Protein AF-A0A7X7YL35-F1 (afdb_monomer_lite)

Foldseek 3Di:
DPPVCCCVPPVVVVCCVVVVVVVVVVVVVVVVVVVVVVVVVLVVLVVVLQQVCLQVVDNQVSVVVSVVVSVVVVVVVVVVVVVVVVVSDPVVVVCVVVPPPPDPVVVVCVVCVVVVVVVVVVVVSVVVVVVVVVVVVQAQDDAFDQAPVSQASFEEEEAPPDVQVVLCVVPHDHHNYDHHNAPVSRVVCQVVVVGFKYKDWPQLVVVVCVVPVQKDWHPDFSDKFFFWKWFFPPPVVLQVLQQVLLVVCVVVCVLVVLCCQQRVDDDPDHDDQDPADQQQDQEEAEEEEAQRGPQQWHDDPNDIHHSLVSVQRSSCRSVSHHYDYDHDGPVCQLVCNNVVVGGIYRYSHTDDDVVCVRTPTHDGSDMTTMTMMGGPVSD

Sequence (379 aa):
FTKLQTFRYILLPQALKSVLPVYKGEFISLVKITSIVGYIAVQDLTKASDIIRSRTFDAFFPLIMVAVLYFLLSGVLIQILSLVEVQVDPKARRKAAASVSTNPIKRAWLRYKPFVYLILFAVVVLAALITPLLENARGVSEGPIRSLADLEGRRVCVITGTTGDIAMKRLYKNVKYLDIVYIPDAVLAMKKNKADAFVFDKNSLKYVLIRNEEFVMLPGEIDSVDIGIPIKKGNTTVLNEINESLRGLQESGMLSEMYRRWFEEDWDTPPPLPDLPTDGKNGVLRMGTCSLTEPFGFVHNGQIVGHDIELGHRLAHALDKRLEIMDMTFDAIIPALESGKIDIAIANYYLIEDRAAQVDFSIPYMKAEIGAIVRRDAR

pLDDT: mean 81.5, std 17.28, range [43.34, 98.62]

Radius of gyration: 27.6 Å; chains: 1; bounding box: 52×77×71 Å

Secondary structure (DSSP, 8-state):
--HHHHIIIIIHHHHHHHHHHHHHHHHHHHHHHTHHHHHHHHHHHHHHHHHHHHHH--SHHHHHHHHHHHHHHHHHHHHHHHHHHHHH-HHHHHHHHH-----HHHHHHHHHHHHHHHHHHHHHHHHHHHHHHHHTTSPPPPS---SGGGGTTSEEEEETTSHHHHHHHHH-SS-EEEEESSHHHHHHHHHTTS-SEEEEEHHHHHHHHHT-TTEEEPSS-SEEEEE--EEETT-HHHHHHHHHHHHHHHHTTHHHHHHIIIIIS--SSPPPPP------SS-EEEEEE-TEETTTEEEETTEEESHHHHHHHHHHHHTT-EEEEEE--GGGHHHHHHTTS-SEE-SS-B--HHHHTTEEEPPP-EEEEEEEEEEGGG-

Structure (mmCIF, N/CA/C/O backbone):
data_AF-A0A7X7YL35-F1
#
_entry.id   AF-A0A7X7YL35-F1
#
loop_
_atom_site.group_PDB
_atom_site.id
_atom_site.type_symbol
_atom_site.label_atom_id
_atom_site.label_alt_id
_atom_site.label_comp_id
_atom_site.label_asym_id
_atom_site.label_entity_id
_atom_site.label_seq_id
_atom_site.pdbx_PDB_ins_code
_atom_site.Cartn_x
_atom_site.Cartn_y
_atom_site.Cartn_z
_atom_site.occupancy
_atom_site.B_iso_or_equiv
_atom_site.auth_seq_id
_atom_site.auth_comp_id
_atom_site.auth_asym_id
_atom_site.auth_atom_id
_atom_site.pdbx_PDB_model_num
ATOM 1 N N . PHE A 1 1 ? 20.668 51.461 41.663 1.00 72.56 1 PHE A N 1
ATOM 2 C CA . PHE A 1 1 ? 20.603 50.288 40.769 1.00 72.56 1 PHE A CA 1
ATOM 3 C C . PHE A 1 1 ? 21.428 50.563 39.519 1.00 72.56 1 PHE A C 1
ATOM 5 O O . PHE A 1 1 ? 21.317 51.653 38.969 1.00 72.56 1 PHE A O 1
ATOM 12 N N . THR A 1 2 ? 22.256 49.615 39.071 1.00 90.31 2 THR A N 1
ATOM 13 C CA . THR A 1 2 ? 22.842 49.663 37.716 1.00 90.31 2 THR A CA 1
ATOM 14 C C . THR A 1 2 ? 21.734 49.533 36.665 1.00 90.31 2 THR A C 1
ATOM 16 O O . THR A 1 2 ? 20.659 49.021 36.978 1.00 90.31 2 THR A O 1
ATOM 19 N N . LYS A 1 3 ? 21.968 49.947 35.408 1.00 82.19 3 LYS A N 1
ATOM 20 C CA . LYS A 1 3 ? 20.960 49.831 34.327 1.00 82.19 3 LYS A CA 1
ATOM 21 C C . LYS A 1 3 ? 20.369 48.414 34.228 1.00 82.19 3 LYS A C 1
ATOM 23 O O . LYS A 1 3 ? 19.160 48.264 34.081 1.00 82.19 3 LYS A O 1
ATOM 28 N N . LEU A 1 4 ? 21.203 47.387 34.409 1.00 83.50 4 LEU A N 1
ATOM 29 C CA . LEU A 1 4 ? 20.784 45.983 34.410 1.00 83.50 4 LEU A CA 1
ATOM 30 C C . LEU A 1 4 ? 19.931 45.615 35.637 1.00 83.50 4 LEU A C 1
ATOM 32 O O . LEU A 1 4 ? 18.954 44.880 35.514 1.00 83.50 4 LEU A O 1
ATOM 36 N N . GLN A 1 5 ? 20.260 46.148 36.816 1.00 84.44 5 GLN A N 1
ATOM 37 C CA . GLN A 1 5 ? 19.463 45.934 38.025 1.00 84.44 5 GLN A CA 1
ATOM 38 C C . GLN A 1 5 ? 18.114 46.664 37.950 1.00 84.44 5 GLN A C 1
ATOM 40 O O . GLN A 1 5 ? 17.096 46.084 38.313 1.00 84.44 5 GLN A O 1
ATOM 45 N N . THR A 1 6 ? 18.074 47.893 37.430 1.00 85.50 6 THR A N 1
ATOM 46 C CA . THR A 1 6 ? 16.818 48.626 37.197 1.00 85.50 6 THR A CA 1
ATOM 47 C C . THR A 1 6 ? 15.938 47.875 36.203 1.00 85.50 6 THR A C 1
ATOM 49 O O . THR A 1 6 ? 14.743 47.708 36.435 1.00 85.50 6 THR A O 1
ATOM 52 N N . PHE A 1 7 ? 16.526 47.350 35.124 1.00 90.00 7 PHE A N 1
ATOM 53 C CA . PHE A 1 7 ? 15.792 46.520 34.180 1.00 90.00 7 PHE A CA 1
ATOM 54 C C . PHE A 1 7 ? 15.230 45.263 34.852 1.00 90.00 7 PHE A C 1
ATOM 56 O O . PHE A 1 7 ? 14.026 45.047 34.820 1.00 90.00 7 PHE A O 1
ATOM 63 N N . ARG A 1 8 ? 16.063 44.466 35.529 1.00 86.31 8 ARG A N 1
ATOM 64 C CA . ARG A 1 8 ? 15.655 43.173 36.100 1.00 86.31 8 ARG A CA 1
ATOM 65 C C . ARG A 1 8 ? 14.667 43.288 37.263 1.00 86.31 8 ARG A C 1
ATOM 67 O O . ARG A 1 8 ? 13.784 42.444 37.376 1.00 86.31 8 ARG A O 1
ATOM 74 N N . TYR A 1 9 ? 14.814 44.296 38.120 1.00 87.12 9 TYR A N 1
ATOM 75 C CA . TYR A 1 9 ? 14.034 44.399 39.358 1.00 87.12 9 TYR A CA 1
ATOM 76 C C . TYR A 1 9 ? 12.869 45.388 39.292 1.00 87.12 9 TYR A C 1
ATOM 78 O O . TYR A 1 9 ? 11.967 45.291 40.119 1.00 87.12 9 TYR A O 1
ATOM 86 N N . ILE A 1 10 ? 12.861 46.321 38.334 1.00 82.25 10 ILE A N 1
ATOM 87 C CA . ILE A 1 10 ? 11.827 47.366 38.254 1.00 82.25 10 ILE A CA 1
ATOM 88 C C . ILE A 1 10 ? 11.059 47.267 36.936 1.00 82.25 10 ILE A C 1
ATOM 90 O O . ILE A 1 10 ? 9.844 47.068 36.952 1.00 82.25 10 ILE A O 1
ATOM 94 N N . LEU A 1 11 ? 11.754 47.342 35.797 1.00 80.94 11 LEU A N 1
ATOM 95 C CA . LEU A 1 11 ? 11.095 47.405 34.487 1.00 80.94 11 LEU A CA 1
ATOM 96 C C . LEU A 1 11 ? 10.552 46.047 34.033 1.00 80.94 11 LEU A C 1
ATOM 98 O O . LEU A 1 11 ? 9.397 45.955 33.632 1.00 80.94 11 LEU A O 1
ATOM 102 N N . LEU A 1 12 ? 11.349 44.983 34.133 1.00 80.06 12 LEU A N 1
ATOM 103 C CA . LEU A 1 12 ? 10.984 43.635 33.703 1.00 80.06 12 LEU A CA 1
ATOM 104 C C . LEU A 1 12 ? 9.751 43.102 34.457 1.00 80.06 12 LEU A C 1
ATOM 106 O O . LEU A 1 12 ? 8.840 42.617 33.791 1.00 80.06 12 LEU A O 1
ATOM 110 N N . PRO A 1 13 ? 9.623 43.239 35.794 1.00 78.88 13 PRO A N 1
ATOM 111 C CA . PRO A 1 13 ? 8.417 42.807 36.502 1.00 78.88 13 PRO A CA 1
ATOM 112 C C . PRO A 1 13 ? 7.165 43.615 36.131 1.00 78.88 13 PRO A C 1
ATOM 114 O O . PRO A 1 13 ? 6.063 43.067 36.137 1.00 78.88 13 PRO A O 1
ATOM 117 N N . GLN A 1 14 ? 7.306 44.909 35.814 1.00 76.81 14 GLN A N 1
ATOM 118 C CA . GLN A 1 14 ? 6.190 45.746 35.356 1.00 76.81 14 GLN A CA 1
ATOM 119 C C . GLN A 1 14 ? 5.772 45.411 33.923 1.00 76.81 14 GLN A C 1
ATOM 121 O O . GLN A 1 14 ? 4.581 45.241 33.668 1.00 76.81 14 GLN A O 1
ATOM 126 N N . ALA A 1 15 ? 6.738 45.253 33.018 1.00 77.81 15 ALA A N 1
ATOM 127 C CA . ALA A 1 15 ? 6.502 44.854 31.636 1.00 77.81 15 ALA A CA 1
ATOM 128 C C . ALA A 1 15 ? 5.893 43.448 31.556 1.00 77.81 15 ALA A C 1
ATOM 130 O O . ALA A 1 15 ? 4.920 43.230 30.845 1.00 77.81 15 ALA A O 1
ATOM 131 N N . LEU A 1 16 ? 6.385 42.497 32.354 1.00 70.38 16 LEU A N 1
ATOM 132 C CA . LEU A 1 16 ? 5.797 41.160 32.439 1.00 70.38 16 LEU A CA 1
ATOM 133 C C . LEU A 1 16 ? 4.330 41.221 32.879 1.00 70.38 16 LEU A C 1
ATOM 135 O O . LEU A 1 16 ? 3.497 40.568 32.261 1.00 70.38 16 LEU A O 1
ATOM 139 N N . LYS A 1 17 ? 3.974 42.042 33.877 1.00 68.88 17 LYS A N 1
ATOM 140 C CA . LYS A 1 17 ? 2.577 42.182 34.336 1.00 68.88 17 LYS A CA 1
ATOM 141 C C . LYS A 1 17 ? 1.618 42.708 33.266 1.00 68.88 17 LYS A C 1
ATOM 143 O O . LYS A 1 17 ? 0.442 42.351 33.314 1.00 68.88 17 LYS A O 1
ATOM 148 N N . SER A 1 18 ? 2.077 43.557 32.347 1.00 68.81 18 SER A N 1
ATOM 149 C CA . SER A 1 18 ? 1.233 44.092 31.270 1.00 68.81 18 SER A CA 1
ATOM 150 C C . SER A 1 18 ? 1.180 43.175 30.050 1.00 68.81 18 SER A C 1
ATOM 152 O O . SER A 1 18 ? 0.140 43.079 29.405 1.00 68.81 18 SER A O 1
ATOM 154 N N . VAL A 1 19 ? 2.276 42.475 29.759 1.00 73.44 19 VAL A N 1
ATOM 155 C CA . VAL A 1 19 ? 2.437 41.666 28.547 1.00 73.44 19 VAL A CA 1
ATOM 156 C C . VAL A 1 19 ? 1.899 40.237 28.725 1.00 73.44 19 VAL A C 1
ATOM 158 O O . VAL A 1 19 ? 1.223 39.722 27.835 1.00 73.44 19 VAL A O 1
ATOM 161 N N . LEU A 1 20 ? 2.107 39.607 29.890 1.00 64.38 20 LEU A N 1
ATOM 162 C CA . LEU A 1 20 ? 1.652 38.234 30.176 1.00 64.38 20 LEU A CA 1
ATOM 163 C C . LEU A 1 20 ? 0.155 37.982 29.910 1.00 64.38 20 LEU A C 1
ATOM 165 O O . LEU A 1 20 ? -0.156 36.937 29.345 1.00 64.38 20 LEU A O 1
ATOM 169 N N . PRO A 1 21 ? -0.787 38.882 30.259 1.00 64.19 21 PRO A N 1
ATOM 170 C CA . PRO A 1 21 ? -2.211 38.663 29.996 1.00 64.19 21 PRO A CA 1
ATOM 171 C C . PRO A 1 21 ? -2.565 38.585 28.505 1.00 64.19 21 PRO A C 1
ATOM 173 O O . PRO A 1 21 ? -3.452 37.819 28.136 1.00 64.19 21 PRO A O 1
ATOM 176 N N . VAL A 1 22 ? -1.870 39.352 27.659 1.00 67.12 22 VAL A N 1
ATOM 177 C CA . VAL A 1 22 ? -2.099 39.384 26.204 1.00 67.12 22 VAL A CA 1
ATOM 178 C C . VAL A 1 22 ? -1.530 38.122 25.560 1.00 67.12 22 VAL A C 1
ATOM 180 O O . VAL A 1 22 ? -2.238 37.415 24.849 1.00 67.12 22 VAL A O 1
ATOM 183 N N . TYR A 1 23 ? -0.293 37.758 25.907 1.00 63.59 23 TYR A N 1
ATOM 184 C CA . TYR A 1 23 ? 0.324 36.523 25.416 1.00 63.59 23 TYR A CA 1
ATOM 185 C C . TYR A 1 23 ? -0.339 35.258 25.977 1.00 63.59 23 TYR A C 1
ATOM 187 O O . TYR A 1 23 ? -0.278 34.218 25.336 1.00 63.59 23 TYR A O 1
ATOM 195 N N . LYS A 1 24 ? -1.017 35.319 27.133 1.00 51.03 24 LYS A N 1
ATOM 196 C CA . LYS A 1 24 ? -1.800 34.198 27.685 1.00 51.03 24 LYS A CA 1
ATOM 197 C C . LYS A 1 24 ? -2.960 33.808 26.767 1.00 51.03 24 LYS A C 1
ATOM 199 O O . LYS A 1 24 ? -3.180 32.618 26.557 1.00 51.03 24 LYS A O 1
ATOM 204 N N . GLY A 1 25 ? -3.697 34.789 26.240 1.00 51.59 25 GLY A N 1
ATOM 205 C CA . GLY A 1 25 ? -4.789 34.540 25.294 1.00 51.59 25 GLY A CA 1
ATOM 206 C C . GLY A 1 25 ? -4.274 33.860 24.031 1.00 51.59 25 GLY A C 1
ATOM 207 O O . GLY A 1 25 ? -4.787 32.812 23.640 1.00 51.59 25 GLY A O 1
ATOM 208 N N . GLU A 1 26 ? -3.174 34.386 23.499 1.00 58.50 26 GLU A N 1
ATOM 209 C CA . GLU A 1 26 ? -2.578 33.892 22.264 1.00 58.50 26 GLU A CA 1
ATOM 210 C C . GLU A 1 26 ? -1.861 32.560 22.437 1.00 58.50 26 GLU A C 1
ATOM 212 O O . GLU A 1 26 ? -1.963 31.714 21.568 1.00 58.50 26 GLU A O 1
ATOM 217 N N . PHE A 1 27 ? -1.230 32.294 23.579 1.00 55.38 27 PHE A N 1
ATOM 218 C CA . PHE A 1 27 ? -0.620 30.999 23.872 1.00 55.38 27 PHE A CA 1
ATOM 219 C C . PHE A 1 27 ? -1.673 29.912 24.111 1.00 55.38 27 PHE A C 1
ATOM 221 O O . PHE A 1 27 ? -1.506 28.794 23.647 1.00 55.38 27 PHE A O 1
ATOM 228 N N . ILE A 1 28 ? -2.790 30.219 24.782 1.00 52.44 28 ILE A N 1
ATOM 229 C CA . ILE A 1 28 ? -3.907 29.269 24.927 1.00 52.44 28 ILE A CA 1
ATOM 230 C C . ILE A 1 28 ? -4.579 29.026 23.574 1.00 52.44 28 ILE A C 1
ATOM 232 O O . ILE A 1 28 ? -4.943 27.891 23.275 1.00 52.44 28 ILE A O 1
ATOM 236 N N . SER A 1 29 ? -4.747 30.075 22.766 1.00 52.53 29 SER A N 1
ATOM 237 C CA . SER A 1 29 ? -5.248 29.965 21.397 1.00 52.53 29 SER A CA 1
ATOM 238 C C . SER A 1 29 ? -4.297 29.123 20.552 1.00 52.53 29 SER A C 1
ATOM 240 O O . SER A 1 29 ? -4.734 28.156 19.952 1.00 52.53 29 SER A O 1
ATOM 242 N N . LEU A 1 30 ? -2.989 29.378 20.613 1.00 55.59 30 LEU A N 1
ATOM 243 C CA . LEU A 1 30 ? -1.960 28.599 19.935 1.00 55.59 30 LEU A CA 1
ATOM 244 C C . LEU A 1 30 ? -1.930 27.159 20.425 1.00 55.59 30 LEU A C 1
ATOM 246 O O . LEU A 1 30 ? -1.894 26.298 19.576 1.00 55.59 30 LEU A O 1
ATOM 250 N N . VAL A 1 31 ? -2.050 26.866 21.725 1.00 50.78 31 VAL A N 1
ATOM 251 C CA . VAL A 1 31 ? -2.139 25.487 22.245 1.00 50.78 31 VAL A CA 1
ATOM 252 C C . VAL A 1 31 ? -3.402 24.779 21.738 1.00 50.78 31 VAL A C 1
ATOM 254 O O . VAL A 1 31 ? -3.363 23.602 21.377 1.00 50.78 31 VAL A O 1
ATOM 257 N N . LYS A 1 32 ? -4.524 25.505 21.667 1.00 47.88 32 LYS A N 1
ATOM 258 C CA . LYS A 1 32 ? -5.790 25.017 21.104 1.00 47.88 32 LYS A CA 1
ATOM 259 C C . LYS A 1 32 ? -5.774 24.917 19.580 1.00 47.88 32 LYS A C 1
ATOM 261 O O . LYS A 1 32 ? -6.504 24.100 19.044 1.00 47.88 32 LYS A O 1
ATOM 266 N N . ILE A 1 33 ? -4.982 25.702 18.864 1.00 43.34 33 ILE A N 1
ATOM 267 C CA . ILE A 1 33 ? -4.836 25.620 17.404 1.00 43.34 33 ILE A CA 1
ATOM 268 C C . ILE A 1 33 ? -3.760 24.574 17.057 1.00 43.34 33 ILE A C 1
ATOM 270 O O . ILE A 1 33 ? -3.941 23.787 16.135 1.00 43.34 33 ILE A O 1
ATOM 274 N N . THR A 1 34 ? -2.744 24.395 17.910 1.00 49.16 34 THR A N 1
ATOM 275 C CA . THR A 1 34 ? -1.872 23.212 17.985 1.00 49.16 34 THR A CA 1
ATOM 276 C C . THR A 1 34 ? -2.594 22.014 18.599 1.00 49.16 34 THR A C 1
ATOM 278 O O . THR A 1 34 ? -1.942 21.066 19.031 1.00 49.16 34 THR A O 1
ATOM 281 N N . SER A 1 35 ? -3.935 21.984 18.542 1.00 49.53 35 SER A N 1
ATOM 282 C CA . SER A 1 35 ? -4.725 20.746 18.553 1.00 49.53 35 SER A CA 1
ATOM 283 C C . SER A 1 35 ? -4.147 19.683 17.624 1.00 49.53 35 SER A C 1
ATOM 285 O O . SER A 1 35 ? -4.469 18.526 17.805 1.00 49.53 35 SER A O 1
ATOM 287 N N . ILE A 1 36 ? -3.249 20.039 16.704 1.00 48.28 36 ILE A N 1
ATOM 288 C CA . ILE A 1 36 ? -2.312 19.149 16.021 1.00 48.28 36 ILE A CA 1
ATOM 289 C C . ILE A 1 36 ? -1.623 18.159 16.981 1.00 48.28 36 ILE A C 1
ATOM 291 O O . ILE A 1 36 ? -1.619 16.986 16.669 1.00 48.28 36 ILE A O 1
ATOM 295 N N . VAL A 1 37 ? -1.114 18.537 18.162 1.00 46.28 37 VAL A N 1
ATOM 296 C CA . VAL A 1 37 ? -0.491 17.572 19.104 1.00 46.28 37 VAL A CA 1
ATOM 297 C C . VAL A 1 37 ? -1.531 16.636 19.720 1.00 46.28 37 VAL A C 1
ATOM 299 O O . VAL A 1 37 ? -1.273 15.449 19.873 1.00 46.28 37 VAL A O 1
ATOM 302 N N . GLY A 1 38 ? -2.721 17.149 20.048 1.00 49.91 38 GLY A N 1
ATOM 303 C CA . GLY A 1 38 ? -3.829 16.325 20.538 1.00 49.91 38 GLY A CA 1
ATOM 304 C C . GLY A 1 38 ? -4.389 15.401 19.456 1.00 49.91 38 GLY A C 1
ATOM 305 O O . GLY A 1 38 ? -4.705 14.258 19.741 1.00 49.91 38 GLY A O 1
ATOM 306 N N . TYR A 1 39 ? -4.459 15.874 18.217 1.00 53.19 39 TYR A N 1
ATOM 307 C CA . TYR A 1 39 ? -4.883 15.134 17.038 1.00 53.19 39 TYR A CA 1
ATOM 308 C C . TYR A 1 39 ? -3.850 14.073 16.665 1.00 53.19 39 TYR A C 1
ATOM 310 O O . TYR A 1 39 ? -4.230 12.923 16.521 1.00 53.19 39 TYR A O 1
ATOM 318 N N . ILE A 1 40 ? -2.558 14.414 16.631 1.00 53.00 40 ILE A N 1
ATOM 319 C CA . ILE A 1 40 ? -1.446 13.471 16.434 1.00 53.00 40 ILE A CA 1
ATOM 320 C C . ILE A 1 40 ? -1.460 12.420 17.547 1.00 53.00 40 ILE A C 1
ATOM 322 O O . ILE A 1 40 ? -1.480 11.235 17.250 1.00 53.00 40 ILE A O 1
ATOM 326 N N . ALA A 1 41 ? -1.562 12.818 18.821 1.00 54.72 41 ALA A N 1
ATOM 327 C CA . ALA A 1 41 ? -1.611 11.865 19.930 1.00 54.72 41 ALA A CA 1
ATOM 328 C C . ALA A 1 41 ? -2.860 10.968 19.881 1.00 54.72 41 ALA A C 1
ATOM 330 O O . ALA A 1 41 ? -2.766 9.777 20.158 1.00 54.72 41 ALA A O 1
ATOM 331 N N . VAL A 1 42 ? -4.029 11.510 19.517 1.00 56.38 42 VAL A N 1
ATOM 332 C CA . VAL A 1 42 ? -5.261 10.726 19.321 1.00 56.38 42 VAL A CA 1
ATOM 333 C C . VAL A 1 42 ? -5.114 9.773 18.143 1.00 56.38 42 VAL A C 1
ATOM 335 O O . VAL A 1 42 ? -5.507 8.616 18.269 1.00 56.38 42 VAL A O 1
ATOM 338 N N . GLN A 1 43 ? -4.539 10.219 17.029 1.00 54.47 43 GLN A N 1
ATOM 339 C CA . GLN A 1 43 ? -4.251 9.370 15.879 1.00 54.47 43 GLN A CA 1
ATOM 340 C C . GLN A 1 43 ? -3.284 8.246 16.264 1.00 54.47 43 GLN A C 1
ATOM 342 O O . GLN A 1 43 ? -3.565 7.096 15.949 1.00 54.47 43 GLN A O 1
ATOM 347 N N . ASP A 1 44 ? -2.222 8.533 17.015 1.00 64.75 44 ASP A N 1
ATOM 348 C CA . ASP A 1 44 ? -1.234 7.541 17.452 1.00 64.75 44 ASP A CA 1
ATOM 349 C C . ASP A 1 44 ? -1.827 6.523 18.441 1.00 64.75 44 ASP A C 1
ATOM 351 O O . ASP A 1 44 ? -1.619 5.318 18.299 1.00 64.75 44 ASP A O 1
ATOM 355 N N . LEU A 1 45 ? -2.623 6.978 19.417 1.00 67.38 45 LEU A N 1
ATOM 356 C CA . LEU A 1 45 ? -3.327 6.105 20.365 1.00 67.38 45 LEU A CA 1
ATOM 357 C C . LEU A 1 45 ? -4.389 5.247 19.672 1.00 67.38 45 LEU A C 1
ATOM 359 O O . LEU A 1 45 ? -4.515 4.063 19.979 1.00 67.38 45 LEU A O 1
ATOM 363 N N . THR A 1 46 ? -5.140 5.824 18.734 1.00 66.88 46 THR A N 1
ATOM 364 C CA . THR A 1 46 ? -6.151 5.093 17.958 1.00 66.88 46 THR A CA 1
ATOM 365 C C . THR A 1 46 ? -5.481 4.059 17.061 1.00 66.88 46 THR A C 1
ATOM 367 O O . THR A 1 46 ? -5.902 2.907 17.069 1.00 66.88 46 THR A O 1
ATOM 370 N N . LYS A 1 47 ? -4.364 4.407 16.407 1.00 66.38 47 LYS A N 1
ATOM 371 C CA . LYS A 1 47 ? -3.538 3.457 15.650 1.00 66.38 47 LYS A CA 1
ATOM 372 C C . LYS A 1 47 ? -3.040 2.329 16.538 1.00 66.38 47 LYS A C 1
ATOM 374 O O . LYS A 1 47 ? -3.224 1.169 16.197 1.00 66.38 47 LYS A O 1
ATOM 379 N N . ALA A 1 48 ? -2.488 2.633 17.712 1.00 67.88 48 ALA A N 1
ATOM 380 C CA . ALA A 1 48 ? -2.099 1.600 18.668 1.00 67.88 48 ALA A CA 1
ATOM 381 C C . ALA A 1 48 ? -3.293 0.707 19.065 1.00 67.88 48 ALA A C 1
ATOM 383 O O . ALA A 1 48 ? -3.132 -0.506 19.178 1.00 67.88 48 ALA A O 1
ATOM 384 N N . SER A 1 49 ? -4.496 1.277 19.215 1.00 71.94 49 SER A N 1
ATOM 385 C CA . SER A 1 49 ? -5.738 0.520 19.434 1.00 71.94 49 SER A CA 1
ATOM 386 C C . SER A 1 49 ? -6.052 -0.426 18.285 1.00 71.94 49 SER A C 1
ATOM 388 O O . SER A 1 49 ? -6.322 -1.598 18.527 1.00 71.94 49 SER A O 1
ATOM 390 N N . ASP A 1 50 ? -6.005 0.067 17.048 1.00 65.44 50 ASP A N 1
ATOM 391 C CA . ASP A 1 50 ? -6.311 -0.708 15.849 1.00 65.44 50 ASP A CA 1
ATOM 392 C C . ASP A 1 50 ? -5.320 -1.868 15.682 1.00 65.44 50 ASP A C 1
ATOM 394 O O . ASP A 1 50 ? -5.732 -2.980 15.361 1.00 65.44 50 ASP A O 1
ATOM 398 N N . ILE A 1 51 ? -4.042 -1.642 16.007 1.00 67.12 51 ILE A N 1
ATOM 399 C CA . ILE A 1 51 ? -2.987 -2.668 16.021 1.00 67.12 51 ILE A CA 1
ATOM 400 C C . ILE A 1 51 ? -3.231 -3.717 17.113 1.00 67.12 51 ILE A C 1
ATOM 402 O O . ILE A 1 51 ? -3.002 -4.909 16.912 1.00 67.12 51 ILE A O 1
ATOM 406 N N . ILE A 1 52 ? -3.670 -3.305 18.304 1.00 69.06 52 ILE A N 1
ATOM 407 C CA . ILE A 1 52 ? -3.998 -4.268 19.361 1.00 69.06 52 ILE A CA 1
ATOM 408 C C . ILE A 1 52 ? -5.246 -5.053 18.956 1.00 69.06 52 ILE A C 1
ATOM 410 O O . ILE A 1 52 ? -5.229 -6.275 19.046 1.00 69.06 52 ILE A O 1
ATOM 414 N N . ARG A 1 53 ? -6.284 -4.380 18.446 1.00 68.44 53 ARG A N 1
ATOM 415 C CA . ARG A 1 53 ? -7.531 -4.996 17.978 1.00 68.44 53 ARG A CA 1
ATOM 416 C C . ARG A 1 53 ? -7.273 -6.021 16.876 1.00 68.44 53 ARG A C 1
ATOM 418 O O . ARG A 1 53 ? -7.870 -7.094 16.920 1.00 68.44 53 ARG A O 1
ATOM 425 N N . SER A 1 54 ? -6.383 -5.733 15.925 1.00 65.44 54 SER A N 1
ATOM 426 C CA . SER A 1 54 ? -6.040 -6.677 14.854 1.00 65.44 54 SER A CA 1
ATOM 427 C C . SER A 1 54 ? -5.327 -7.927 15.376 1.00 65.44 54 SER A C 1
ATOM 429 O O . SER A 1 54 ? -5.530 -9.011 14.836 1.00 65.44 54 SER A O 1
ATOM 431 N N . ARG A 1 55 ? -4.542 -7.810 16.455 1.00 67.38 55 ARG A N 1
ATOM 432 C CA . ARG A 1 55 ? -3.799 -8.931 17.059 1.00 67.38 55 ARG A CA 1
ATOM 433 C C . ARG A 1 55 ? -4.608 -9.741 18.063 1.00 67.38 55 ARG A C 1
ATOM 435 O O . ARG A 1 55 ? -4.467 -10.961 18.128 1.00 67.38 55 ARG A O 1
ATOM 442 N N . THR A 1 56 ? -5.414 -9.076 18.887 1.00 71.19 56 THR A N 1
ATOM 443 C CA . THR A 1 56 ? -6.207 -9.720 19.944 1.00 71.19 56 THR A CA 1
ATOM 444 C C . THR A 1 56 ? -7.579 -10.165 19.454 1.00 71.19 56 THR A C 1
ATOM 446 O O . THR A 1 56 ? -8.215 -10.981 20.119 1.00 71.19 56 THR A O 1
ATOM 449 N N . PHE A 1 57 ? -8.034 -9.654 18.304 1.00 62.28 57 PHE A N 1
ATOM 450 C CA . PHE A 1 57 ? -9.405 -9.795 17.800 1.00 62.28 57 PHE A CA 1
ATOM 451 C C . PHE A 1 57 ? -10.467 -9.302 18.792 1.00 62.28 57 PHE A C 1
ATOM 453 O O . PHE A 1 57 ? -11.619 -9.733 18.744 1.00 62.28 57 PHE A O 1
ATOM 460 N N . ASP A 1 58 ? -10.077 -8.404 19.698 1.00 68.62 58 ASP A N 1
ATOM 461 C CA . ASP A 1 58 ? -10.932 -7.836 20.730 1.00 68.62 58 ASP A CA 1
ATOM 462 C C . ASP A 1 58 ? -10.986 -6.320 20.550 1.00 68.62 58 ASP A C 1
ATOM 464 O O . ASP A 1 58 ? -9.970 -5.634 20.654 1.00 68.62 58 ASP A O 1
ATOM 468 N N . ALA A 1 59 ? -12.172 -5.793 20.248 1.00 66.75 59 ALA A N 1
ATOM 469 C CA . ALA A 1 59 ? -12.384 -4.359 20.085 1.00 66.75 59 ALA A CA 1
ATOM 470 C C . ALA A 1 59 ? -12.655 -3.643 21.419 1.00 66.75 59 ALA A C 1
ATOM 472 O O . ALA A 1 59 ? -12.450 -2.435 21.519 1.00 66.75 59 ALA A O 1
ATOM 473 N N . PHE A 1 60 ? -13.108 -4.360 22.449 1.00 72.75 60 PHE A N 1
ATOM 474 C CA . PHE A 1 60 ? -13.644 -3.768 23.669 1.00 72.75 60 PHE A CA 1
ATOM 475 C C . PHE A 1 60 ? -12.539 -3.212 24.570 1.00 72.75 60 PHE A C 1
ATOM 477 O O . PHE A 1 60 ? -12.531 -2.020 24.893 1.00 72.75 60 PHE A O 1
ATOM 484 N N . PHE A 1 61 ? -11.576 -4.054 24.951 1.00 72.88 61 PHE A N 1
ATOM 485 C CA . PHE A 1 61 ? -10.507 -3.631 25.860 1.00 72.88 61 PHE A CA 1
ATOM 486 C C . PHE A 1 61 ? -9.588 -2.552 25.264 1.00 72.88 61 PHE A C 1
ATOM 488 O O . PHE A 1 61 ? -9.303 -1.585 25.978 1.00 72.88 61 PHE A O 1
ATOM 495 N N . PRO A 1 62 ? -9.155 -2.627 23.987 1.00 73.50 62 PRO A N 1
ATOM 496 C CA . PRO A 1 62 ? -8.280 -1.606 23.409 1.00 73.50 62 PRO A CA 1
ATOM 497 C C . PRO A 1 62 ? -8.943 -0.231 23.293 1.00 73.50 62 PRO A C 1
ATOM 499 O O . PRO A 1 62 ? -8.296 0.777 23.582 1.00 73.50 62 PRO A O 1
ATOM 502 N N . LEU A 1 63 ? -10.232 -0.169 22.937 1.00 71.31 63 LEU A N 1
ATOM 503 C CA . LEU A 1 63 ? -10.965 1.098 22.844 1.00 71.31 63 LEU A CA 1
ATOM 504 C C . LEU A 1 63 ? -11.166 1.741 24.220 1.00 71.31 63 LEU A C 1
ATOM 506 O O . LEU A 1 63 ? -10.955 2.945 24.372 1.00 71.31 63 LEU A O 1
ATOM 510 N N . ILE A 1 64 ? -11.513 0.951 25.244 1.00 77.69 64 ILE A N 1
ATOM 511 C CA . ILE A 1 64 ? -11.631 1.459 26.619 1.00 77.69 64 ILE A CA 1
ATOM 512 C C . ILE A 1 64 ? -10.280 1.947 27.131 1.00 77.69 64 ILE A C 1
ATOM 514 O O . ILE A 1 64 ? -10.203 3.025 27.720 1.00 77.69 64 ILE A O 1
ATOM 518 N N . MET A 1 65 ? -9.210 1.191 26.890 1.00 73.81 65 MET A N 1
ATOM 519 C CA . MET A 1 65 ? -7.866 1.584 27.299 1.00 73.81 65 MET A CA 1
ATOM 520 C C . MET A 1 65 ? -7.460 2.916 26.658 1.00 73.81 65 MET A C 1
ATOM 522 O O . MET A 1 65 ? -6.974 3.799 27.362 1.00 73.81 65 MET A O 1
ATOM 526 N N . VAL A 1 66 ? -7.721 3.107 25.361 1.00 73.75 66 VAL A N 1
ATOM 527 C CA . VAL A 1 66 ? -7.460 4.381 24.673 1.00 73.75 66 VAL A CA 1
ATOM 528 C C . VAL A 1 66 ? -8.314 5.514 25.228 1.00 73.75 66 VAL A C 1
ATOM 530 O O . VAL A 1 66 ? -7.781 6.590 25.490 1.00 73.75 66 VAL A O 1
ATOM 533 N N . ALA A 1 67 ? -9.604 5.283 25.482 1.00 72.06 67 ALA A N 1
ATOM 534 C CA . ALA A 1 67 ? -10.475 6.289 26.086 1.00 72.06 67 ALA A CA 1
ATOM 535 C C . ALA A 1 67 ? -9.982 6.716 27.482 1.00 72.06 67 ALA A C 1
ATOM 537 O O . ALA A 1 67 ? -9.945 7.909 27.791 1.00 72.06 67 ALA A O 1
ATOM 538 N N . VAL A 1 68 ? -9.549 5.759 28.310 1.00 76.81 68 VAL A N 1
ATOM 539 C CA . VAL A 1 68 ? -8.982 6.017 29.642 1.00 76.81 68 VAL A CA 1
ATOM 540 C C . VAL A 1 68 ? -7.654 6.765 29.538 1.00 76.81 68 VAL A C 1
ATOM 542 O O . VAL A 1 68 ? -7.474 7.772 30.221 1.00 76.81 68 VAL A O 1
ATOM 545 N N . LEU A 1 69 ? -6.740 6.326 28.669 1.00 70.25 69 LEU A N 1
ATOM 546 C CA . LEU A 1 69 ? -5.455 6.994 28.451 1.00 70.25 69 LEU A CA 1
ATOM 547 C C . LEU A 1 69 ? -5.647 8.425 27.947 1.00 70.25 69 LEU A C 1
ATOM 549 O O . LEU A 1 69 ? -5.004 9.338 28.462 1.00 70.25 69 LEU A O 1
ATOM 553 N N . TYR A 1 70 ? -6.573 8.644 27.013 1.00 69.19 70 TYR A N 1
ATOM 554 C CA . TYR A 1 70 ? -6.923 9.973 26.522 1.00 69.19 70 TYR A CA 1
ATOM 555 C C . TYR A 1 70 ? -7.484 10.864 27.634 1.00 69.19 70 TYR A C 1
ATOM 557 O O . TYR A 1 70 ? -7.078 12.022 27.765 1.00 69.19 70 TYR A O 1
ATOM 565 N N . PHE A 1 71 ? -8.382 10.329 28.468 1.00 71.00 71 PHE A N 1
ATOM 566 C CA . PHE A 1 71 ? -8.942 11.053 29.607 1.00 71.00 71 PHE A CA 1
ATOM 567 C C . PHE A 1 71 ? -7.861 11.433 30.628 1.00 71.00 71 PHE A C 1
ATOM 569 O O . PHE A 1 71 ? -7.826 12.576 31.088 1.00 71.00 71 PHE A O 1
ATOM 576 N N . LEU A 1 72 ? -6.949 10.510 30.946 1.00 71.56 72 LEU A N 1
ATOM 577 C CA . LEU A 1 72 ? -5.836 10.749 31.865 1.00 71.56 72 LEU A CA 1
ATOM 578 C C . LEU A 1 72 ? -4.850 11.780 31.306 1.00 71.56 72 LEU A C 1
ATOM 580 O O . LEU A 1 72 ? -4.541 12.746 32.000 1.00 71.56 72 LEU A O 1
ATOM 584 N N . LEU A 1 73 ? -4.406 11.626 30.054 1.00 65.06 73 LEU A N 1
ATOM 585 C CA . LEU A 1 73 ? -3.507 12.573 29.383 1.00 65.06 73 LEU A CA 1
ATOM 586 C C . LEU A 1 73 ? -4.114 13.973 29.331 1.00 65.06 73 LEU A C 1
ATOM 588 O O . LEU A 1 73 ? -3.475 14.937 29.751 1.00 65.06 73 LEU A O 1
ATOM 592 N N . SER A 1 74 ? -5.367 14.077 28.886 1.00 65.62 74 SER A N 1
ATOM 593 C CA . SER A 1 74 ? -6.094 15.348 28.838 1.00 65.62 74 SER A CA 1
ATOM 594 C C . SER A 1 74 ? -6.233 15.958 30.233 1.00 65.62 74 SER A C 1
ATOM 596 O O . SER A 1 74 ? -6.006 17.153 30.414 1.00 65.62 74 SER A O 1
ATOM 598 N N . GLY A 1 75 ? -6.550 15.140 31.241 1.00 65.06 75 GLY A N 1
ATOM 599 C CA . GLY A 1 75 ? -6.653 15.563 32.635 1.00 65.06 75 GLY A CA 1
ATOM 600 C C . GLY A 1 75 ? -5.336 16.102 33.195 1.00 65.06 75 GLY A C 1
ATOM 601 O O . GLY A 1 75 ? -5.325 17.177 33.792 1.00 65.06 75 GLY A O 1
ATOM 602 N N . VAL A 1 76 ? -4.222 15.402 32.964 1.00 67.12 76 VAL A N 1
ATOM 603 C CA . VAL A 1 76 ? -2.877 15.814 33.397 1.00 67.12 76 VAL A CA 1
ATOM 604 C C . VAL A 1 76 ? -2.452 17.106 32.704 1.00 67.12 76 VAL A C 1
ATOM 606 O O . VAL A 1 76 ? -2.008 18.034 33.377 1.00 67.12 76 VAL A O 1
ATOM 609 N N . LEU A 1 77 ? -2.650 17.217 31.387 1.00 59.19 77 LEU A N 1
ATOM 610 C CA . LEU A 1 77 ? -2.378 18.442 30.628 1.00 59.19 77 LEU A CA 1
ATOM 611 C C . LEU A 1 77 ? -3.169 19.633 31.176 1.00 59.19 77 LEU A C 1
ATOM 613 O O . LEU A 1 77 ? -2.590 20.691 31.420 1.00 59.19 77 LEU A O 1
ATOM 617 N N . ILE A 1 78 ? -4.468 19.454 31.436 1.00 61.03 78 ILE A N 1
ATOM 618 C CA . ILE A 1 78 ? -5.321 20.489 32.035 1.00 61.03 78 ILE A CA 1
ATOM 619 C C . ILE A 1 78 ? -4.821 20.867 33.434 1.00 61.03 78 ILE A C 1
ATOM 621 O O . ILE A 1 78 ? -4.779 22.054 33.763 1.00 61.03 78 ILE A O 1
ATOM 625 N N . GLN A 1 79 ? -4.416 19.894 34.255 1.00 61.72 79 GLN A N 1
ATOM 626 C CA . GLN A 1 79 ? -3.890 20.178 35.589 1.00 61.72 79 GLN A CA 1
ATOM 627 C C . GLN A 1 79 ? -2.569 20.943 35.539 1.00 61.72 79 GLN A C 1
ATOM 629 O O . GLN A 1 79 ? -2.448 21.953 36.228 1.00 61.72 79 GLN A O 1
ATOM 634 N N . ILE A 1 80 ? -1.619 20.539 34.696 1.00 61.78 80 ILE A N 1
ATOM 635 C CA . ILE A 1 80 ? -0.354 21.260 34.504 1.00 61.78 80 ILE A CA 1
ATOM 636 C C . ILE A 1 80 ? -0.634 22.696 34.053 1.00 61.78 80 ILE A C 1
ATOM 638 O O . ILE A 1 80 ? -0.095 23.639 34.634 1.00 61.78 80 ILE A O 1
ATOM 642 N N . LEU A 1 81 ? -1.543 22.882 33.092 1.00 55.09 81 LEU A N 1
ATOM 643 C CA . LEU A 1 81 ? -1.942 24.209 32.625 1.00 55.09 81 LEU A CA 1
ATOM 644 C C . LEU A 1 81 ? -2.544 25.052 33.761 1.00 55.09 81 LEU A C 1
ATOM 646 O O . LEU A 1 81 ? -2.228 26.233 33.890 1.00 55.09 81 LEU A O 1
ATOM 650 N N . SER A 1 82 ? -3.369 24.438 34.613 1.00 60.56 82 SER A N 1
ATOM 651 C CA . SER A 1 82 ? -3.990 25.108 35.761 1.00 60.56 82 SER A CA 1
ATOM 652 C C . SER A 1 82 ? -2.988 25.459 36.869 1.00 60.56 82 SER A C 1
ATOM 654 O O . SER A 1 82 ? -3.104 26.511 37.495 1.00 60.56 82 SER A O 1
ATOM 656 N N . LEU A 1 83 ? -1.965 24.626 37.089 1.00 55.19 83 LEU A N 1
ATOM 657 C CA . LEU A 1 83 ? -0.895 24.892 38.052 1.00 55.19 83 LEU A CA 1
ATOM 658 C C . LEU A 1 83 ? -0.026 26.062 37.586 1.00 55.19 83 LEU A C 1
ATOM 660 O O . LEU A 1 83 ? 0.228 26.986 38.360 1.00 55.19 83 LEU A O 1
ATOM 664 N N . VAL A 1 84 ? 0.351 26.065 36.305 1.00 56.44 84 VAL A N 1
ATOM 665 C CA . VAL A 1 84 ? 1.065 27.180 35.670 1.00 56.44 84 VAL A CA 1
ATOM 666 C C . VAL A 1 84 ? 0.218 28.459 35.719 1.00 56.44 84 VAL A C 1
ATOM 668 O O . VAL A 1 84 ? 0.730 29.527 36.047 1.00 56.44 84 VAL A O 1
ATOM 671 N N . GLU A 1 85 ? -1.095 28.367 35.492 1.00 48.94 85 GLU A N 1
ATOM 672 C CA . GLU A 1 85 ? -2.015 29.504 35.599 1.00 48.94 85 GLU A CA 1
ATOM 673 C C . GLU A 1 85 ? -2.052 30.113 37.014 1.00 48.94 85 GLU A C 1
ATOM 675 O O . GLU A 1 85 ? -2.004 31.338 37.159 1.00 48.94 85 GLU A O 1
ATOM 680 N N . VAL A 1 86 ? -2.088 29.283 38.062 1.00 55.78 86 VAL A N 1
ATOM 681 C CA . VAL A 1 86 ? -2.125 29.734 39.467 1.00 55.78 86 VAL A CA 1
ATOM 682 C C . VAL A 1 86 ? -0.799 30.361 39.911 1.00 55.78 86 VAL A C 1
ATOM 684 O O . VAL A 1 86 ? -0.800 31.272 40.744 1.00 55.78 86 VAL A O 1
ATOM 687 N N . GLN A 1 87 ? 0.328 29.903 39.364 1.00 52.97 87 GLN A N 1
ATOM 688 C CA . GLN A 1 87 ? 1.652 30.447 39.676 1.00 52.97 87 GLN A CA 1
ATOM 689 C C . GLN A 1 87 ? 1.923 31.793 38.988 1.00 52.97 87 GLN A C 1
ATOM 691 O O . GLN A 1 87 ? 2.683 32.607 39.514 1.00 52.97 87 GLN A O 1
ATOM 696 N N . VAL A 1 88 ? 1.285 32.044 37.843 1.00 48.50 88 VAL A N 1
ATOM 697 C CA . VAL A 1 88 ? 1.546 33.211 36.987 1.00 48.50 88 VAL A CA 1
ATOM 698 C C . VAL A 1 88 ? 0.511 34.334 37.174 1.00 48.50 88 VAL A C 1
ATOM 700 O O . VAL A 1 88 ? 0.844 35.502 36.970 1.00 48.50 88 VAL A O 1
ATOM 703 N N . ASP A 1 89 ? -0.717 34.034 37.619 1.00 50.69 89 ASP A N 1
ATOM 704 C CA . ASP A 1 89 ? -1.793 35.022 37.808 1.00 50.69 89 ASP A CA 1
ATOM 705 C C . ASP A 1 89 ? -2.177 35.233 39.299 1.00 50.69 89 ASP A C 1
ATOM 707 O O . ASP A 1 89 ? -2.911 34.433 39.893 1.00 50.69 89 ASP A O 1
ATOM 711 N N . PRO A 1 90 ? -1.781 36.357 39.933 1.00 51.91 90 PRO A N 1
ATOM 712 C CA . PRO A 1 90 ? -2.158 36.679 41.313 1.00 51.91 90 PRO A CA 1
ATOM 713 C C . PRO A 1 90 ? -3.675 36.852 41.532 1.00 51.91 90 PRO A C 1
ATOM 715 O O . PRO A 1 90 ? -4.146 36.733 42.667 1.00 51.91 90 PRO A O 1
ATOM 718 N N . LYS A 1 91 ? -4.467 37.127 40.479 1.00 51.00 91 LYS A N 1
ATOM 719 C CA . LYS A 1 91 ? -5.938 37.218 40.570 1.00 51.00 91 LYS A CA 1
ATOM 720 C C . LYS A 1 91 ? -6.603 35.838 40.553 1.00 51.00 91 LYS A C 1
ATOM 722 O O . LYS A 1 91 ? -7.679 35.702 41.138 1.00 51.00 91 LYS A O 1
ATOM 727 N N . ALA A 1 92 ? -5.966 34.814 39.977 1.00 49.59 92 ALA A N 1
ATOM 728 C CA . ALA A 1 92 ? -6.447 33.430 40.023 1.00 49.59 92 ALA A CA 1
ATOM 729 C C . ALA A 1 92 ? -6.400 32.864 41.452 1.00 49.59 92 ALA A C 1
ATOM 731 O O . ALA A 1 92 ? -7.371 32.255 41.896 1.00 49.59 92 ALA A O 1
ATOM 732 N N . ARG A 1 93 ? -5.358 33.195 42.231 1.00 45.34 93 ARG A N 1
ATOM 733 C CA . ARG A 1 93 ? -5.288 32.904 43.679 1.00 45.34 93 ARG A CA 1
ATOM 734 C C . ARG A 1 93 ? -6.462 33.505 44.466 1.00 45.34 93 ARG A C 1
ATOM 736 O O . ARG A 1 93 ? -7.023 32.841 45.333 1.00 45.34 93 ARG A O 1
ATOM 743 N N . ARG A 1 94 ? -6.882 34.735 44.135 1.00 45.41 94 ARG A N 1
ATOM 744 C CA . ARG A 1 94 ? -8.054 35.389 44.754 1.00 45.41 94 ARG A CA 1
ATOM 745 C C . ARG A 1 94 ? -9.389 34.813 44.272 1.00 45.41 94 ARG A C 1
ATOM 747 O O . ARG A 1 94 ? -10.302 34.710 45.078 1.00 45.41 94 ARG A O 1
ATOM 754 N N . LYS A 1 95 ? -9.519 34.400 43.004 1.00 49.53 95 LYS A N 1
ATOM 755 C CA . LYS A 1 95 ? -10.731 33.738 42.475 1.00 49.53 95 LYS A CA 1
ATOM 756 C C . LYS A 1 95 ? -10.899 32.304 42.982 1.00 49.53 95 LYS A C 1
ATOM 758 O O . LYS A 1 95 ? -12.023 31.927 43.281 1.00 49.53 95 LYS A O 1
ATOM 763 N N . ALA A 1 96 ? -9.821 31.536 43.136 1.00 47.09 96 ALA A N 1
ATOM 764 C CA . ALA A 1 96 ? -9.866 30.206 43.745 1.00 47.09 96 ALA A CA 1
ATOM 765 C C . ALA A 1 96 ? -10.320 30.286 45.214 1.00 47.09 96 ALA A C 1
ATOM 767 O O . ALA A 1 96 ? -11.210 29.543 45.614 1.00 47.09 96 ALA A O 1
ATOM 768 N N . ALA A 1 97 ? -9.816 31.272 45.969 1.00 44.12 97 ALA A N 1
ATOM 769 C CA . ALA A 1 97 ? -10.256 31.555 47.339 1.00 44.12 97 ALA A CA 1
ATOM 770 C C . ALA A 1 97 ? -11.669 32.181 47.436 1.00 44.12 97 ALA A C 1
ATOM 772 O O . ALA A 1 97 ? -12.337 32.015 48.450 1.00 44.12 97 ALA A O 1
ATOM 773 N N . ALA A 1 98 ? -12.147 32.881 46.397 1.00 46.47 98 ALA A N 1
ATOM 774 C CA . ALA A 1 98 ? -13.453 33.559 46.380 1.00 46.47 98 ALA A CA 1
ATOM 775 C C . ALA A 1 98 ? -14.566 32.802 45.624 1.00 46.47 98 ALA A C 1
ATOM 777 O O . ALA A 1 98 ? -15.691 33.290 45.535 1.00 46.47 98 ALA A O 1
ATOM 778 N N . SER A 1 99 ? -14.298 31.618 45.064 1.00 46.88 99 SER A N 1
ATOM 779 C CA . SER A 1 99 ? -15.270 30.879 44.240 1.00 46.88 99 SER A CA 1
ATOM 780 C C . SER A 1 99 ? -16.173 29.932 45.034 1.00 46.88 99 SER A C 1
ATOM 782 O O . SER A 1 99 ? -16.474 28.823 44.605 1.00 46.88 99 SER A O 1
ATOM 784 N N . VAL A 1 100 ? -16.743 30.402 46.143 1.00 50.06 100 VAL A N 1
ATOM 785 C CA . VAL A 1 100 ? -18.006 29.836 46.640 1.00 50.06 100 VAL A CA 1
ATOM 786 C C . VAL A 1 100 ? -19.129 30.456 45.796 1.00 50.06 100 VAL A C 1
ATOM 788 O O . VAL A 1 100 ? -19.826 31.367 46.223 1.00 50.06 100 VAL A O 1
ATOM 791 N N . SER A 1 101 ? -19.262 30.001 44.541 1.00 49.34 101 SER A N 1
ATOM 792 C CA . SER A 1 101 ? -20.268 30.464 43.563 1.00 49.34 101 SER A CA 1
ATOM 793 C C . SER A 1 101 ? -21.638 30.638 44.223 1.00 49.34 101 SER A C 1
ATOM 795 O O . SER A 1 101 ? -22.237 29.644 44.607 1.00 49.34 101 SER A O 1
ATOM 797 N N . THR A 1 102 ? -22.173 31.850 44.365 1.00 49.66 102 THR A N 1
ATOM 798 C CA . THR A 1 102 ? -23.516 32.096 44.937 1.00 49.66 102 THR A CA 1
ATOM 799 C C . THR A 1 102 ? -24.656 31.683 43.999 1.00 49.66 102 THR A C 1
ATOM 801 O O . THR A 1 102 ? -25.809 31.657 44.411 1.00 49.66 102 THR A O 1
ATOM 804 N N . ASN A 1 103 ? -24.347 31.316 42.749 1.00 52.94 103 ASN A N 1
ATOM 805 C CA . ASN A 1 103 ? -25.336 30.880 41.771 1.00 52.94 103 ASN A CA 1
ATOM 806 C C . ASN A 1 103 ? -25.653 29.371 41.945 1.00 52.94 103 ASN A C 1
ATOM 808 O O . ASN A 1 103 ? -24.758 28.538 41.730 1.00 52.94 103 ASN A O 1
ATOM 812 N N . PRO A 1 104 ? -26.897 29.005 42.319 1.00 57.38 104 PRO A N 1
ATOM 813 C CA . PRO A 1 104 ? -27.282 27.625 42.626 1.00 57.38 104 PRO A CA 1
ATOM 814 C C . PRO A 1 104 ? -27.175 26.698 41.409 1.00 57.38 104 PRO A C 1
ATOM 816 O O . PRO A 1 104 ? -26.783 25.541 41.556 1.00 57.38 104 PRO A O 1
ATOM 819 N N . ILE A 1 105 ? -27.407 27.219 40.200 1.00 54.41 105 ILE A N 1
ATOM 820 C CA . ILE A 1 105 ? -27.348 26.446 38.950 1.00 54.41 105 ILE A CA 1
ATOM 821 C C . ILE A 1 105 ? -25.901 26.074 38.613 1.00 54.41 105 ILE A C 1
ATOM 823 O O . ILE A 1 105 ? -25.620 24.930 38.267 1.00 54.41 105 ILE A O 1
ATOM 827 N N . LYS A 1 106 ? -24.946 27.000 38.783 1.00 48.91 106 LYS A N 1
ATOM 828 C CA . LYS A 1 106 ? -23.519 26.700 38.565 1.00 48.91 106 LYS A CA 1
ATOM 829 C C . LYS A 1 106 ? -22.963 25.718 39.598 1.00 48.91 106 LYS A C 1
ATOM 831 O O . LYS A 1 106 ? -22.154 24.875 39.221 1.00 48.91 106 LYS A O 1
ATOM 836 N N . ARG A 1 107 ? -23.400 25.778 40.867 1.00 53.56 107 ARG A N 1
ATOM 837 C CA . ARG A 1 107 ? -23.029 24.772 41.887 1.00 53.56 107 ARG A CA 1
ATOM 838 C C . ARG A 1 107 ? -23.596 23.397 41.562 1.00 53.56 107 ARG A C 1
ATOM 840 O O . ARG A 1 107 ? -22.862 22.419 41.646 1.00 53.56 107 ARG A O 1
ATOM 847 N N . ALA A 1 108 ? -24.873 23.330 41.188 1.00 53.66 108 ALA A N 1
ATOM 848 C CA . ALA A 1 108 ? -25.505 22.085 40.775 1.00 53.66 108 ALA A CA 1
ATOM 849 C C . ALA A 1 108 ? -24.785 21.501 39.551 1.00 53.66 108 ALA A C 1
ATOM 851 O O . ALA A 1 108 ? -24.374 20.346 39.579 1.00 53.66 108 ALA A O 1
ATOM 852 N N . TRP A 1 109 ? -24.520 22.318 38.529 1.00 47.38 109 TRP A N 1
ATOM 853 C CA . TRP A 1 109 ? -23.794 21.881 37.340 1.00 47.38 109 TRP A CA 1
ATOM 854 C C . TRP A 1 109 ? -22.382 21.392 37.673 1.00 47.38 109 TRP A C 1
ATOM 856 O O . TRP A 1 109 ? -22.035 20.295 37.273 1.00 47.38 109 TRP A O 1
ATOM 866 N N . LEU A 1 110 ? -21.592 22.118 38.474 1.00 53.47 110 LEU A N 1
ATOM 867 C CA . LEU A 1 110 ? -20.259 21.671 38.913 1.00 53.47 110 LEU A CA 1
ATOM 868 C C . LEU A 1 110 ? -20.297 20.366 39.728 1.00 53.47 110 LEU A C 1
ATOM 870 O O . LEU A 1 110 ? -19.389 19.549 39.596 1.00 53.47 110 LEU A O 1
ATOM 874 N N . ARG A 1 111 ? -21.347 20.151 40.533 1.00 55.03 111 ARG A N 1
ATOM 875 C CA . ARG A 1 111 ? -21.538 18.934 41.337 1.00 55.03 111 ARG A CA 1
ATOM 876 C C . ARG A 1 111 ? -21.933 17.723 40.491 1.00 55.03 111 ARG A C 1
ATOM 878 O O . ARG A 1 111 ? -21.477 16.620 40.771 1.00 55.03 111 ARG A O 1
ATOM 885 N N . TYR A 1 112 ? -22.746 17.925 39.454 1.00 57.03 112 TYR A N 1
ATOM 886 C CA . TYR A 1 112 ? -23.221 16.849 38.578 1.00 57.03 112 TYR A CA 1
ATOM 887 C C . TYR A 1 112 ? -22.385 16.671 37.307 1.00 57.03 112 TYR A C 1
ATOM 889 O O . TYR A 1 112 ? -22.494 15.636 36.668 1.00 57.03 112 TYR A O 1
ATOM 897 N N . LYS A 1 113 ? -21.499 17.611 36.958 1.00 60.25 113 LYS A N 1
ATOM 898 C CA . LYS A 1 113 ? -20.578 17.523 35.813 1.00 60.25 113 LYS A CA 1
ATOM 899 C C . LYS A 1 113 ? -19.796 16.196 35.750 1.00 60.25 113 LYS A C 1
ATOM 901 O O . LYS A 1 113 ? -19.806 15.587 34.683 1.00 60.25 113 LYS A O 1
ATOM 906 N N . PRO A 1 114 ? -19.178 15.690 36.839 1.00 53.06 114 PRO A N 1
ATOM 907 C CA . PRO A 1 114 ? -18.538 14.372 36.812 1.00 53.06 114 PRO A CA 1
ATOM 908 C C . PRO A 1 114 ? -19.538 13.223 36.602 1.00 53.06 114 PRO A C 1
ATOM 910 O O . PRO A 1 114 ? -19.229 12.295 35.867 1.00 53.06 114 PRO A O 1
ATOM 913 N N . PHE A 1 115 ? -20.751 13.305 37.160 1.00 52.94 115 PHE A N 1
ATOM 914 C CA . PHE A 1 115 ? -21.813 12.313 36.935 1.00 52.94 115 PHE A CA 1
ATOM 915 C C . PHE A 1 115 ? -22.334 12.322 35.493 1.00 52.94 115 PHE A C 1
ATOM 917 O O . PHE A 1 115 ? -22.589 11.265 34.934 1.00 52.94 115 PHE A O 1
ATOM 924 N N . VAL A 1 116 ? -22.452 13.493 34.864 1.00 59.81 116 VAL A N 1
ATOM 925 C CA . VAL A 1 116 ? -22.849 13.624 33.455 1.00 59.81 116 VAL A CA 1
ATOM 926 C C . VAL A 1 116 ? -21.788 13.014 32.541 1.00 59.81 116 VAL A C 1
ATOM 928 O O . VAL A 1 116 ? -22.142 12.281 31.623 1.00 59.81 116 VAL A O 1
ATOM 931 N N . TYR A 1 117 ? -20.497 13.243 32.814 1.00 59.19 117 TYR A N 1
ATOM 932 C CA . TYR A 1 117 ? -19.420 12.566 32.083 1.00 59.19 117 TYR A CA 1
ATOM 933 C C . TYR A 1 117 ? -19.410 11.054 32.322 1.00 59.19 117 TYR A C 1
ATOM 935 O O . TYR A 1 117 ? -19.187 10.308 31.377 1.00 59.19 117 TYR A O 1
ATOM 943 N N . LEU A 1 118 ? -19.709 10.597 33.542 1.00 55.25 118 LEU A N 1
ATOM 944 C CA . LEU A 1 118 ? -19.830 9.173 33.862 1.00 55.25 118 LEU A CA 1
ATOM 945 C C . LEU A 1 118 ? -21.003 8.516 33.115 1.00 55.25 118 LEU A C 1
ATOM 947 O O . LEU A 1 118 ? -20.855 7.415 32.600 1.00 55.25 118 LEU A O 1
ATOM 951 N N . ILE A 1 119 ? -22.149 9.198 33.018 1.00 62.94 119 ILE A N 1
ATOM 952 C CA . ILE A 1 119 ? -23.328 8.725 32.278 1.00 62.94 119 ILE A CA 1
ATOM 953 C C . ILE A 1 119 ? -23.050 8.715 30.773 1.00 62.94 119 ILE A C 1
ATOM 955 O O . ILE A 1 119 ? -23.341 7.722 30.120 1.00 62.94 119 ILE A O 1
ATOM 959 N N . LEU A 1 120 ? -22.447 9.771 30.218 1.00 56.97 120 LEU A N 1
ATOM 960 C CA . LEU A 1 120 ? -22.036 9.804 28.808 1.00 56.97 120 LEU A CA 1
ATOM 961 C C . LEU A 1 120 ? -21.036 8.686 28.490 1.00 56.97 120 LEU A C 1
ATOM 963 O O . LEU A 1 120 ? -21.192 7.999 27.486 1.00 56.97 120 LEU A O 1
ATOM 967 N N . PHE A 1 121 ? -20.058 8.460 29.369 1.00 60.16 121 PHE A N 1
ATOM 968 C CA . PHE A 1 121 ? -19.114 7.353 29.249 1.00 60.16 121 PHE A CA 1
ATOM 969 C C . PHE A 1 121 ? -19.829 5.998 29.313 1.00 60.16 121 PHE A C 1
ATOM 971 O O . PHE A 1 121 ? -19.609 5.155 28.452 1.00 60.16 121 PHE A O 1
ATOM 978 N N . ALA A 1 122 ? -20.747 5.805 30.264 1.00 61.81 122 ALA A N 1
ATOM 979 C CA . ALA A 1 122 ? -21.534 4.580 30.385 1.00 61.81 122 ALA A CA 1
ATOM 980 C C . ALA A 1 122 ? -22.437 4.335 29.165 1.00 61.81 122 ALA A C 1
ATOM 982 O O . ALA A 1 122 ? -22.571 3.194 28.744 1.00 61.81 122 ALA A O 1
ATOM 983 N N . VAL A 1 123 ? -23.015 5.380 28.564 1.00 66.94 123 VAL A N 1
ATOM 984 C CA . VAL A 1 123 ? -23.812 5.275 27.330 1.00 66.94 123 VAL A CA 1
ATOM 985 C C . VAL A 1 123 ? -22.936 4.885 26.141 1.00 66.94 123 VAL A C 1
ATOM 987 O O . VAL A 1 123 ? -23.338 4.023 25.367 1.00 66.94 123 VAL A O 1
ATOM 990 N N . VAL A 1 124 ? -21.733 5.453 26.011 1.00 64.81 124 VAL A N 1
ATOM 991 C CA . VAL A 1 124 ? -20.771 5.063 24.964 1.00 64.81 124 VAL A CA 1
ATOM 992 C C . VAL A 1 124 ? -20.306 3.617 25.158 1.00 64.81 124 VAL A C 1
ATOM 994 O O . VAL A 1 124 ? -20.275 2.856 24.196 1.00 64.81 124 VAL A O 1
ATOM 997 N N . VAL A 1 125 ? -20.017 3.208 26.397 1.00 61.59 125 VAL A N 1
ATOM 998 C CA . VAL A 1 125 ? -19.653 1.821 26.732 1.00 61.5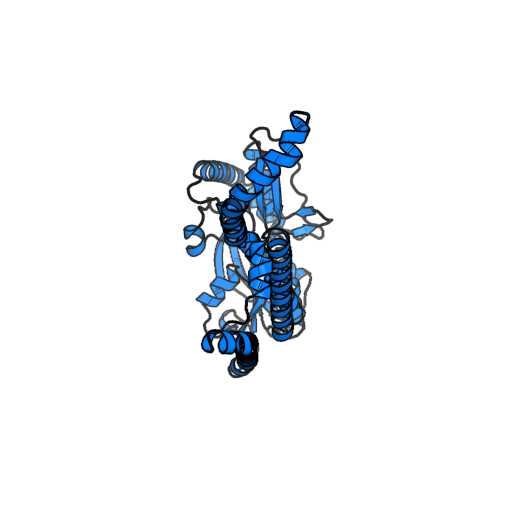9 125 VAL A CA 1
ATOM 999 C C . VAL A 1 125 ? -20.815 0.866 26.453 1.00 61.59 125 VAL A C 1
ATOM 1001 O O . VAL A 1 125 ? -20.605 -0.183 25.858 1.00 61.59 125 VAL A O 1
ATOM 1004 N N . LEU A 1 126 ? -22.048 1.227 26.816 1.00 61.16 126 LEU A N 1
ATOM 1005 C CA . LEU A 1 126 ? -23.236 0.411 26.558 1.00 61.16 126 LEU A CA 1
ATOM 1006 C C . LEU A 1 126 ? -23.529 0.301 25.055 1.00 61.16 126 LEU A C 1
ATOM 1008 O O . LEU A 1 126 ? -23.823 -0.787 24.571 1.00 61.16 126 LEU A O 1
ATOM 1012 N N . ALA A 1 127 ? -23.393 1.395 24.302 1.00 59.62 127 ALA A N 1
ATOM 1013 C CA . ALA A 1 127 ? -23.512 1.381 22.847 1.00 59.62 127 ALA A CA 1
ATOM 1014 C C . ALA A 1 127 ? -22.445 0.475 22.206 1.00 59.62 127 ALA A C 1
ATOM 1016 O O . ALA A 1 127 ? -22.784 -0.325 21.339 1.00 59.62 127 ALA A O 1
ATOM 1017 N N . ALA A 1 128 ? -21.198 0.533 22.691 1.00 56.12 128 ALA A N 1
ATOM 1018 C CA . ALA A 1 128 ? -20.100 -0.329 22.249 1.00 56.12 128 ALA A CA 1
ATOM 1019 C C . ALA A 1 128 ? -20.265 -1.810 22.657 1.00 56.12 128 ALA A C 1
ATOM 1021 O O . ALA A 1 128 ? -19.702 -2.687 22.0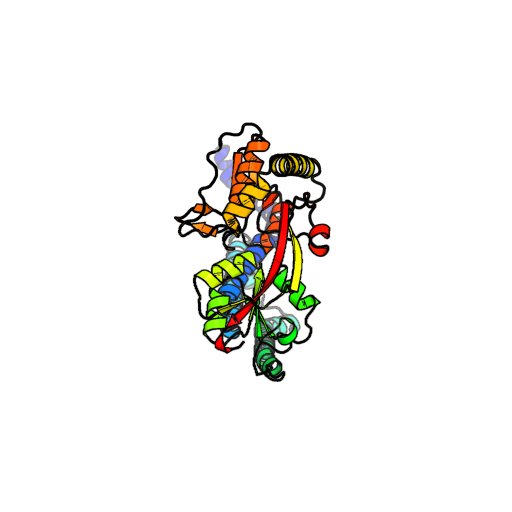08 1.00 56.12 128 ALA A O 1
ATOM 1022 N N . LEU A 1 129 ? -21.032 -2.103 23.714 1.00 54.56 129 LEU A N 1
ATOM 1023 C CA . LEU A 1 129 ? -21.379 -3.467 24.139 1.00 54.56 129 LEU A CA 1
ATOM 1024 C C . LEU A 1 129 ? -22.530 -4.068 23.321 1.00 54.56 129 LEU A C 1
ATOM 1026 O O . LEU A 1 129 ? -22.598 -5.285 23.159 1.00 54.56 129 LEU A O 1
ATOM 1030 N N . ILE A 1 130 ? -23.442 -3.235 22.811 1.00 57.69 130 ILE A N 1
ATOM 1031 C CA . ILE A 1 130 ? -24.610 -3.682 22.038 1.00 57.69 130 ILE A CA 1
ATOM 1032 C C . ILE A 1 130 ? -24.245 -3.949 20.569 1.00 57.69 130 ILE A C 1
ATOM 1034 O O . ILE A 1 130 ? -24.819 -4.849 19.953 1.00 57.69 130 ILE A O 1
ATOM 1038 N N . THR A 1 131 ? -23.278 -3.224 20.000 1.00 55.12 131 THR A N 1
ATOM 1039 C CA . THR A 1 131 ? -22.872 -3.377 18.593 1.00 55.12 131 THR A CA 1
ATOM 1040 C C . THR A 1 131 ? -22.420 -4.800 18.218 1.00 55.12 131 THR A C 1
ATOM 1042 O O . THR A 1 131 ? -22.979 -5.332 17.259 1.00 55.12 131 THR A O 1
ATOM 1045 N N . PRO A 1 132 ? -21.543 -5.494 18.976 1.00 51.50 132 PRO A N 1
ATOM 1046 C CA . PRO A 1 132 ? -21.153 -6.876 18.667 1.00 51.50 132 PRO A CA 1
ATOM 1047 C C . PRO A 1 132 ? -22.321 -7.870 18.775 1.00 51.50 132 PRO A C 1
ATOM 1049 O O . PRO A 1 132 ? -22.378 -8.869 18.057 1.00 51.50 132 PRO A O 1
ATOM 1052 N N . LEU A 1 133 ? -23.275 -7.592 19.671 1.00 51.19 133 LEU A N 1
ATOM 1053 C CA . LEU A 1 133 ? -24.478 -8.399 19.889 1.00 51.19 133 LEU A CA 1
ATOM 1054 C C . LEU A 1 133 ? -25.450 -8.308 18.703 1.00 51.19 133 LEU A C 1
ATOM 1056 O O . LEU A 1 133 ? -26.023 -9.319 18.301 1.00 51.19 133 LEU A O 1
ATOM 1060 N N . LEU A 1 134 ? -25.592 -7.121 18.107 1.00 50.41 134 LEU A N 1
ATOM 1061 C CA . LEU A 1 134 ? -26.387 -6.913 16.892 1.00 50.41 134 LEU A CA 1
ATOM 1062 C C . LEU A 1 134 ? -25.693 -7.465 15.638 1.00 50.41 134 LEU A C 1
ATOM 1064 O O . LEU A 1 134 ? -26.355 -7.973 14.733 1.00 50.41 134 LEU A O 1
ATOM 1068 N N . GLU A 1 135 ? -24.365 -7.415 15.584 1.00 49.91 135 GLU A N 1
ATOM 1069 C CA . GLU A 1 135 ? -23.577 -7.879 14.438 1.00 49.91 135 GLU A CA 1
ATOM 1070 C C . GLU A 1 135 ? -23.491 -9.414 14.348 1.00 49.91 135 GLU A C 1
ATOM 1072 O O . GLU A 1 135 ? -23.449 -9.990 13.253 1.00 49.91 135 GLU A O 1
ATOM 1077 N N . ASN A 1 136 ? -23.574 -10.110 15.486 1.00 48.84 136 ASN A N 1
ATOM 1078 C CA . ASN A 1 136 ? -23.729 -11.567 15.533 1.00 48.84 136 ASN A CA 1
ATOM 1079 C C . ASN A 1 136 ? -25.112 -12.062 15.068 1.00 48.84 136 ASN A C 1
ATOM 1081 O O . ASN A 1 136 ? -25.231 -13.233 14.717 1.00 48.84 136 ASN A O 1
ATOM 1085 N N . ALA A 1 137 ? -26.136 -11.201 15.003 1.00 46.84 137 ALA A N 1
ATOM 1086 C CA . ALA A 1 137 ? -27.482 -11.592 14.570 1.00 46.84 137 ALA A CA 1
ATOM 1087 C C . ALA A 1 137 ? -27.614 -11.780 13.044 1.00 46.84 137 ALA A C 1
ATOM 1089 O O . ALA A 1 137 ? -28.517 -12.477 12.583 1.00 46.84 137 ALA A O 1
ATOM 1090 N N . ARG A 1 138 ? -26.710 -11.201 12.240 1.00 53.19 138 ARG A N 1
ATOM 1091 C CA . ARG A 1 138 ? -26.593 -11.525 10.808 1.00 53.19 138 ARG A CA 1
ATOM 1092 C C . ARG A 1 138 ? -25.760 -12.800 10.696 1.00 53.19 138 ARG A C 1
ATOM 1094 O O . ARG A 1 138 ? -24.566 -12.752 10.960 1.00 53.19 138 ARG A O 1
ATOM 1101 N N . GLY A 1 139 ? -26.360 -13.950 10.402 1.00 57.12 139 GLY A N 1
ATOM 1102 C CA . GLY A 1 139 ? -25.624 -15.220 10.301 1.00 57.12 139 GLY A CA 1
ATOM 1103 C C . GLY A 1 139 ? -24.443 -15.133 9.322 1.00 57.12 139 GLY A C 1
ATOM 1104 O O . GLY A 1 139 ? -24.529 -14.436 8.313 1.00 57.12 139 GLY A O 1
ATOM 1105 N N . VAL A 1 140 ? -23.330 -15.800 9.639 1.00 67.81 140 VAL A N 1
ATOM 1106 C CA . VAL A 1 140 ? -22.223 -15.999 8.687 1.00 67.81 140 VAL A CA 1
ATOM 1107 C C . VAL A 1 140 ? -22.617 -17.155 7.774 1.00 67.81 140 VAL A C 1
ATOM 1109 O O . VAL A 1 140 ? -23.070 -18.184 8.266 1.00 67.81 140 VAL A O 1
ATOM 1112 N N . SER A 1 141 ? -22.476 -16.978 6.461 1.00 72.06 141 SER A N 1
ATOM 1113 C CA . SER A 1 141 ? -22.742 -18.049 5.497 1.00 72.06 141 SER A CA 1
ATOM 1114 C C . SER A 1 141 ? -21.730 -19.187 5.681 1.00 72.06 141 SER A C 1
ATOM 1116 O O . SER A 1 141 ? -20.526 -18.934 5.792 1.00 72.06 141 SER A O 1
ATOM 1118 N N . GLU A 1 142 ? -22.207 -20.432 5.726 1.00 73.56 142 GLU A N 1
ATOM 1119 C CA . GLU A 1 142 ? -21.392 -21.648 5.846 1.00 73.56 142 GLU A CA 1
ATOM 1120 C C . GLU A 1 142 ? -21.276 -22.376 4.495 1.00 73.56 142 GLU A C 1
ATOM 1122 O O . GLU A 1 142 ? -22.099 -22.196 3.600 1.00 73.56 142 GLU A O 1
ATOM 1127 N N . GLY A 1 143 ? -20.242 -23.209 4.338 1.00 83.12 143 GLY A N 1
ATOM 1128 C CA . GLY A 1 143 ? -19.981 -23.982 3.115 1.00 83.12 143 GLY A CA 1
ATOM 1129 C C . GLY A 1 143 ? -18.711 -23.552 2.372 1.00 83.12 143 GLY A C 1
ATOM 1130 O O . GLY A 1 143 ? -18.033 -22.625 2.826 1.00 83.12 143 GLY A O 1
ATOM 1131 N N . PRO A 1 144 ? -18.377 -24.206 1.245 1.00 89.69 144 PRO A N 1
ATOM 1132 C CA . PRO A 1 144 ? -17.156 -23.930 0.491 1.00 89.69 144 PRO A CA 1
ATOM 1133 C C . PRO A 1 144 ? -17.176 -22.552 -0.197 1.00 89.69 144 PRO A C 1
ATOM 1135 O O . PRO A 1 144 ? -18.243 -22.026 -0.514 1.00 89.69 144 PRO A O 1
ATOM 1138 N N . ILE A 1 145 ? -15.998 -21.975 -0.436 1.00 94.00 145 ILE A N 1
ATOM 1139 C CA . ILE A 1 145 ? -15.765 -20.690 -1.107 1.00 94.00 145 ILE A CA 1
ATOM 1140 C C . ILE A 1 145 ? -14.893 -20.964 -2.334 1.00 94.00 145 ILE A C 1
ATOM 1142 O O . ILE A 1 145 ? -13.687 -21.186 -2.221 1.00 94.00 145 ILE A O 1
ATOM 1146 N N . ARG A 1 146 ? -15.502 -20.972 -3.523 1.00 93.12 146 ARG A N 1
ATOM 1147 C CA . ARG A 1 146 ? -14.839 -21.376 -4.778 1.00 93.12 146 ARG A CA 1
ATOM 1148 C C . ARG A 1 146 ? -14.593 -20.221 -5.724 1.00 93.12 146 ARG A C 1
ATOM 1150 O O . ARG A 1 146 ? -13.726 -20.318 -6.593 1.00 93.12 146 ARG A O 1
ATOM 1157 N N . SER A 1 147 ? -15.358 -19.155 -5.557 1.00 95.06 147 SER A N 1
ATOM 1158 C CA . SER A 1 147 ? -15.361 -17.975 -6.399 1.00 95.06 147 SER A CA 1
ATOM 1159 C C . SER A 1 147 ? -15.443 -16.710 -5.553 1.00 95.06 147 SER A C 1
ATOM 1161 O O . SER A 1 147 ? -15.822 -16.745 -4.384 1.00 95.06 147 SER A O 1
ATOM 1163 N N . LEU A 1 148 ? -15.114 -15.571 -6.158 1.00 94.19 148 LEU A N 1
ATOM 1164 C CA . LEU A 1 148 ? -15.228 -14.267 -5.502 1.00 94.19 148 LEU A CA 1
ATOM 1165 C C . LEU A 1 148 ? -16.681 -13.933 -5.117 1.00 94.19 148 LEU A C 1
ATOM 1167 O O . LEU A 1 148 ? -16.908 -13.275 -4.109 1.00 94.19 148 LEU A O 1
ATOM 1171 N N . ALA A 1 149 ? -17.672 -14.453 -5.851 1.00 92.88 149 ALA A N 1
ATOM 1172 C CA . ALA A 1 149 ? -19.086 -14.282 -5.515 1.00 92.88 149 ALA A CA 1
ATOM 1173 C C . ALA A 1 149 ? -19.465 -14.939 -4.172 1.00 92.88 149 ALA A C 1
ATOM 1175 O O . ALA A 1 149 ? -20.344 -14.443 -3.471 1.00 92.88 149 ALA A O 1
ATOM 1176 N N . ASP A 1 150 ? -18.761 -16.006 -3.776 1.00 94.38 150 ASP A N 1
ATOM 1177 C CA . ASP A 1 150 ? -19.013 -16.736 -2.525 1.00 94.38 150 ASP A CA 1
ATOM 1178 C C . ASP A 1 150 ? -18.530 -15.977 -1.275 1.00 94.38 150 ASP A C 1
ATOM 1180 O O . ASP A 1 150 ? -18.697 -16.466 -0.153 1.00 94.38 150 ASP A O 1
ATOM 1184 N N . LEU A 1 151 ? -17.921 -14.795 -1.453 1.00 94.69 151 LEU A N 1
ATOM 1185 C CA . LEU A 1 151 ? -17.531 -13.898 -0.364 1.00 94.69 151 LEU A CA 1
ATOM 1186 C C . LEU A 1 151 ? -18.737 -13.198 0.281 1.00 94.69 151 LEU A C 1
ATOM 1188 O O . LEU A 1 151 ? -18.637 -12.756 1.427 1.00 94.69 151 LEU A O 1
ATOM 1192 N N . GLU A 1 152 ? -19.883 -13.121 -0.402 1.00 93.31 152 GLU A N 1
ATOM 1193 C CA . GLU A 1 152 ? -21.106 -12.567 0.179 1.00 93.31 152 GLU A CA 1
ATOM 1194 C C . GLU A 1 152 ? -21.547 -13.409 1.396 1.00 93.31 152 GLU A C 1
ATOM 1196 O O . GLU A 1 152 ? -21.635 -14.636 1.368 1.00 93.31 152 GLU A O 1
ATOM 1201 N N . GLY A 1 153 ? -21.809 -12.739 2.511 1.00 90.38 153 GLY A N 1
ATOM 1202 C CA . GLY A 1 153 ? -22.173 -13.333 3.796 1.00 90.38 153 GLY A CA 1
ATOM 1203 C C . GLY A 1 153 ? -20.993 -13.882 4.601 1.00 90.38 153 GLY A C 1
ATOM 1204 O O . GLY A 1 153 ? -21.216 -14.459 5.669 1.00 90.38 153 GLY A O 1
ATOM 1205 N N . ARG A 1 154 ? -19.749 -13.733 4.124 1.00 93.69 154 ARG A N 1
ATOM 1206 C CA . AR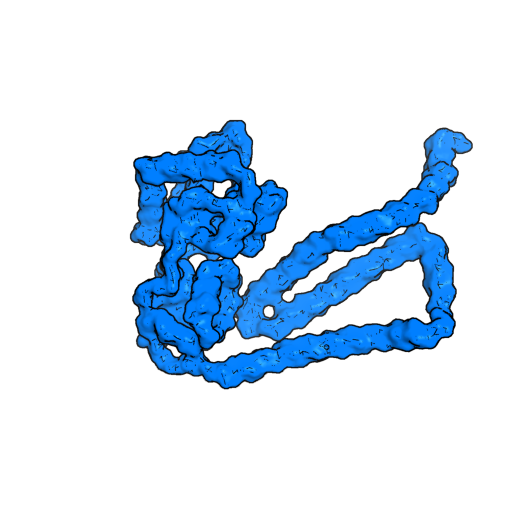G A 1 154 ? -18.540 -14.248 4.788 1.00 93.69 154 ARG A CA 1
ATOM 1207 C C . ARG A 1 154 ? -17.850 -13.204 5.652 1.00 93.69 154 ARG A C 1
ATOM 1209 O O . ARG A 1 154 ? -18.136 -12.007 5.579 1.00 93.69 154 ARG A O 1
ATOM 1216 N N . ARG A 1 155 ? -16.915 -13.676 6.480 1.00 93.88 155 ARG A N 1
ATOM 1217 C CA . ARG A 1 155 ? -15.989 -12.819 7.224 1.00 93.88 155 ARG A CA 1
ATOM 1218 C C . ARG A 1 155 ? -14.761 -12.572 6.370 1.00 93.88 155 ARG A C 1
ATOM 1220 O O . ARG A 1 155 ? -14.041 -13.517 6.050 1.00 93.88 155 ARG A O 1
ATOM 1227 N N . VAL A 1 156 ? -14.518 -11.326 5.997 1.00 95.81 156 VAL A N 1
ATOM 1228 C CA . VAL A 1 156 ? -13.448 -10.987 5.059 1.00 95.81 156 VAL A CA 1
ATOM 1229 C C . VAL A 1 156 ? -12.488 -10.009 5.714 1.00 95.81 156 VAL A C 1
ATOM 1231 O O . VAL A 1 156 ? -12.889 -8.926 6.137 1.00 95.81 156 VAL A O 1
ATOM 1234 N N . CYS A 1 157 ? -11.215 -10.395 5.785 1.00 95.62 157 CYS A N 1
ATOM 1235 C CA . CYS A 1 157 ? -10.137 -9.474 6.111 1.00 95.62 157 CYS A CA 1
ATOM 1236 C C . CYS A 1 157 ? -9.915 -8.516 4.943 1.00 95.62 157 CYS A C 1
ATOM 1238 O O . CYS A 1 157 ? -9.769 -8.956 3.799 1.00 95.62 157 CYS A O 1
ATOM 1240 N N . VAL A 1 158 ? -9.802 -7.229 5.251 1.00 92.62 158 VAL A N 1
ATOM 1241 C CA . VAL A 1 158 ? -9.344 -6.188 4.326 1.00 92.62 158 VAL A CA 1
ATOM 1242 C C . VAL A 1 158 ? -8.304 -5.328 5.035 1.00 92.62 158 VAL A C 1
ATOM 1244 O O . VAL A 1 158 ? -8.386 -5.132 6.248 1.00 92.62 158 VAL A O 1
ATOM 1247 N N . ILE A 1 159 ? -7.309 -4.825 4.299 1.00 87.94 159 ILE A N 1
ATOM 1248 C CA . ILE A 1 159 ? -6.386 -3.833 4.859 1.00 87.94 159 ILE A CA 1
ATOM 1249 C C . ILE A 1 159 ? -7.051 -2.457 4.789 1.00 87.94 159 ILE A C 1
ATOM 1251 O O . ILE A 1 159 ? -7.404 -2.000 3.698 1.00 87.94 159 ILE A O 1
ATOM 1255 N N . THR A 1 160 ? -7.224 -1.801 5.934 1.00 83.44 160 THR A N 1
ATOM 1256 C CA . THR A 1 160 ? -7.972 -0.542 6.053 1.00 83.44 160 THR A CA 1
ATOM 1257 C C . THR A 1 160 ? -7.442 0.535 5.108 1.00 83.44 160 THR A C 1
ATOM 1259 O O . THR A 1 160 ? -6.245 0.821 5.083 1.00 83.44 160 THR A O 1
ATOM 1262 N N . GLY A 1 161 ? -8.340 1.170 4.346 1.00 77.88 161 GLY A N 1
ATOM 1263 C CA . GLY A 1 161 ? -8.004 2.307 3.474 1.00 77.88 161 GLY A CA 1
ATOM 1264 C C . GLY A 1 161 ? -7.343 1.932 2.142 1.00 77.88 161 GLY A C 1
ATOM 1265 O O . GLY A 1 161 ? -6.981 2.813 1.354 1.00 77.88 161 GLY A O 1
ATOM 1266 N N . THR A 1 162 ? -7.204 0.637 1.861 1.00 83.00 162 THR A N 1
ATOM 1267 C CA . THR A 1 162 ? -6.659 0.136 0.594 1.00 83.00 162 THR A CA 1
ATOM 1268 C C . THR A 1 162 ? -7.746 0.013 -0.468 1.00 83.00 162 THR A C 1
ATOM 1270 O O . THR A 1 162 ? -8.940 0.043 -0.176 1.00 83.00 162 THR A O 1
ATOM 1273 N N . THR A 1 163 ? -7.359 -0.136 -1.732 1.00 82.06 163 THR A N 1
ATOM 1274 C CA . THR A 1 163 ? -8.346 -0.284 -2.811 1.00 82.06 163 THR A CA 1
ATOM 1275 C C . THR A 1 163 ? -9.112 -1.595 -2.713 1.00 82.06 163 THR A C 1
ATOM 1277 O O . THR A 1 163 ? -10.275 -1.622 -3.088 1.00 82.06 163 THR A O 1
ATOM 1280 N N . GLY A 1 164 ? -8.527 -2.648 -2.129 1.00 87.19 164 GLY A N 1
ATOM 1281 C CA . GLY A 1 164 ? -9.266 -3.873 -1.816 1.00 87.19 164 GLY A CA 1
ATOM 1282 C C . GLY A 1 164 ? -10.402 -3.637 -0.819 1.00 87.19 164 GLY A C 1
ATOM 1283 O O . GLY A 1 164 ? -11.514 -4.105 -1.044 1.00 87.19 164 GLY A O 1
ATOM 1284 N N . ASP A 1 165 ? -10.156 -2.842 0.224 1.00 90.12 165 ASP A N 1
ATOM 1285 C CA . ASP A 1 165 ? -11.184 -2.409 1.179 1.00 90.12 165 ASP A CA 1
ATOM 1286 C C . ASP A 1 165 ? -12.304 -1.611 0.481 1.00 90.12 165 ASP A C 1
ATOM 1288 O O . ASP A 1 165 ? -13.486 -1.957 0.560 1.00 90.12 165 ASP A O 1
ATOM 1292 N N . ILE A 1 166 ? -11.926 -0.592 -0.296 1.00 88.56 166 ILE A N 1
ATOM 1293 C CA . ILE A 1 166 ? -12.871 0.267 -1.026 1.00 88.56 166 ILE A CA 1
ATOM 1294 C C . ILE A 1 166 ? -13.685 -0.541 -2.048 1.00 88.56 166 ILE A C 1
ATOM 1296 O O . ILE A 1 166 ? -14.911 -0.418 -2.101 1.00 88.56 166 ILE A O 1
ATOM 1300 N N . ALA A 1 167 ? -13.028 -1.387 -2.844 1.00 89.94 167 ALA A N 1
ATOM 1301 C CA . ALA A 1 167 ? -13.671 -2.221 -3.852 1.00 89.94 167 ALA A CA 1
ATOM 1302 C C . ALA A 1 167 ? -14.650 -3.204 -3.207 1.00 89.94 167 ALA A C 1
ATOM 1304 O O . ALA A 1 167 ? -15.783 -3.322 -3.676 1.00 89.94 167 ALA A O 1
ATOM 1305 N N . MET A 1 168 ? -14.267 -3.840 -2.094 1.00 93.31 168 MET A N 1
ATOM 1306 C CA . MET A 1 168 ? -15.167 -4.725 -1.361 1.00 93.31 168 MET A CA 1
ATOM 1307 C C . MET A 1 168 ? -16.403 -3.980 -0.855 1.00 93.31 168 MET A C 1
ATOM 1309 O O . MET A 1 168 ? -17.522 -4.389 -1.158 1.00 93.31 168 MET A O 1
ATOM 1313 N N . LYS A 1 169 ? -16.225 -2.845 -0.165 1.00 91.44 169 LYS A N 1
ATOM 1314 C CA . LYS A 1 169 ? -17.339 -2.034 0.365 1.00 91.44 169 LYS A CA 1
ATOM 1315 C C . LYS A 1 169 ? -18.250 -1.485 -0.740 1.00 91.44 169 LYS A C 1
ATOM 1317 O O . LYS A 1 169 ? -19.455 -1.321 -0.534 1.00 91.44 169 LYS A O 1
ATOM 1322 N N . ARG A 1 170 ? -17.702 -1.221 -1.929 1.00 89.81 170 ARG A N 1
ATOM 1323 C CA . ARG A 1 170 ? -18.470 -0.795 -3.106 1.00 89.81 170 ARG A CA 1
ATOM 1324 C C . ARG A 1 170 ? -19.310 -1.942 -3.676 1.00 89.81 170 ARG A C 1
ATOM 1326 O O . ARG A 1 170 ? -20.508 -1.749 -3.915 1.00 89.81 170 ARG A O 1
ATOM 1333 N N . LEU A 1 171 ? -18.693 -3.105 -3.888 1.00 90.50 171 LEU A N 1
ATOM 1334 C CA . LEU A 1 171 ? -19.246 -4.211 -4.678 1.00 90.50 171 LEU A CA 1
ATOM 1335 C C . LEU A 1 171 ? -20.080 -5.209 -3.858 1.00 90.50 171 LEU A C 1
ATOM 1337 O O . LEU A 1 171 ? -21.090 -5.691 -4.361 1.00 90.50 171 LEU A O 1
ATOM 1341 N N . TYR A 1 172 ? -19.718 -5.468 -2.602 1.00 92.50 172 TYR A N 1
ATOM 1342 C CA . TYR A 1 172 ? -20.360 -6.466 -1.741 1.00 92.50 172 TYR A CA 1
ATOM 1343 C C . TYR A 1 172 ? -21.169 -5.782 -0.641 1.00 92.50 172 TYR A C 1
ATOM 1345 O O . TYR A 1 172 ? -20.691 -4.857 0.022 1.00 92.50 172 TYR A O 1
ATOM 1353 N N . LYS A 1 173 ? -22.423 -6.204 -0.448 1.00 88.81 173 LYS A N 1
ATOM 1354 C CA . LYS A 1 173 ? -23.371 -5.494 0.434 1.00 88.81 173 LYS A CA 1
ATOM 1355 C C . LYS A 1 173 ? -23.499 -6.138 1.806 1.00 88.81 173 LYS A C 1
ATOM 1357 O O . LYS A 1 173 ? -23.747 -5.439 2.787 1.00 88.81 173 LYS A O 1
ATOM 1362 N N . ASN A 1 174 ? -23.319 -7.447 1.882 1.00 89.69 174 ASN A N 1
ATOM 1363 C CA . ASN A 1 174 ? -23.469 -8.243 3.085 1.00 89.69 174 ASN A CA 1
ATOM 1364 C C . ASN A 1 174 ? -22.174 -9.001 3.373 1.00 89.69 174 ASN A C 1
ATOM 1366 O O . ASN A 1 174 ? -22.127 -10.215 3.268 1.00 89.69 174 ASN A O 1
ATOM 1370 N N . VAL A 1 175 ? -21.112 -8.295 3.750 1.00 91.81 175 VAL A N 1
ATOM 1371 C CA . VAL A 1 175 ? -19.844 -8.895 4.193 1.00 91.81 175 VAL A CA 1
ATOM 1372 C C . VAL A 1 175 ? -19.569 -8.454 5.621 1.00 91.81 175 VAL A C 1
ATOM 1374 O O . VAL A 1 175 ? -19.799 -7.296 5.973 1.00 91.81 175 VAL A O 1
ATOM 1377 N N . LYS A 1 176 ? -19.074 -9.374 6.452 1.00 90.50 176 LYS A N 1
ATOM 1378 C CA . LYS A 1 176 ? -18.564 -9.032 7.781 1.00 90.50 176 LYS A CA 1
ATOM 1379 C C . LYS A 1 176 ? -17.090 -8.679 7.664 1.00 90.50 176 LYS A C 1
ATOM 1381 O O . LYS A 1 176 ? -16.245 -9.565 7.545 1.00 90.50 176 LYS A O 1
ATOM 1386 N N . TYR A 1 177 ? -16.795 -7.389 7.665 1.00 89.81 177 TYR A N 1
ATOM 1387 C CA . TYR A 1 177 ? -15.432 -6.900 7.518 1.00 89.81 177 TYR A CA 1
ATOM 1388 C C . TYR A 1 177 ? -14.630 -7.099 8.800 1.00 89.81 177 TYR A C 1
ATOM 1390 O O . TYR A 1 177 ? -15.091 -6.781 9.895 1.00 89.81 177 TYR A O 1
ATOM 1398 N N . LEU A 1 178 ? -13.412 -7.607 8.643 1.00 89.50 178 LEU A N 1
ATOM 1399 C CA . LEU A 1 178 ? -12.375 -7.519 9.656 1.00 89.50 178 LEU A CA 1
ATOM 1400 C C . LEU A 1 178 ? -11.313 -6.547 9.142 1.00 89.50 178 LEU A C 1
ATOM 1402 O O . LEU A 1 178 ? -10.489 -6.903 8.300 1.00 89.50 178 LEU A O 1
ATOM 1406 N N . ASP A 1 179 ? -11.380 -5.310 9.628 1.00 86.88 179 ASP A N 1
ATOM 1407 C CA . ASP A 1 179 ? -10.446 -4.244 9.268 1.00 86.88 179 ASP A CA 1
ATOM 1408 C C . ASP A 1 179 ? -9.082 -4.504 9.930 1.00 86.88 179 ASP A C 1
ATOM 1410 O O . ASP A 1 179 ? -8.963 -4.541 11.161 1.00 86.88 179 ASP A O 1
ATOM 1414 N N . ILE A 1 180 ? -8.053 -4.697 9.107 1.00 86.38 180 ILE A N 1
ATOM 1415 C CA . ILE A 1 180 ? -6.693 -5.045 9.524 1.00 86.38 180 ILE A CA 1
ATOM 1416 C C . ILE A 1 180 ? -5.709 -3.959 9.070 1.00 86.38 180 ILE A C 1
ATOM 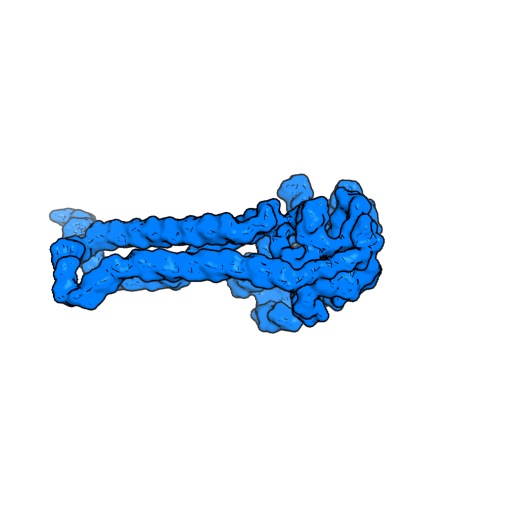1418 O O . ILE A 1 180 ? -5.872 -3.349 8.020 1.00 86.38 180 ILE A O 1
ATOM 1422 N N . VAL A 1 181 ? -4.650 -3.731 9.850 1.00 82.38 181 VAL A N 1
ATOM 1423 C CA . VAL A 1 181 ? -3.561 -2.806 9.481 1.00 82.38 181 VAL A CA 1
ATOM 1424 C C . VAL A 1 181 ? -2.358 -3.549 8.887 1.00 82.38 181 VAL A C 1
ATOM 1426 O O . VAL A 1 181 ? -1.729 -3.054 7.957 1.00 82.38 181 VAL A O 1
ATOM 1429 N N . TYR A 1 182 ? -2.047 -4.750 9.388 1.00 85.25 182 TYR A N 1
ATOM 1430 C CA . TYR A 1 182 ? -0.861 -5.518 8.999 1.00 85.25 182 TYR A CA 1
ATOM 1431 C C . TYR A 1 182 ? -1.213 -6.879 8.388 1.00 85.25 182 TYR A C 1
ATOM 1433 O O . TYR A 1 182 ? -1.992 -7.643 8.954 1.00 85.25 182 TYR A O 1
ATOM 1441 N N . ILE A 1 183 ? -0.558 -7.241 7.281 1.00 90.88 183 ILE A N 1
ATOM 1442 C CA . ILE A 1 183 ? -0.762 -8.524 6.580 1.00 90.88 183 ILE A CA 1
ATOM 1443 C C . ILE A 1 183 ? -0.631 -9.757 7.510 1.00 90.88 183 ILE A C 1
ATOM 1445 O O . ILE A 1 183 ? -1.497 -10.634 7.436 1.00 90.88 183 ILE A O 1
ATOM 1449 N N . PRO A 1 184 ? 0.361 -9.854 8.426 1.00 91.00 184 PRO A N 1
ATOM 1450 C CA . PRO A 1 184 ? 0.462 -10.988 9.350 1.00 91.00 184 PRO A CA 1
ATOM 1451 C C . PRO A 1 184 ? -0.767 -11.190 10.245 1.00 91.00 184 PRO A C 1
ATOM 1453 O O . PRO A 1 184 ? -1.103 -12.330 10.570 1.00 91.00 184 PRO A O 1
ATOM 1456 N N . ASP A 1 185 ? -1.467 -10.114 10.610 1.00 90.88 185 ASP A N 1
ATOM 1457 C CA . ASP A 1 185 ? -2.674 -10.202 11.434 1.00 90.88 185 ASP A CA 1
ATOM 1458 C C . ASP A 1 185 ? -3.841 -10.789 10.622 1.00 90.88 185 ASP A C 1
ATOM 1460 O O . ASP A 1 185 ? -4.600 -11.609 11.140 1.00 90.88 185 ASP A O 1
ATOM 1464 N N . ALA A 1 186 ? -3.941 -10.466 9.325 1.00 93.94 186 ALA A N 1
ATOM 1465 C CA . ALA A 1 186 ? -4.921 -11.078 8.424 1.00 93.94 186 ALA A CA 1
ATOM 1466 C C . ALA A 1 186 ? -4.651 -12.581 8.236 1.00 93.94 186 ALA A C 1
ATOM 1468 O O . ALA A 1 186 ? -5.570 -13.396 8.332 1.00 93.94 186 ALA A O 1
ATOM 1469 N N . VAL A 1 187 ? -3.383 -12.961 8.047 1.00 94.88 187 VAL A N 1
ATOM 1470 C CA . VAL A 1 187 ? -2.934 -14.365 7.991 1.00 94.88 187 VAL A CA 1
ATOM 1471 C C . VAL A 1 187 ? -3.295 -15.107 9.281 1.00 94.88 187 VAL A C 1
ATOM 1473 O O . VAL A 1 187 ? -3.850 -16.207 9.238 1.00 94.88 187 VAL A O 1
ATOM 1476 N N . LEU A 1 188 ? -3.031 -14.504 10.442 1.00 92.31 188 LEU A N 1
ATOM 1477 C CA . LEU A 1 188 ? -3.380 -15.081 11.738 1.00 92.31 188 LEU A CA 1
ATOM 1478 C C . LEU A 1 188 ? -4.900 -15.231 11.905 1.00 92.31 188 LEU A C 1
ATOM 1480 O O . LEU A 1 188 ? -5.360 -16.277 12.365 1.00 92.31 188 LEU A O 1
ATOM 1484 N N . ALA A 1 189 ? -5.684 -14.230 11.499 1.00 92.12 189 ALA A N 1
ATOM 1485 C CA . ALA A 1 189 ? -7.145 -14.269 11.548 1.00 92.12 189 ALA A CA 1
ATOM 1486 C C . ALA A 1 189 ? -7.707 -15.442 10.734 1.00 92.12 189 ALA A C 1
ATOM 1488 O O . ALA A 1 189 ? -8.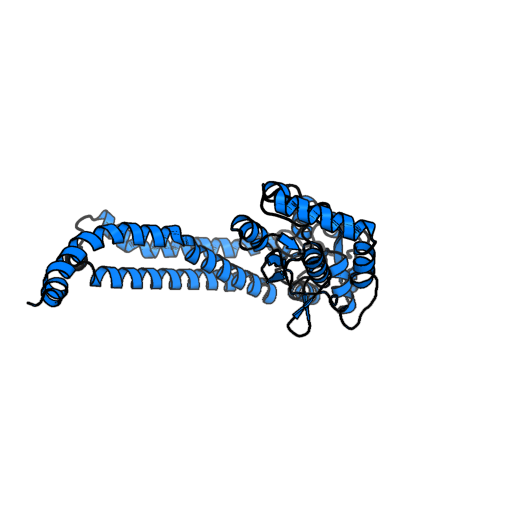575 -16.183 11.204 1.00 92.12 189 ALA A O 1
ATOM 1489 N N . MET A 1 190 ? -7.163 -15.640 9.533 1.00 94.75 190 MET A N 1
ATOM 1490 C CA . MET A 1 190 ? -7.502 -16.746 8.642 1.00 94.75 190 MET A CA 1
ATOM 1491 C C . MET A 1 190 ? -7.153 -18.100 9.271 1.00 94.75 190 MET A C 1
ATOM 1493 O O . MET A 1 190 ? -8.008 -18.985 9.329 1.00 94.75 190 MET A O 1
ATOM 1497 N N . LYS A 1 191 ? -5.941 -18.242 9.830 1.00 92.62 191 LYS A N 1
ATOM 1498 C CA . LYS A 1 191 ? -5.478 -19.449 10.549 1.00 92.62 191 LYS A CA 1
ATOM 1499 C C . LYS A 1 191 ? -6.343 -19.797 11.759 1.00 92.62 191 LYS A C 1
ATOM 1501 O O . LYS A 1 191 ? -6.533 -20.965 12.080 1.00 92.62 191 LYS A O 1
ATOM 1506 N N . LYS A 1 192 ? -6.858 -18.788 12.464 1.00 90.62 192 LYS A N 1
ATOM 1507 C CA . LYS A 1 192 ? -7.690 -18.956 13.667 1.00 90.62 192 LYS A CA 1
ATOM 1508 C C . LYS A 1 192 ? -9.185 -19.075 13.366 1.00 90.62 192 LYS A C 1
ATOM 1510 O O . LYS A 1 192 ? -9.986 -18.976 14.296 1.00 90.62 192 LYS A O 1
ATOM 1515 N N . ASN A 1 193 ? -9.572 -19.270 12.100 1.00 89.50 193 ASN A N 1
ATOM 1516 C CA . ASN A 1 193 ? -10.971 -19.313 11.662 1.00 89.50 193 ASN A CA 1
ATOM 1517 C C . ASN A 1 193 ? -11.771 -18.074 12.107 1.00 89.50 193 ASN A C 1
ATOM 1519 O O . ASN A 1 193 ? -12.969 -18.172 12.380 1.00 89.50 193 ASN A O 1
ATOM 1523 N N . LYS A 1 194 ? -11.118 -16.912 12.229 1.00 89.69 194 LYS A N 1
ATOM 1524 C CA . LYS A 1 194 ? -11.754 -15.620 12.540 1.00 89.69 194 LYS A CA 1
ATOM 1525 C C . LYS A 1 194 ? -12.180 -14.875 11.279 1.00 89.69 194 LYS A C 1
ATOM 1527 O O . LYS A 1 194 ? -13.181 -14.168 11.328 1.00 89.69 194 LYS A O 1
ATOM 1532 N N . ALA A 1 195 ? -11.487 -15.109 10.171 1.00 93.88 195 ALA A N 1
ATOM 1533 C CA . ALA A 1 195 ? -11.890 -14.706 8.830 1.00 93.88 195 ALA A CA 1
ATOM 1534 C C . ALA A 1 195 ? -11.945 -15.924 7.901 1.00 93.88 195 ALA A C 1
ATOM 1536 O O . ALA A 1 195 ? -11.288 -16.934 8.158 1.00 93.88 195 ALA A O 1
ATOM 1537 N N . ASP A 1 196 ? -12.749 -15.833 6.850 1.00 95.50 196 ASP A N 1
ATOM 1538 C CA . ASP A 1 196 ? -12.948 -16.873 5.838 1.00 95.50 196 ASP A CA 1
ATOM 1539 C C . ASP A 1 196 ? -12.197 -16.562 4.538 1.00 95.50 196 ASP A C 1
ATOM 1541 O O . ASP A 1 196 ? -11.799 -17.485 3.829 1.00 95.50 196 ASP A O 1
ATOM 1545 N N . ALA A 1 197 ? -11.957 -15.278 4.259 1.00 97.12 197 ALA A N 1
ATOM 1546 C CA . ALA A 1 197 ? -11.123 -14.816 3.156 1.00 97.12 197 ALA A CA 1
ATOM 1547 C C . ALA A 1 197 ? -10.271 -13.604 3.555 1.00 97.12 197 ALA A C 1
ATOM 1549 O O . ALA A 1 197 ? -10.638 -12.837 4.447 1.00 97.12 197 ALA A O 1
ATOM 1550 N N . PHE A 1 198 ? -9.159 -13.403 2.851 1.00 97.69 198 PHE A N 1
ATOM 1551 C CA . PHE A 1 198 ? -8.368 -12.177 2.902 1.00 97.69 198 PHE A CA 1
ATOM 1552 C C . PHE A 1 198 ? -8.288 -11.561 1.506 1.00 97.69 198 PHE A C 1
ATOM 1554 O O . PHE A 1 198 ? -7.791 -12.202 0.579 1.00 97.69 198 PHE A O 1
ATOM 1561 N N . VAL A 1 199 ? -8.804 -10.337 1.370 1.00 97.25 199 VAL A N 1
ATOM 1562 C CA . VAL A 1 199 ? -8.843 -9.581 0.114 1.00 97.25 199 VAL A CA 1
ATOM 1563 C C . VAL A 1 199 ? -7.745 -8.530 0.099 1.00 97.25 199 VAL A C 1
ATOM 1565 O O . VAL A 1 199 ? -7.675 -7.682 0.991 1.00 97.25 199 VAL A O 1
ATOM 1568 N N . PHE A 1 200 ? -6.895 -8.587 -0.925 1.00 95.12 200 PHE A N 1
ATOM 1569 C CA . PHE A 1 200 ? -5.764 -7.680 -1.080 1.00 95.12 200 PHE A CA 1
ATOM 1570 C C . PHE A 1 200 ? -5.179 -7.717 -2.503 1.00 95.12 200 PHE A C 1
ATOM 1572 O O . PHE A 1 200 ? -5.710 -8.396 -3.382 1.00 95.12 200 PHE A O 1
ATOM 1579 N N . ASP A 1 201 ? -4.090 -6.983 -2.736 1.00 93.88 201 ASP A N 1
ATOM 1580 C CA . ASP A 1 201 ? -3.332 -7.004 -3.990 1.00 93.88 201 ASP A CA 1
ATOM 1581 C C . ASP A 1 201 ? -2.847 -8.424 -4.332 1.00 93.88 201 ASP A C 1
ATOM 1583 O O . ASP A 1 201 ? -2.216 -9.085 -3.502 1.00 93.88 201 ASP A O 1
ATOM 1587 N N . LYS A 1 202 ? -3.127 -8.912 -5.547 1.00 94.69 202 LYS A N 1
ATOM 1588 C CA . LYS A 1 202 ? -2.779 -10.281 -5.961 1.00 94.69 202 LYS A CA 1
ATOM 1589 C C . LYS A 1 202 ? -1.285 -10.547 -5.909 1.00 94.69 202 LYS A C 1
ATOM 1591 O O . LYS A 1 202 ? -0.909 -11.658 -5.537 1.00 94.69 202 LYS A O 1
ATOM 1596 N N . ASN A 1 203 ? -0.441 -9.574 -6.242 1.00 92.94 203 ASN A N 1
ATOM 1597 C CA . ASN A 1 203 ? 0.998 -9.772 -6.166 1.00 92.94 203 ASN A CA 1
ATOM 1598 C C . ASN A 1 203 ? 1.430 -9.939 -4.713 1.00 92.94 203 ASN A C 1
ATOM 1600 O O . ASN A 1 203 ? 2.090 -10.925 -4.412 1.00 92.94 203 ASN A O 1
ATOM 1604 N N . SER A 1 204 ? 0.955 -9.106 -3.788 1.00 93.19 204 SER A N 1
ATOM 1605 C CA . SER A 1 204 ? 1.224 -9.318 -2.358 1.00 93.19 204 SER A CA 1
ATOM 1606 C C . SER A 1 204 ? 0.640 -10.622 -1.811 1.00 93.19 204 SER A C 1
ATOM 1608 O O . SER A 1 204 ? 1.275 -11.300 -1.003 1.00 93.19 204 SER A O 1
ATOM 1610 N N . LEU A 1 205 ? -0.547 -11.028 -2.268 1.00 95.50 205 LEU A N 1
ATOM 1611 C CA . LEU A 1 205 ? -1.147 -12.301 -1.872 1.00 95.50 205 LEU A CA 1
ATOM 1612 C C . LEU A 1 205 ? -0.311 -13.502 -2.335 1.00 95.50 205 LEU A C 1
ATOM 1614 O O . LEU A 1 205 ? -0.208 -14.464 -1.579 1.00 95.50 205 LEU A O 1
ATOM 1618 N N . LYS A 1 206 ? 0.335 -13.462 -3.511 1.00 93.12 206 LYS A N 1
ATOM 1619 C CA . LYS A 1 206 ? 1.266 -14.528 -3.939 1.00 93.12 206 LYS A CA 1
ATOM 1620 C C . LYS A 1 206 ? 2.383 -14.739 -2.911 1.00 93.12 206 LYS A C 1
ATOM 1622 O O . LYS A 1 206 ? 2.626 -15.876 -2.520 1.00 93.12 206 LYS A O 1
ATOM 1627 N N . TYR A 1 207 ? 2.975 -13.666 -2.383 1.00 89.88 207 TYR A N 1
ATOM 1628 C CA . TYR A 1 207 ? 4.008 -13.763 -1.339 1.00 89.88 207 TYR A CA 1
ATOM 1629 C C . TYR A 1 207 ? 3.481 -14.313 -0.017 1.00 89.88 207 TYR A C 1
ATOM 1631 O O . TYR A 1 207 ? 4.170 -15.075 0.663 1.00 89.88 207 TYR A O 1
ATOM 1639 N N . VAL A 1 208 ? 2.235 -13.988 0.338 1.00 93.62 208 VAL A N 1
ATOM 1640 C CA . VAL A 1 208 ? 1.572 -14.631 1.478 1.00 93.62 208 VAL A CA 1
ATOM 1641 C C . VAL A 1 208 ? 1.464 -16.141 1.249 1.00 93.62 208 VAL A C 1
ATOM 1643 O O . VAL A 1 208 ? 1.764 -16.907 2.162 1.00 93.62 208 VAL A O 1
ATOM 1646 N N . LEU A 1 209 ? 1.080 -16.579 0.048 1.00 93.94 209 LEU A N 1
ATOM 1647 C CA . LEU A 1 209 ? 0.897 -17.997 -0.277 1.00 93.94 209 LEU A CA 1
ATOM 1648 C C . LEU A 1 209 ? 2.205 -18.797 -0.271 1.00 93.94 209 LEU A C 1
ATOM 1650 O O . LEU A 1 209 ? 2.185 -19.941 0.174 1.00 93.94 209 LEU A O 1
ATOM 1654 N N . ILE A 1 210 ? 3.333 -18.204 -0.681 1.00 89.56 210 ILE A N 1
ATOM 1655 C CA . ILE A 1 210 ? 4.657 -18.862 -0.636 1.00 89.56 210 ILE A CA 1
ATOM 1656 C C . ILE A 1 210 ? 4.989 -19.344 0.787 1.00 89.56 210 ILE A C 1
ATOM 1658 O O . ILE A 1 210 ? 5.567 -20.411 0.967 1.00 89.56 210 ILE A O 1
ATOM 1662 N N . ARG A 1 211 ? 4.592 -18.578 1.813 1.00 89.62 211 ARG A N 1
ATOM 1663 C CA . ARG A 1 211 ? 4.880 -18.874 3.230 1.00 89.62 211 ARG A CA 1
ATOM 1664 C C . ARG A 1 211 ? 3.718 -19.545 3.975 1.00 89.62 211 ARG A C 1
ATOM 1666 O O . ARG A 1 211 ? 3.851 -19.832 5.163 1.00 89.62 211 ARG A O 1
ATOM 1673 N N . ASN A 1 212 ? 2.566 -19.726 3.328 1.00 94.81 212 ASN A N 1
ATOM 1674 C CA . ASN A 1 212 ? 1.341 -20.242 3.945 1.00 94.81 212 ASN A CA 1
ATOM 1675 C C . ASN A 1 212 ? 0.628 -21.182 2.960 1.00 94.81 212 ASN A C 1
ATOM 1677 O O . ASN A 1 212 ? -0.357 -20.813 2.311 1.00 94.81 212 ASN A O 1
ATOM 1681 N N . GLU A 1 213 ? 1.160 -22.400 2.834 1.00 94.44 213 GLU A N 1
ATOM 1682 C CA . GLU A 1 213 ? 0.685 -23.417 1.894 1.00 94.44 213 GLU A CA 1
ATOM 1683 C C . GLU A 1 213 ? -0.761 -23.862 2.144 1.00 94.44 213 GLU A C 1
ATOM 1685 O O . GLU A 1 213 ? -1.403 -24.372 1.233 1.00 94.44 213 GLU A O 1
ATOM 1690 N N . GLU A 1 214 ? -1.314 -23.644 3.338 1.00 94.88 214 GLU A N 1
ATOM 1691 C CA . GLU A 1 214 ? -2.698 -23.964 3.696 1.00 94.88 214 GLU A CA 1
ATOM 1692 C C . GLU A 1 214 ? -3.732 -23.031 3.048 1.00 94.88 214 GLU A C 1
ATOM 1694 O O . GLU A 1 214 ? -4.938 -23.278 3.135 1.00 94.88 214 GLU A O 1
ATOM 1699 N N . PHE A 1 215 ? -3.283 -21.955 2.404 1.00 97.31 215 PHE A N 1
ATOM 1700 C CA . PHE A 1 215 ? -4.136 -21.010 1.700 1.00 97.31 215 PHE A CA 1
ATOM 1701 C C . PHE A 1 215 ? -4.088 -21.217 0.186 1.00 97.31 215 PHE A C 1
ATOM 1703 O O . PHE A 1 215 ? -3.184 -21.839 -0.377 1.00 97.31 215 PHE A O 1
ATOM 1710 N N . VAL A 1 216 ? -5.096 -20.685 -0.499 1.00 97.19 216 VAL A N 1
ATOM 1711 C CA . VAL A 1 216 ? -5.193 -20.714 -1.956 1.00 97.19 216 VAL A CA 1
ATOM 1712 C C . VAL A 1 216 ? -5.874 -19.455 -2.475 1.00 97.19 216 VAL A C 1
ATOM 1714 O O . VAL A 1 216 ? -6.821 -18.956 -1.869 1.00 97.19 216 VAL A O 1
ATOM 1717 N N . MET A 1 217 ? -5.391 -18.943 -3.607 1.00 97.38 217 MET A N 1
ATOM 1718 C CA . MET A 1 217 ? -6.016 -17.821 -4.305 1.00 97.38 217 MET A CA 1
ATOM 1719 C C . MET A 1 217 ? -7.310 -18.266 -4.992 1.00 97.38 217 MET A C 1
ATOM 1721 O O . MET A 1 217 ? -7.343 -19.303 -5.663 1.00 97.38 217 MET A O 1
ATOM 1725 N N . LEU A 1 218 ? -8.370 -17.475 -4.835 1.00 97.31 218 LEU A N 1
ATOM 1726 C CA . LEU A 1 218 ? -9.595 -17.629 -5.612 1.00 97.31 218 LEU A CA 1
ATOM 1727 C C . LEU A 1 218 ? -9.355 -17.193 -7.068 1.00 97.31 218 LEU A C 1
ATOM 1729 O O . LEU A 1 218 ? -8.595 -16.255 -7.308 1.00 97.31 218 LEU A O 1
ATOM 1733 N N . PRO A 1 219 ? -9.981 -17.861 -8.052 1.00 95.50 219 PRO A N 1
ATOM 1734 C CA . PRO A 1 219 ? -9.856 -17.469 -9.450 1.00 95.50 219 PRO A CA 1
ATOM 1735 C C . PRO A 1 219 ? -10.515 -16.106 -9.713 1.00 95.50 219 PRO A C 1
ATOM 1737 O O . PRO A 1 219 ? -11.547 -15.782 -9.122 1.00 95.50 219 PRO A O 1
ATOM 1740 N N . GLY A 1 220 ? -9.949 -15.352 -10.659 1.00 94.75 220 GLY A N 1
ATOM 1741 C CA . GLY A 1 220 ? -10.439 -14.034 -11.071 1.00 94.75 220 GLY A CA 1
ATOM 1742 C C . GLY A 1 220 ? -9.820 -12.871 -10.294 1.00 94.75 220 GLY A C 1
ATOM 1743 O O . GLY A 1 220 ? -8.772 -13.001 -9.658 1.00 94.75 220 GLY A O 1
ATOM 1744 N N . GLU A 1 221 ? -10.472 -11.718 -10.389 1.00 95.38 221 GLU A N 1
ATOM 1745 C CA . GLU A 1 221 ? -10.131 -10.486 -9.681 1.00 95.38 221 GLU A CA 1
ATOM 1746 C C . GLU A 1 221 ? -11.414 -9.752 -9.277 1.00 95.38 221 GLU A C 1
ATOM 1748 O O . GLU A 1 221 ? -12.442 -9.856 -9.946 1.00 95.38 221 GLU A O 1
ATOM 1753 N N . ILE A 1 222 ? -11.369 -9.067 -8.138 1.00 94.62 222 ILE A N 1
ATOM 1754 C CA . ILE A 1 222 ? -12.473 -8.257 -7.609 1.00 94.62 222 ILE A CA 1
ATOM 1755 C C . ILE A 1 222 ? -12.520 -6.910 -8.326 1.00 94.62 222 ILE A C 1
ATOM 1757 O O . ILE A 1 222 ? -13.596 -6.394 -8.619 1.00 94.62 222 ILE A O 1
ATOM 1761 N N . ASP A 1 223 ? -11.345 -6.337 -8.566 1.00 92.81 223 ASP A N 1
ATOM 1762 C CA . ASP A 1 223 ? -11.163 -5.080 -9.275 1.00 92.81 223 ASP A CA 1
ATOM 1763 C C . ASP A 1 223 ? -9.753 -5.043 -9.871 1.00 92.81 223 ASP A C 1
ATOM 1765 O O . ASP A 1 223 ? -8.854 -5.743 -9.395 1.00 92.81 223 ASP A O 1
ATOM 1769 N N . SER A 1 224 ? -9.554 -4.207 -10.882 1.00 92.44 224 SER A N 1
ATOM 1770 C CA . SER A 1 224 ? -8.255 -3.987 -11.512 1.00 92.44 224 SER A CA 1
ATOM 1771 C C . SER A 1 224 ? -8.068 -2.499 -11.732 1.00 92.44 224 SER A C 1
ATOM 1773 O O . SER A 1 224 ? -8.881 -1.853 -12.394 1.00 92.44 224 SER A O 1
ATOM 1775 N N . VAL A 1 225 ? -7.015 -1.945 -11.141 1.00 91.44 225 VAL A N 1
ATOM 1776 C CA . VAL A 1 225 ? -6.842 -0.499 -11.016 1.00 91.44 225 VAL A CA 1
ATOM 1777 C C . VAL A 1 225 ? -5.409 -0.123 -11.350 1.00 91.44 225 VAL A C 1
ATOM 1779 O O . VAL A 1 225 ? -4.454 -0.792 -10.946 1.00 91.44 225 VAL A O 1
ATOM 1782 N N . ASP A 1 226 ? -5.270 0.964 -12.095 1.00 95.12 226 ASP A N 1
ATOM 1783 C CA . ASP A 1 226 ? -3.973 1.520 -12.438 1.00 95.12 226 ASP A CA 1
ATOM 1784 C C . ASP A 1 226 ? -3.289 2.112 -11.202 1.00 95.12 226 ASP A C 1
ATOM 1786 O O . ASP A 1 226 ? -3.925 2.692 -10.317 1.00 95.12 226 ASP A O 1
ATOM 1790 N N . ILE A 1 227 ? -1.969 1.974 -11.145 1.00 95.00 227 ILE A N 1
ATOM 1791 C CA . ILE A 1 227 ? -1.145 2.507 -10.067 1.00 95.00 227 ILE A CA 1
ATOM 1792 C C . ILE A 1 227 ? -0.347 3.686 -10.607 1.00 95.00 227 ILE A C 1
ATOM 1794 O O . ILE A 1 227 ? 0.370 3.567 -11.603 1.00 95.00 227 ILE A O 1
ATOM 1798 N N . GLY A 1 228 ? -0.461 4.821 -9.920 1.00 96.62 228 GLY A N 1
ATOM 1799 C CA . GLY A 1 228 ? 0.261 6.045 -10.243 1.00 96.62 228 GLY A CA 1
ATOM 1800 C C . GLY A 1 228 ? 1.001 6.602 -9.033 1.00 96.62 228 GLY A C 1
ATOM 1801 O O . GLY A 1 228 ? 0.823 6.154 -7.901 1.00 96.62 228 GLY A O 1
ATOM 1802 N N . ILE A 1 229 ? 1.842 7.600 -9.278 1.00 98.38 229 ILE A N 1
ATOM 1803 C CA . ILE A 1 229 ? 2.563 8.332 -8.239 1.00 98.38 229 ILE A CA 1
ATOM 1804 C C . ILE A 1 229 ? 1.716 9.557 -7.879 1.00 98.38 229 ILE A C 1
ATOM 1806 O O . ILE A 1 229 ? 1.581 10.447 -8.722 1.00 98.38 229 ILE A O 1
ATOM 1810 N N . PRO A 1 230 ? 1.104 9.624 -6.682 1.00 97.88 230 PRO A N 1
ATOM 1811 C CA . PRO A 1 230 ? 0.426 10.827 -6.228 1.00 97.88 230 PRO A CA 1
ATOM 1812 C C . PRO A 1 230 ? 1.436 11.933 -5.905 1.00 97.88 230 PRO A C 1
ATOM 1814 O O . PRO A 1 230 ? 2.464 11.713 -5.257 1.00 97.88 230 PRO A O 1
ATOM 1817 N N . ILE A 1 231 ? 1.092 13.144 -6.323 1.00 98.19 231 ILE A N 1
ATOM 1818 C CA . ILE A 1 231 ? 1.829 14.384 -6.102 1.00 98.19 231 ILE A CA 1
ATOM 1819 C C . ILE A 1 231 ? 0.861 15.419 -5.524 1.00 98.19 231 ILE A C 1
ATOM 1821 O O . ILE A 1 231 ? -0.348 15.385 -5.764 1.00 98.19 231 ILE A O 1
ATOM 1825 N N . LYS A 1 232 ? 1.384 16.370 -4.746 1.00 97.94 232 LYS A N 1
ATOM 1826 C CA . LYS A 1 232 ? 0.589 17.490 -4.233 1.00 97.94 232 LYS A CA 1
ATOM 1827 C C . LYS A 1 232 ? -0.192 18.173 -5.365 1.00 97.94 232 LYS A C 1
ATOM 1829 O O . LYS A 1 232 ? 0.397 18.600 -6.357 1.00 97.94 232 LYS A O 1
ATO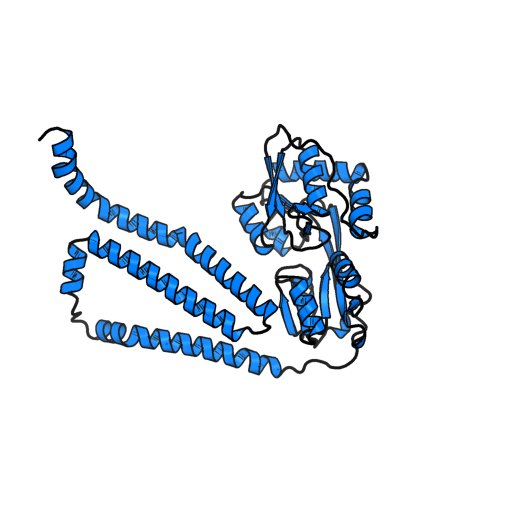M 1834 N N . LYS A 1 233 ? -1.502 18.337 -5.166 1.00 96.50 233 LYS A N 1
ATOM 1835 C CA . LYS A 1 233 ? -2.402 18.956 -6.143 1.00 96.50 233 LYS A CA 1
ATOM 1836 C C . LYS A 1 233 ? -1.924 20.345 -6.575 1.00 96.50 233 LYS A C 1
ATOM 1838 O O . LYS A 1 233 ? -1.574 21.179 -5.737 1.00 96.50 233 LYS A O 1
ATOM 1843 N N . GLY A 1 234 ? -1.922 20.587 -7.882 1.00 96.56 234 GLY A N 1
ATOM 1844 C CA . GLY A 1 234 ? -1.460 21.819 -8.516 1.00 96.56 234 GLY A CA 1
ATOM 1845 C C . GLY A 1 234 ? 0.059 21.924 -8.692 1.00 96.56 234 GLY A C 1
ATOM 1846 O O . GLY A 1 234 ? 0.522 22.904 -9.277 1.00 96.56 234 GLY A O 1
ATOM 1847 N N . ASN A 1 235 ? 0.853 20.951 -8.228 1.00 97.31 235 ASN A N 1
ATOM 1848 C CA . ASN A 1 235 ? 2.308 20.956 -8.402 1.00 97.31 235 ASN A CA 1
ATOM 1849 C C . ASN A 1 235 ? 2.710 20.396 -9.778 1.00 97.31 235 ASN A C 1
ATOM 1851 O O . ASN A 1 235 ? 3.236 19.290 -9.909 1.00 97.31 235 ASN A O 1
ATOM 1855 N N . THR A 1 236 ? 2.450 21.191 -10.815 1.00 96.69 236 THR A N 1
ATOM 1856 C CA . THR A 1 236 ? 2.678 20.813 -12.217 1.00 96.69 236 THR A CA 1
ATOM 1857 C C . THR A 1 236 ? 4.150 20.580 -12.553 1.00 96.69 236 THR A C 1
ATOM 1859 O O . THR A 1 236 ? 4.442 19.734 -13.393 1.00 96.69 236 THR A O 1
ATOM 1862 N N . THR A 1 237 ? 5.082 21.268 -11.884 1.00 96.75 237 THR A N 1
ATOM 1863 C CA . THR A 1 237 ? 6.525 21.074 -12.091 1.00 96.75 237 THR A CA 1
ATOM 1864 C C . THR A 1 237 ? 6.948 19.651 -11.740 1.00 96.75 237 THR A C 1
ATOM 1866 O O . THR A 1 237 ? 7.446 18.938 -12.607 1.00 96.75 237 THR A O 1
ATOM 1869 N N . VAL A 1 238 ? 6.681 19.208 -10.504 1.00 97.12 238 VAL A N 1
ATOM 1870 C CA . VAL A 1 238 ? 7.037 17.847 -10.063 1.00 97.12 238 VAL A CA 1
ATOM 1871 C C . VAL A 1 238 ? 6.278 16.804 -10.880 1.00 97.12 238 VAL A C 1
ATOM 1873 O O . VAL A 1 238 ? 6.853 15.800 -11.285 1.00 97.12 238 VAL A O 1
ATOM 1876 N N . LEU A 1 239 ? 5.000 17.051 -11.181 1.00 98.38 239 LEU A N 1
ATOM 1877 C CA . LEU A 1 239 ? 4.204 16.140 -11.999 1.00 98.38 239 LEU A CA 1
ATOM 1878 C C . LEU A 1 239 ? 4.813 15.917 -13.393 1.00 98.38 239 LEU A C 1
ATOM 1880 O O . LEU A 1 239 ? 4.897 14.777 -13.849 1.00 98.38 239 LEU A O 1
ATOM 1884 N N . ASN A 1 240 ? 5.251 16.981 -14.067 1.00 98.31 240 ASN A N 1
ATOM 1885 C CA . ASN A 1 240 ? 5.856 16.879 -15.394 1.00 98.31 240 ASN A CA 1
ATOM 1886 C C . ASN A 1 240 ? 7.218 16.176 -15.348 1.00 98.31 240 ASN A C 1
ATOM 1888 O O . ASN A 1 240 ? 7.435 15.260 -16.138 1.00 98.31 240 ASN A O 1
ATOM 1892 N N . GLU A 1 241 ? 8.078 16.534 -14.389 1.00 97.88 241 GLU A N 1
ATOM 1893 C CA . GLU A 1 241 ? 9.378 15.881 -14.160 1.00 97.88 241 GLU A CA 1
ATOM 1894 C C . GLU A 1 241 ? 9.225 14.361 -13.959 1.00 97.88 241 GLU A C 1
ATOM 1896 O O . GLU A 1 241 ? 9.933 13.556 -14.575 1.00 97.88 241 GLU A O 1
ATOM 1901 N N . ILE A 1 242 ? 8.255 13.952 -13.134 1.00 98.44 242 ILE A N 1
ATOM 1902 C CA . ILE A 1 242 ? 7.960 12.539 -12.870 1.00 98.44 242 ILE A CA 1
ATOM 1903 C C . ILE A 1 242 ? 7.389 11.848 -14.109 1.00 98.44 242 ILE A C 1
ATOM 1905 O O . ILE A 1 242 ? 7.816 10.745 -14.438 1.00 98.44 242 ILE A O 1
ATOM 1909 N N . ASN A 1 243 ? 6.463 12.484 -14.828 1.00 98.62 243 ASN A N 1
ATOM 1910 C CA . ASN A 1 243 ? 5.878 11.910 -16.041 1.00 98.62 243 ASN A CA 1
ATOM 1911 C C . ASN A 1 243 ? 6.910 11.707 -17.155 1.00 98.62 243 ASN A C 1
ATOM 1913 O O . ASN A 1 243 ? 6.878 10.686 -17.838 1.00 98.62 243 ASN A O 1
ATOM 1917 N N . GLU A 1 244 ? 7.819 12.660 -17.354 1.00 98.44 244 GLU A N 1
ATOM 1918 C CA . GLU A 1 244 ? 8.915 12.528 -18.319 1.00 98.44 244 GLU A CA 1
ATOM 1919 C C . GLU A 1 244 ? 9.869 11.398 -17.931 1.00 98.44 244 GLU A C 1
ATOM 1921 O O . GLU A 1 244 ? 10.190 10.554 -18.769 1.00 98.44 244 GLU A O 1
ATOM 1926 N N . SER A 1 245 ? 10.235 11.313 -16.650 1.00 98.06 245 SER A N 1
ATOM 1927 C CA . SER A 1 245 ? 11.091 10.238 -16.138 1.00 98.06 245 SER A CA 1
ATOM 1928 C C . SER A 1 245 ? 10.434 8.860 -16.284 1.00 98.06 245 SER A C 1
ATOM 1930 O O . SER A 1 245 ? 11.074 7.916 -16.746 1.00 98.06 245 SER A O 1
ATOM 1932 N N . LEU A 1 246 ? 9.141 8.737 -15.957 1.00 98.38 246 LEU A N 1
ATOM 1933 C CA . LEU A 1 246 ? 8.380 7.496 -16.125 1.00 98.38 246 LEU A CA 1
ATOM 1934 C C . LEU A 1 246 ? 8.279 7.074 -17.592 1.00 98.38 246 LEU A C 1
ATOM 1936 O O . LEU A 1 246 ? 8.464 5.895 -17.884 1.00 98.38 246 LEU A O 1
ATOM 1940 N N . ARG A 1 247 ? 8.051 8.015 -18.521 1.00 98.50 247 ARG A N 1
ATOM 1941 C CA . ARG A 1 247 ? 8.066 7.710 -19.961 1.00 98.50 247 ARG A CA 1
ATOM 1942 C C . ARG A 1 247 ? 9.419 7.165 -20.401 1.00 98.50 247 ARG A C 1
ATOM 1944 O O . ARG A 1 247 ? 9.450 6.135 -21.060 1.00 98.50 247 ARG A O 1
ATOM 1951 N N . GLY A 1 248 ? 10.525 7.773 -19.969 1.00 98.12 248 GLY A N 1
ATOM 1952 C CA . GLY A 1 248 ? 11.866 7.263 -20.273 1.00 98.12 248 GLY A CA 1
ATOM 1953 C C . GLY A 1 248 ? 12.113 5.844 -19.735 1.00 98.12 248 GLY A C 1
ATOM 1954 O O . GLY A 1 248 ? 12.660 4.990 -20.436 1.00 98.12 248 GLY A O 1
ATOM 1955 N N . LEU A 1 249 ? 11.664 5.548 -18.509 1.00 97.88 249 LEU A N 1
ATOM 1956 C CA . LEU A 1 249 ? 11.745 4.198 -17.931 1.00 97.88 249 LEU A CA 1
ATOM 1957 C C . LEU A 1 249 ? 10.844 3.186 -18.657 1.00 97.88 249 LEU A C 1
ATOM 1959 O O . LEU A 1 249 ? 11.204 2.016 -18.778 1.00 97.88 249 LEU A O 1
ATOM 1963 N N . GLN A 1 250 ? 9.686 3.621 -19.150 1.00 96.62 250 GLN A N 1
ATOM 1964 C CA . GLN A 1 250 ? 8.788 2.787 -19.942 1.00 96.62 250 GLN A CA 1
ATOM 1965 C C . GLN A 1 250 ? 9.368 2.498 -21.335 1.00 96.62 250 GLN A C 1
ATOM 1967 O O . GLN A 1 250 ? 9.415 1.343 -21.750 1.00 96.62 250 GLN A O 1
ATOM 1972 N N . GLU A 1 251 ? 9.844 3.526 -22.043 1.00 97.56 251 GLU A N 1
ATOM 1973 C CA . GLU A 1 251 ? 10.405 3.428 -23.399 1.00 97.56 251 GLU A CA 1
ATOM 1974 C C . GLU A 1 251 ? 11.687 2.591 -23.441 1.00 97.56 251 GLU A C 1
ATOM 1976 O O . GLU A 1 251 ? 11.908 1.842 -24.390 1.00 97.56 251 GLU A O 1
ATOM 1981 N N . SER A 1 252 ? 12.509 2.666 -22.391 1.00 97.69 252 SER A N 1
ATOM 1982 C CA . SER A 1 252 ? 13.703 1.823 -22.246 1.00 97.69 252 SER A CA 1
ATOM 1983 C C . SER A 1 252 ? 13.399 0.364 -21.875 1.00 97.69 252 SER A C 1
ATOM 1985 O O . SER A 1 252 ? 14.310 -0.459 -21.873 1.00 97.69 252 SER A O 1
ATOM 1987 N N . GLY A 1 253 ? 12.144 0.026 -21.553 1.00 97.75 253 GLY A N 1
ATOM 1988 C CA . GLY A 1 253 ? 11.739 -1.303 -21.080 1.00 97.75 253 GLY A CA 1
ATOM 1989 C C . GLY A 1 253 ? 12.077 -1.583 -19.611 1.00 97.75 253 GLY A C 1
ATOM 1990 O O . GLY A 1 253 ? 11.800 -2.677 -19.115 1.00 97.75 253 GLY A O 1
ATOM 1991 N N . MET A 1 254 ? 12.625 -0.602 -18.890 1.00 97.50 254 MET A N 1
ATOM 1992 C CA . MET A 1 254 ? 13.063 -0.763 -17.504 1.00 97.50 254 MET A CA 1
ATOM 1993 C C . MET A 1 254 ? 11.904 -1.086 -16.553 1.00 97.50 254 MET A C 1
ATOM 1995 O O . MET A 1 254 ? 12.053 -1.937 -15.679 1.00 97.50 254 MET A O 1
ATOM 1999 N N . LEU A 1 255 ? 10.727 -0.471 -16.740 1.00 96.75 255 LEU A N 1
ATOM 2000 C CA . LEU A 1 255 ? 9.547 -0.797 -15.921 1.00 96.75 255 LEU A CA 1
ATOM 2001 C C . LEU A 1 255 ? 9.139 -2.272 -16.066 1.00 96.75 255 LEU A C 1
ATOM 2003 O O . LEU A 1 255 ? 8.811 -2.926 -15.078 1.00 96.75 255 LEU A O 1
ATOM 2007 N N . SER A 1 256 ? 9.210 -2.825 -17.280 1.00 96.62 256 SER A N 1
ATOM 2008 C CA . SER A 1 256 ? 8.907 -4.238 -17.531 1.00 96.62 256 SER A CA 1
ATOM 2009 C C . SER A 1 256 ? 9.962 -5.169 -16.930 1.00 96.62 256 SER A C 1
ATOM 2011 O O . SER A 1 256 ? 9.619 -6.209 -16.372 1.00 96.62 256 SER A O 1
ATOM 2013 N N . GLU A 1 257 ? 11.243 -4.795 -16.992 1.00 96.94 257 GLU A N 1
ATOM 2014 C CA . GLU A 1 257 ? 12.325 -5.553 -16.356 1.00 96.94 257 GLU A CA 1
ATOM 2015 C C . GLU A 1 257 ? 12.171 -5.596 -14.830 1.00 96.94 257 GLU A C 1
ATOM 2017 O O . GLU A 1 257 ? 12.329 -6.654 -14.217 1.00 96.94 257 GLU A O 1
ATOM 2022 N N . MET A 1 258 ? 11.846 -4.456 -14.216 1.00 97.12 258 MET A N 1
ATOM 2023 C CA . MET A 1 258 ? 11.533 -4.376 -12.791 1.00 97.12 258 MET A CA 1
ATOM 2024 C C . MET A 1 258 ? 10.341 -5.263 -12.445 1.00 97.12 258 MET A C 1
ATOM 2026 O O . MET A 1 258 ? 10.434 -6.055 -11.509 1.00 97.12 258 MET A O 1
ATOM 2030 N N . TYR A 1 259 ? 9.252 -5.180 -13.214 1.00 95.44 259 TYR A N 1
ATOM 2031 C CA . TYR A 1 259 ? 8.064 -5.987 -12.957 1.00 95.44 259 TYR A CA 1
ATOM 2032 C C . TYR A 1 259 ? 8.392 -7.485 -12.952 1.00 95.44 259 TYR A C 1
ATOM 2034 O O . TYR A 1 259 ? 8.054 -8.193 -12.006 1.00 95.44 259 TYR A O 1
ATOM 2042 N N . ARG A 1 260 ? 9.130 -7.955 -13.964 1.00 95.06 260 ARG A N 1
ATOM 2043 C CA . ARG A 1 260 ? 9.557 -9.354 -14.065 1.00 95.06 260 ARG A CA 1
ATOM 2044 C C . ARG A 1 260 ? 10.382 -9.791 -12.849 1.00 95.06 260 ARG A C 1
ATOM 2046 O O . ARG A 1 260 ? 10.042 -10.785 -12.214 1.00 95.06 260 ARG A O 1
ATOM 2053 N N . ARG A 1 261 ? 11.411 -9.016 -12.479 1.00 95.00 261 ARG A N 1
ATOM 2054 C CA . ARG A 1 261 ? 12.296 -9.329 -11.338 1.00 95.00 261 ARG A CA 1
ATOM 2055 C C . ARG A 1 261 ? 11.571 -9.340 -9.991 1.00 95.00 261 ARG A C 1
ATOM 2057 O O . ARG A 1 261 ? 11.902 -10.153 -9.137 1.00 95.00 261 ARG A O 1
ATOM 2064 N N . TRP A 1 262 ? 10.607 -8.443 -9.782 1.00 95.19 262 TRP A N 1
ATOM 2065 C CA . TRP A 1 262 ? 9.917 -8.314 -8.493 1.00 95.19 262 TRP A CA 1
ATOM 2066 C C . TRP A 1 262 ? 8.636 -9.141 -8.365 1.00 95.19 262 TRP A C 1
ATOM 2068 O O . TRP A 1 262 ? 8.213 -9.394 -7.238 1.00 95.19 262 TRP A O 1
ATOM 2078 N N . PHE A 1 263 ? 7.977 -9.531 -9.459 1.00 93.25 263 PHE A N 1
ATOM 2079 C CA . PHE A 1 263 ? 6.644 -10.150 -9.392 1.00 93.25 263 PHE A CA 1
ATOM 2080 C C . PHE A 1 263 ? 6.496 -11.478 -10.143 1.00 93.25 263 PHE A C 1
ATOM 2082 O O . PHE A 1 263 ? 5.536 -12.201 -9.862 1.00 93.25 263 PHE A O 1
ATOM 2089 N N . GLU A 1 264 ? 7.384 -11.793 -11.090 1.00 90.75 264 GLU A N 1
ATOM 2090 C CA . GLU A 1 264 ? 7.301 -13.022 -11.897 1.00 90.75 264 GLU A CA 1
ATOM 2091 C C . GLU A 1 264 ? 8.392 -14.036 -11.555 1.00 90.75 264 GLU A C 1
ATOM 2093 O O . GLU A 1 264 ? 8.144 -15.238 -11.620 1.00 90.75 264 GLU A O 1
ATOM 2098 N N . GLU A 1 265 ? 9.589 -13.568 -11.207 1.00 89.75 265 GLU A N 1
ATOM 2099 C CA . GLU A 1 265 ? 10.688 -14.429 -10.783 1.00 89.75 265 GLU A CA 1
ATOM 2100 C C . GLU A 1 265 ? 10.534 -14.830 -9.311 1.00 89.75 265 GLU A C 1
ATOM 2102 O O . GLU A 1 265 ? 10.259 -13.994 -8.448 1.00 89.75 265 GLU A O 1
ATOM 2107 N N . ASP A 1 266 ? 10.747 -16.114 -9.024 1.00 85.31 266 ASP A N 1
ATOM 2108 C CA . ASP A 1 266 ? 10.839 -16.606 -7.654 1.00 85.31 266 ASP A CA 1
ATOM 2109 C C . ASP A 1 266 ? 12.184 -16.196 -7.050 1.00 85.31 266 ASP A C 1
ATOM 2111 O O . ASP A 1 266 ? 13.240 -16.347 -7.673 1.00 85.31 266 ASP A O 1
ATOM 2115 N N . TRP A 1 267 ? 12.159 -15.714 -5.810 1.00 87.38 267 TRP A N 1
ATOM 2116 C CA . TRP A 1 267 ? 13.368 -15.345 -5.089 1.00 87.38 267 TRP A CA 1
ATOM 2117 C C . TRP A 1 267 ? 13.309 -15.756 -3.615 1.00 87.38 267 TRP A C 1
ATOM 2119 O O . TRP A 1 267 ? 12.317 -15.533 -2.924 1.00 87.38 267 TRP A O 1
ATOM 2129 N N . ASP A 1 268 ? 14.408 -16.338 -3.120 1.00 83.94 268 ASP A N 1
ATOM 2130 C CA . ASP A 1 268 ? 14.606 -16.637 -1.691 1.00 83.94 268 ASP A CA 1
ATOM 2131 C C . ASP A 1 268 ? 15.042 -15.387 -0.911 1.00 83.94 268 ASP A C 1
ATOM 2133 O O . ASP A 1 268 ? 14.706 -15.194 0.260 1.00 83.94 268 ASP A O 1
ATOM 2137 N N . THR A 1 269 ? 15.797 -14.517 -1.582 1.00 88.44 269 THR A N 1
ATOM 2138 C CA . THR A 1 269 ? 16.246 -13.212 -1.095 1.00 88.44 269 THR A CA 1
ATOM 2139 C C . THR A 1 269 ? 15.810 -12.142 -2.080 1.00 88.44 269 THR A C 1
ATOM 2141 O O . THR A 1 269 ? 15.980 -12.357 -3.280 1.00 88.44 269 THR A O 1
ATOM 2144 N N . PRO A 1 270 ? 15.300 -10.994 -1.615 1.00 92.06 270 PRO A N 1
ATOM 2145 C CA . PRO A 1 270 ? 14.749 -9.992 -2.511 1.00 92.06 270 PRO A CA 1
ATOM 2146 C C . PRO A 1 270 ? 15.794 -9.484 -3.512 1.00 92.06 270 PRO A C 1
ATOM 2148 O O . PRO A 1 270 ? 16.974 -9.383 -3.150 1.00 92.06 270 PRO A O 1
ATOM 2151 N N . PRO A 1 271 ? 15.378 -9.138 -4.746 1.00 93.75 271 PRO A N 1
ATOM 2152 C CA . PRO A 1 271 ? 16.253 -8.507 -5.721 1.00 93.75 271 PRO A CA 1
ATOM 2153 C C . PRO A 1 271 ? 17.019 -7.320 -5.112 1.00 93.75 271 PRO A C 1
ATOM 2155 O O . PRO A 1 271 ? 16.440 -6.535 -4.351 1.00 93.75 271 PRO A O 1
ATOM 2158 N N . PRO A 1 272 ? 18.321 -7.164 -5.414 1.00 91.94 272 PRO A N 1
ATOM 2159 C CA . PRO A 1 272 ? 19.084 -6.036 -4.908 1.00 91.94 272 PRO A CA 1
ATOM 2160 C C . PRO A 1 272 ? 18.564 -4.730 -5.513 1.00 91.94 272 PRO A C 1
ATOM 2162 O O . PRO A 1 272 ? 18.211 -4.670 -6.694 1.00 91.94 272 PRO A O 1
ATOM 2165 N N . LEU A 1 273 ? 18.569 -3.666 -4.707 1.00 93.94 273 LEU A N 1
ATOM 2166 C CA . LEU A 1 273 ? 18.344 -2.313 -5.210 1.00 93.94 273 LEU A CA 1
ATOM 2167 C C . LEU A 1 273 ? 19.438 -1.939 -6.228 1.00 93.94 273 LEU A C 1
ATOM 2169 O O . LEU A 1 273 ? 20.562 -2.440 -6.134 1.00 93.94 273 LEU A O 1
ATOM 2173 N N . PRO A 1 274 ? 19.126 -1.081 -7.213 1.00 93.25 274 PRO A N 1
ATOM 2174 C CA . PRO A 1 274 ? 20.061 -0.765 -8.281 1.00 93.25 274 PRO A CA 1
ATOM 2175 C C . PRO A 1 274 ? 21.267 0.021 -7.748 1.00 93.25 274 PRO A C 1
ATOM 2177 O O . PRO A 1 274 ? 21.117 0.931 -6.932 1.00 93.25 274 PRO A O 1
ATOM 2180 N N . ASP A 1 275 ? 22.457 -0.305 -8.252 1.00 93.38 275 ASP A N 1
ATOM 2181 C CA . ASP A 1 275 ? 23.693 0.427 -7.959 1.00 93.38 275 ASP A CA 1
ATOM 2182 C C . ASP A 1 275 ? 23.734 1.723 -8.786 1.00 93.38 275 ASP A C 1
ATOM 2184 O O . ASP A 1 275 ? 24.218 1.756 -9.919 1.00 93.38 275 ASP A O 1
ATOM 2188 N N . LEU A 1 276 ? 23.110 2.778 -8.253 1.00 93.12 276 LEU A N 1
ATOM 2189 C CA . LEU A 1 276 ? 22.994 4.093 -8.886 1.00 93.12 276 LEU A CA 1
ATOM 2190 C C . LEU A 1 276 ? 23.652 5.175 -8.019 1.00 93.12 276 LEU A C 1
ATOM 2192 O O . LEU A 1 276 ? 23.544 5.119 -6.791 1.00 93.12 276 LEU A O 1
ATOM 2196 N N . PRO A 1 277 ? 24.262 6.212 -8.628 1.00 89.50 277 PRO A N 1
ATOM 2197 C CA . PRO A 1 277 ? 24.766 7.370 -7.896 1.00 89.50 277 PRO A CA 1
ATOM 2198 C C . PRO A 1 277 ? 23.693 8.007 -7.002 1.00 89.50 277 PRO A C 1
ATOM 2200 O O . PRO A 1 277 ? 22.591 8.315 -7.459 1.00 89.50 277 PRO A O 1
ATOM 2203 N N . THR A 1 278 ? 24.028 8.231 -5.729 1.00 88.00 278 THR A N 1
ATOM 2204 C CA . THR A 1 278 ? 23.119 8.799 -4.715 1.00 88.00 278 THR A CA 1
ATOM 2205 C C . THR A 1 278 ? 23.414 10.266 -4.387 1.00 88.00 278 THR A C 1
ATOM 2207 O O . THR A 1 278 ? 22.804 10.834 -3.482 1.00 88.00 278 THR A O 1
ATOM 2210 N N . ASP A 1 279 ? 24.372 10.888 -5.074 1.00 89.69 279 ASP A N 1
ATOM 2211 C CA . ASP A 1 279 ? 24.903 12.231 -4.814 1.00 89.69 279 ASP A CA 1
ATOM 2212 C C . ASP A 1 279 ? 24.310 13.313 -5.731 1.00 89.69 279 ASP A C 1
ATOM 2214 O O . ASP A 1 279 ? 24.936 14.353 -5.946 1.00 89.69 279 ASP A O 1
ATOM 2218 N N . GLY A 1 280 ? 23.087 13.083 -6.225 1.00 90.88 280 GLY A N 1
ATOM 2219 C CA . GLY A 1 280 ? 22.397 13.968 -7.163 1.00 90.88 280 GLY A CA 1
ATOM 2220 C C . GLY A 1 280 ? 22.460 15.454 -6.786 1.00 90.88 280 GLY A C 1
ATOM 2221 O O . GLY A 1 280 ? 22.377 15.835 -5.610 1.00 90.88 280 GLY A O 1
ATOM 2222 N N . LYS A 1 281 ? 22.646 16.312 -7.791 1.00 93.94 281 LYS A N 1
ATOM 2223 C CA . LYS A 1 281 ? 22.989 17.733 -7.601 1.00 93.94 281 LYS A CA 1
ATOM 2224 C C . LYS A 1 281 ? 21.786 18.673 -7.645 1.00 93.94 281 LYS A C 1
ATOM 2226 O O . LYS A 1 281 ? 21.854 19.767 -7.084 1.00 93.94 281 LYS A O 1
ATOM 2231 N N . ASN A 1 282 ? 20.659 18.233 -8.197 1.00 95.38 282 ASN A N 1
ATOM 2232 C CA . ASN A 1 282 ? 19.429 19.015 -8.378 1.00 95.38 282 ASN A CA 1
ATOM 2233 C C . ASN A 1 282 ? 18.497 18.995 -7.151 1.00 95.38 282 ASN A C 1
ATOM 2235 O O . ASN A 1 282 ? 17.265 19.071 -7.261 1.00 95.38 282 ASN A O 1
ATOM 2239 N N . GLY A 1 283 ? 19.088 18.924 -5.957 1.00 95.44 283 GLY A N 1
ATOM 2240 C CA . GLY A 1 283 ? 18.381 18.941 -4.679 1.00 95.44 283 GLY A CA 1
ATOM 2241 C C . GLY A 1 283 ? 17.969 17.552 -4.189 1.00 95.44 283 GLY A C 1
ATOM 2242 O O . GLY A 1 283 ? 18.650 16.560 -4.442 1.00 95.44 283 GLY A O 1
ATOM 2243 N N . VAL A 1 284 ? 16.874 17.502 -3.429 1.00 97.38 284 VAL A N 1
ATOM 2244 C CA . VAL A 1 284 ? 16.364 16.285 -2.781 1.00 97.38 284 VAL A CA 1
ATOM 2245 C C . VAL A 1 284 ? 14.978 15.962 -3.332 1.00 97.38 284 VAL A C 1
ATOM 2247 O O . VAL A 1 284 ? 14.163 16.868 -3.496 1.00 97.38 284 VAL A O 1
ATOM 2250 N N . LEU A 1 285 ? 14.728 14.687 -3.621 1.00 98.06 285 LEU A N 1
ATOM 2251 C CA . LEU A 1 285 ? 13.409 14.129 -3.894 1.00 98.06 285 LEU A CA 1
ATOM 2252 C C . LEU A 1 285 ? 12.936 13.396 -2.636 1.00 98.06 285 LEU A C 1
ATOM 2254 O O . LEU A 1 285 ? 13.468 12.336 -2.304 1.00 98.06 285 LEU A O 1
ATOM 2258 N N . ARG A 1 286 ? 11.960 13.965 -1.921 1.00 98.56 286 ARG A N 1
ATOM 2259 C CA . ARG A 1 286 ? 11.405 13.351 -0.708 1.00 98.56 286 ARG A CA 1
ATOM 2260 C C . ARG A 1 286 ? 10.262 12.431 -1.097 1.00 98.56 286 ARG A C 1
ATOM 2262 O O . ARG A 1 286 ? 9.204 12.889 -1.529 1.00 98.56 286 ARG A O 1
ATOM 2269 N N . MET A 1 287 ? 10.478 11.137 -0.945 1.00 98.50 287 MET A N 1
ATOM 2270 C CA . MET A 1 287 ? 9.528 10.099 -1.309 1.00 98.50 287 MET A CA 1
ATOM 2271 C C . MET A 1 287 ? 8.869 9.526 -0.058 1.00 98.50 287 MET A C 1
ATOM 2273 O O . MET A 1 287 ? 9.546 9.008 0.825 1.00 98.50 287 MET A O 1
ATOM 2277 N N . GLY A 1 288 ? 7.540 9.561 -0.002 1.00 97.88 288 GLY A N 1
ATOM 2278 C CA . GLY A 1 288 ? 6.777 8.766 0.955 1.00 97.88 288 GLY A CA 1
ATOM 2279 C C . GLY A 1 288 ? 6.608 7.326 0.480 1.00 97.88 288 GLY A C 1
ATOM 2280 O O . GLY A 1 288 ? 6.350 7.090 -0.700 1.00 97.88 288 GLY A O 1
ATOM 2281 N N . THR A 1 289 ? 6.718 6.365 1.393 1.00 96.06 289 THR A N 1
ATOM 2282 C CA . THR A 1 289 ? 6.408 4.956 1.119 1.00 96.06 289 THR A CA 1
ATOM 2283 C C . THR A 1 289 ? 5.762 4.275 2.329 1.00 96.06 289 THR A C 1
ATOM 2285 O O . THR A 1 289 ? 5.663 4.874 3.402 1.00 96.06 289 THR A O 1
ATOM 2288 N N . CYS A 1 290 ? 5.318 3.031 2.145 1.00 89.56 290 CYS A N 1
ATOM 2289 C CA . CYS A 1 290 ? 4.812 2.165 3.206 1.00 89.56 290 CYS A CA 1
ATOM 2290 C C . CYS A 1 290 ? 5.579 0.837 3.198 1.00 89.56 290 CYS A C 1
ATOM 2292 O O . CYS A 1 290 ? 5.374 0.015 2.307 1.00 89.56 290 CYS A O 1
ATOM 2294 N N . SER A 1 291 ? 6.401 0.586 4.218 1.00 89.88 291 SER A N 1
ATOM 2295 C CA . SER A 1 291 ? 7.271 -0.600 4.325 1.00 89.88 291 SER A CA 1
ATOM 2296 C C . SER A 1 291 ? 6.567 -1.893 4.795 1.00 89.88 291 SER A C 1
ATOM 2298 O O . SER A 1 291 ? 7.166 -2.756 5.442 1.00 89.88 291 SER A O 1
ATOM 2300 N N . LEU A 1 292 ? 5.275 -2.043 4.486 1.00 86.19 292 LEU A N 1
ATOM 2301 C CA . LEU A 1 292 ? 4.406 -3.104 5.023 1.00 86.19 292 LEU A CA 1
ATOM 2302 C C . LEU A 1 292 ? 3.814 -4.033 3.952 1.00 86.19 292 LEU A C 1
ATOM 2304 O O . LEU A 1 292 ? 2.992 -4.890 4.279 1.00 86.19 292 LEU A O 1
ATOM 2308 N N . THR A 1 293 ? 4.209 -3.864 2.688 1.00 89.12 293 THR A N 1
ATOM 2309 C CA . THR A 1 293 ? 3.541 -4.475 1.534 1.00 89.12 293 THR A CA 1
ATOM 2310 C C . THR A 1 293 ? 4.562 -5.158 0.627 1.00 89.12 293 THR A C 1
ATOM 2312 O O . THR A 1 293 ? 4.977 -4.611 -0.389 1.00 89.12 293 THR A O 1
ATOM 2315 N N . GLU A 1 294 ? 4.988 -6.368 0.988 1.00 91.81 294 GLU A N 1
ATOM 2316 C CA . GLU A 1 294 ? 5.866 -7.200 0.150 1.00 91.81 294 GLU A CA 1
ATOM 2317 C C . GLU A 1 294 ? 5.113 -7.620 -1.137 1.00 91.81 294 GLU A C 1
ATOM 2319 O O . GLU A 1 294 ? 3.943 -8.012 -1.041 1.00 91.81 294 GLU A O 1
ATOM 2324 N N . PRO A 1 295 ? 5.701 -7.480 -2.344 1.00 93.56 295 PRO A N 1
ATOM 2325 C CA . PRO A 1 295 ? 7.093 -7.120 -2.654 1.00 93.56 295 PRO A CA 1
ATOM 2326 C C . PRO A 1 295 ? 7.291 -5.638 -3.060 1.00 93.56 295 PRO A C 1
ATOM 2328 O O . PRO A 1 295 ? 8.337 -5.273 -3.593 1.00 93.56 295 PRO A O 1
ATOM 2331 N N . PHE A 1 296 ? 6.288 -4.779 -2.867 1.00 94.69 296 PHE A N 1
ATOM 2332 C CA . PHE A 1 296 ? 6.318 -3.372 -3.281 1.00 94.69 296 PHE A CA 1
ATOM 2333 C C . PHE A 1 296 ? 7.262 -2.536 -2.417 1.00 94.69 296 PHE A C 1
ATOM 2335 O O . PHE A 1 296 ? 8.197 -1.926 -2.925 1.00 94.69 296 PHE A O 1
ATOM 2342 N N . GLY A 1 297 ? 7.031 -2.543 -1.106 1.00 94.69 297 GLY A N 1
ATOM 2343 C CA . GLY A 1 297 ? 7.827 -1.831 -0.114 1.00 94.69 297 GLY A CA 1
ATOM 2344 C C . GLY A 1 297 ? 7.780 -2.589 1.203 1.00 94.69 297 GLY A C 1
ATOM 2345 O O . GLY A 1 297 ? 6.712 -2.760 1.792 1.00 94.69 297 GLY A O 1
ATOM 2346 N N . PHE A 1 298 ? 8.924 -3.090 1.656 1.00 93.38 298 PHE A N 1
ATOM 2347 C CA . PHE A 1 298 ? 9.029 -3.914 2.858 1.00 93.38 298 PHE A CA 1
ATOM 2348 C C . PHE A 1 298 ? 10.426 -3.849 3.466 1.00 93.38 298 PHE A C 1
ATOM 2350 O O . PHE A 1 298 ? 11.390 -3.458 2.813 1.00 93.38 298 PHE A O 1
ATOM 2357 N N . VAL A 1 299 ? 10.544 -4.219 4.740 1.00 91.81 299 VAL A N 1
ATOM 2358 C CA . VAL A 1 299 ? 11.835 -4.231 5.433 1.00 91.81 299 VAL A CA 1
ATOM 2359 C C . VAL A 1 299 ? 12.539 -5.573 5.233 1.00 91.81 299 VAL A C 1
ATOM 2361 O O . VAL A 1 299 ? 12.002 -6.621 5.587 1.00 91.81 299 VAL A O 1
ATOM 2364 N N . HIS A 1 300 ? 13.777 -5.535 4.744 1.00 90.56 300 HIS A N 1
ATOM 2365 C CA . HIS A 1 300 ? 14.688 -6.675 4.675 1.00 90.56 300 HIS A CA 1
ATOM 2366 C C . HIS A 1 300 ? 16.065 -6.265 5.216 1.00 90.56 300 HIS A C 1
ATOM 2368 O O . HIS A 1 300 ? 16.614 -5.242 4.818 1.00 90.56 300 HIS A O 1
ATOM 2374 N N . ASN A 1 301 ? 16.619 -7.030 6.165 1.00 90.25 301 ASN A N 1
ATOM 2375 C CA . ASN A 1 301 ? 17.907 -6.739 6.822 1.00 90.25 301 ASN A CA 1
ATOM 2376 C C . ASN A 1 301 ? 18.044 -5.296 7.361 1.00 90.25 301 ASN A C 1
ATOM 2378 O O . ASN A 1 301 ? 19.112 -4.691 7.301 1.00 90.25 301 ASN A O 1
ATOM 2382 N N . GLY A 1 302 ? 16.953 -4.737 7.896 1.00 88.88 302 GLY A N 1
ATOM 2383 C CA . GLY A 1 302 ? 16.923 -3.380 8.456 1.00 88.88 302 GLY A CA 1
ATOM 2384 C C . GLY A 1 302 ? 16.869 -2.251 7.420 1.00 88.88 302 GLY A C 1
ATOM 2385 O O . GLY A 1 302 ? 16.901 -1.087 7.811 1.00 88.88 302 GLY A O 1
ATOM 2386 N N . GLN A 1 303 ? 16.763 -2.572 6.129 1.00 91.75 303 GLN A N 1
ATOM 2387 C CA . GLN A 1 303 ? 16.588 -1.613 5.039 1.00 91.75 303 GLN A CA 1
ATOM 2388 C C . GLN A 1 303 ? 15.210 -1.768 4.402 1.00 91.75 303 GLN A C 1
ATOM 2390 O O . GLN A 1 303 ? 14.660 -2.867 4.361 1.00 91.75 303 GLN A O 1
ATOM 2395 N N . ILE A 1 304 ? 14.651 -0.668 3.900 1.00 94.69 304 ILE A N 1
ATOM 2396 C CA . ILE A 1 304 ? 13.415 -0.707 3.116 1.00 94.69 304 ILE A CA 1
ATOM 2397 C C . ILE A 1 304 ? 13.804 -1.040 1.676 1.00 94.69 304 ILE A C 1
ATOM 2399 O O . ILE A 1 304 ? 14.613 -0.335 1.079 1.00 94.69 304 ILE A O 1
ATOM 2403 N N . VAL A 1 305 ? 13.242 -2.117 1.140 1.00 96.06 305 VAL A N 1
ATOM 2404 C CA . VAL A 1 305 ? 13.468 -2.621 -0.218 1.00 96.06 305 VAL A CA 1
ATOM 2405 C C . VAL A 1 305 ? 12.128 -2.908 -0.891 1.00 96.06 305 VAL A C 1
ATOM 2407 O O . VAL A 1 305 ? 11.078 -2.878 -0.245 1.00 96.06 305 VAL A O 1
ATOM 2410 N N . GLY A 1 306 ? 12.160 -3.184 -2.191 1.00 96.38 306 GLY A N 1
ATOM 2411 C CA . GLY A 1 306 ? 10.979 -3.546 -2.966 1.00 96.38 306 GLY A CA 1
ATOM 2412 C C . GLY A 1 306 ? 10.911 -2.828 -4.306 1.00 96.38 306 GLY A C 1
ATOM 2413 O O . GLY A 1 306 ? 11.699 -1.918 -4.584 1.00 96.38 306 GLY A O 1
ATOM 2414 N N . HIS A 1 307 ? 9.938 -3.227 -5.119 1.00 97.25 307 HIS A N 1
ATOM 2415 C CA . HIS A 1 307 ? 9.686 -2.646 -6.436 1.00 97.25 307 HIS A CA 1
ATOM 2416 C C . HIS A 1 307 ? 9.539 -1.114 -6.396 1.00 97.25 307 HIS A C 1
ATOM 2418 O O . HIS A 1 307 ? 10.139 -0.402 -7.203 1.00 97.25 307 HIS A O 1
ATOM 2424 N N . ASP A 1 308 ? 8.783 -0.595 -5.428 1.00 97.19 308 ASP A N 1
ATOM 2425 C CA . ASP A 1 308 ? 8.508 0.840 -5.302 1.00 97.19 308 ASP A CA 1
ATOM 2426 C C . ASP A 1 308 ? 9.759 1.615 -4.883 1.00 97.19 308 ASP A C 1
ATOM 2428 O O . ASP A 1 308 ? 9.976 2.749 -5.313 1.00 97.19 308 ASP A O 1
ATOM 2432 N N . ILE A 1 309 ? 10.611 0.984 -4.073 1.00 98.00 309 ILE A N 1
ATOM 2433 C CA . ILE A 1 309 ? 11.880 1.557 -3.623 1.00 98.00 309 ILE A CA 1
ATOM 2434 C C . ILE A 1 309 ? 12.860 1.646 -4.787 1.00 98.00 309 ILE A C 1
ATOM 2436 O O . ILE A 1 309 ? 13.484 2.688 -4.996 1.00 98.00 309 ILE A O 1
ATOM 2440 N N . GLU A 1 310 ? 12.954 0.588 -5.593 1.00 97.94 310 GLU A N 1
ATOM 2441 C CA . GLU A 1 310 ? 13.741 0.617 -6.821 1.00 97.94 310 GLU A CA 1
ATOM 2442 C C . GLU A 1 310 ? 13.247 1.708 -7.785 1.00 97.94 310 GLU A C 1
ATOM 2444 O O . GLU A 1 310 ? 14.068 2.456 -8.327 1.00 97.94 310 GLU A O 1
ATOM 2449 N N . LEU A 1 311 ? 11.928 1.849 -7.966 1.00 98.44 311 LEU A N 1
ATOM 2450 C CA . LEU A 1 311 ? 11.358 2.917 -8.793 1.00 98.44 311 LEU A CA 1
ATOM 2451 C C . LEU A 1 311 ? 11.777 4.299 -8.277 1.00 98.44 311 LEU A C 1
ATOM 2453 O O . LEU A 1 311 ? 12.213 5.141 -9.062 1.00 98.44 311 LEU A O 1
ATOM 2457 N N . GLY A 1 312 ? 11.723 4.512 -6.960 1.00 98.12 312 GLY A N 1
ATOM 2458 C CA . GLY A 1 312 ? 12.188 5.739 -6.314 1.00 98.12 312 GLY A CA 1
ATOM 2459 C C . GLY A 1 312 ? 13.653 6.061 -6.614 1.00 98.12 312 GLY A C 1
ATOM 2460 O O . GLY A 1 312 ? 13.967 7.190 -6.994 1.00 98.12 312 GLY A O 1
ATOM 2461 N N . HIS A 1 313 ? 14.548 5.071 -6.512 1.00 98.19 313 HIS A N 1
ATOM 2462 C CA . HIS A 1 313 ? 15.969 5.239 -6.843 1.00 98.19 313 HIS A CA 1
ATOM 2463 C C . HIS A 1 313 ? 16.180 5.631 -8.306 1.00 98.19 313 HIS A C 1
ATOM 2465 O O . HIS A 1 313 ? 16.954 6.544 -8.599 1.00 98.19 313 HIS A O 1
ATOM 2471 N N . ARG A 1 314 ? 15.467 4.979 -9.226 1.00 98.06 314 ARG A N 1
ATOM 2472 C CA . ARG A 1 314 ? 15.579 5.250 -10.665 1.00 98.06 314 ARG A CA 1
ATOM 2473 C C . ARG A 1 314 ? 15.039 6.624 -11.039 1.00 98.06 314 ARG A C 1
ATOM 2475 O O . ARG A 1 314 ? 15.675 7.320 -11.825 1.00 98.06 314 ARG A O 1
ATOM 2482 N N . LEU A 1 315 ? 13.919 7.039 -10.448 1.00 98.06 315 LEU A N 1
ATOM 2483 C CA . LEU A 1 315 ? 13.361 8.378 -10.649 1.00 98.06 315 LEU A CA 1
ATOM 2484 C C . LEU A 1 315 ? 14.286 9.461 -10.091 1.00 98.06 315 LEU A C 1
ATOM 2486 O O . LEU A 1 315 ? 14.563 10.439 -10.777 1.00 98.06 315 LEU A O 1
ATOM 2490 N N . ALA A 1 316 ? 14.818 9.278 -8.881 1.00 98.06 316 ALA A N 1
ATOM 2491 C CA . ALA A 1 316 ? 15.767 10.226 -8.304 1.00 98.06 316 ALA A CA 1
ATOM 2492 C C . ALA A 1 316 ? 17.030 10.364 -9.166 1.00 98.06 316 ALA A C 1
ATOM 2494 O O . ALA A 1 316 ? 17.474 11.482 -9.422 1.00 98.06 316 ALA A O 1
ATOM 2495 N N . HIS A 1 317 ? 17.558 9.244 -9.670 1.00 97.44 317 HIS A N 1
ATOM 2496 C CA . HIS A 1 317 ? 18.702 9.242 -10.575 1.00 97.44 317 HIS A CA 1
ATOM 2497 C C . HIS A 1 317 ? 18.400 9.955 -11.903 1.00 97.44 317 HIS A C 1
ATOM 2499 O O . HIS A 1 317 ? 19.185 10.801 -12.324 1.00 97.44 317 HIS A O 1
ATOM 2505 N N . ALA A 1 318 ? 17.249 9.680 -12.528 1.00 96.12 318 ALA A N 1
ATOM 2506 C CA . ALA A 1 318 ? 16.828 10.340 -13.768 1.00 96.12 318 ALA A CA 1
ATOM 2507 C C . ALA A 1 318 ? 16.682 11.866 -13.612 1.00 96.12 318 ALA A C 1
ATOM 2509 O O . ALA A 1 318 ? 16.951 12.615 -14.548 1.00 96.12 318 ALA A O 1
ATOM 2510 N N . LEU A 1 319 ? 16.305 12.325 -12.416 1.00 96.50 319 LEU A N 1
ATOM 2511 C CA . LEU A 1 319 ? 16.165 13.742 -12.075 1.00 96.50 319 LEU A CA 1
ATOM 2512 C C . LEU A 1 319 ? 17.465 14.390 -11.561 1.00 96.50 319 LEU A C 1
ATOM 2514 O O . LEU A 1 319 ? 17.465 15.586 -11.252 1.00 96.50 319 LEU A O 1
ATOM 2518 N N . ASP A 1 320 ? 18.557 13.625 -11.435 1.00 97.19 320 ASP A N 1
ATOM 2519 C CA . ASP A 1 320 ? 19.804 14.032 -10.768 1.00 97.19 320 ASP A CA 1
ATOM 2520 C C . ASP A 1 320 ? 19.542 14.602 -9.356 1.00 97.19 320 ASP A C 1
ATOM 2522 O O . ASP A 1 320 ? 20.085 15.626 -8.946 1.00 97.19 320 ASP A O 1
ATOM 2526 N N . LYS A 1 321 ? 18.655 13.961 -8.588 1.00 97.69 321 LYS A N 1
ATOM 2527 C CA . LYS A 1 321 ? 18.293 14.337 -7.210 1.00 97.69 321 LYS A CA 1
ATOM 2528 C C . LYS A 1 321 ? 18.782 13.290 -6.217 1.00 97.69 321 LYS A C 1
ATOM 2530 O O . LYS A 1 321 ? 18.827 12.100 -6.512 1.00 97.69 321 LYS A O 1
ATOM 2535 N N . ARG A 1 322 ? 19.078 13.718 -4.989 1.00 97.75 322 ARG A N 1
ATOM 2536 C CA . ARG A 1 322 ? 19.247 12.780 -3.868 1.00 97.75 322 ARG A CA 1
ATOM 2537 C C . ARG A 1 322 ? 17.887 12.263 -3.424 1.00 97.75 322 ARG A C 1
ATOM 2539 O O . ARG A 1 322 ? 16.979 13.063 -3.212 1.00 97.75 322 ARG A O 1
ATOM 2546 N N . LEU A 1 323 ? 17.754 10.955 -3.247 1.00 97.69 323 LEU A N 1
ATOM 2547 C CA . LEU A 1 323 ? 16.527 10.354 -2.733 1.00 97.69 323 LEU A CA 1
ATOM 2548 C C . LEU A 1 323 ? 16.518 10.380 -1.202 1.00 97.69 323 LEU A C 1
ATOM 2550 O O . LEU A 1 323 ? 17.463 9.915 -0.567 1.00 97.69 323 LEU A O 1
ATOM 2554 N N . GLU A 1 324 ? 15.431 10.871 -0.615 1.00 97.50 324 GLU A N 1
ATOM 2555 C CA . GLU A 1 324 ? 15.137 10.719 0.810 1.00 97.50 324 GLU A CA 1
ATOM 2556 C C . GLU A 1 324 ? 13.822 9.954 0.962 1.00 97.50 324 GLU A C 1
ATOM 2558 O O . GLU A 1 324 ? 12.767 10.436 0.551 1.00 97.50 324 GLU A O 1
ATOM 2563 N N . ILE A 1 325 ? 13.887 8.749 1.531 1.00 97.19 325 ILE A N 1
ATOM 2564 C CA . ILE A 1 325 ? 12.721 7.878 1.706 1.00 97.19 325 ILE A CA 1
ATOM 2565 C C . ILE A 1 325 ? 12.164 8.057 3.115 1.00 97.19 325 ILE A C 1
ATOM 2567 O O . ILE A 1 325 ? 12.878 7.912 4.107 1.00 97.19 325 ILE A O 1
ATOM 2571 N N . MET A 1 326 ? 10.868 8.336 3.197 1.00 96.94 326 MET A N 1
ATOM 2572 C CA . MET A 1 326 ? 10.133 8.522 4.439 1.00 96.94 326 MET A CA 1
ATOM 2573 C C . MET A 1 326 ? 9.079 7.425 4.568 1.00 96.94 326 MET A C 1
ATOM 2575 O O . MET A 1 326 ? 8.067 7.437 3.865 1.00 96.94 326 MET A O 1
ATOM 2579 N N . ASP A 1 327 ? 9.309 6.490 5.484 1.00 94.12 327 ASP A N 1
ATOM 2580 C CA . ASP A 1 327 ? 8.328 5.459 5.810 1.00 94.12 327 ASP A CA 1
ATOM 2581 C C . ASP A 1 327 ? 7.185 6.040 6.648 1.00 94.12 327 ASP A C 1
ATOM 2583 O O . ASP A 1 327 ? 7.404 6.785 7.612 1.00 94.12 327 ASP A O 1
ATOM 2587 N N . MET A 1 328 ? 5.953 5.731 6.261 1.00 89.56 328 MET A N 1
ATOM 2588 C CA . MET A 1 328 ? 4.745 6.195 6.934 1.00 89.56 328 MET A CA 1
ATOM 2589 C C . MET A 1 328 ? 3.576 5.238 6.702 1.00 89.56 328 MET A C 1
ATOM 2591 O O . MET A 1 328 ? 3.632 4.322 5.887 1.00 89.56 328 MET A O 1
ATOM 2595 N N . THR A 1 329 ? 2.481 5.451 7.426 1.00 82.81 329 THR A N 1
ATOM 2596 C CA . THR A 1 329 ? 1.241 4.707 7.196 1.00 82.81 329 THR A CA 1
ATOM 2597 C C . THR A 1 329 ? 0.517 5.220 5.948 1.00 82.81 329 THR A C 1
ATOM 2599 O O . THR A 1 329 ? 0.633 6.392 5.587 1.00 82.81 329 THR A O 1
ATOM 2602 N N . PHE A 1 330 ? -0.262 4.356 5.297 1.00 82.38 330 PHE A N 1
ATOM 2603 C CA . PHE A 1 330 ? -0.912 4.670 4.019 1.00 82.38 330 PHE A CA 1
ATOM 2604 C C . PHE A 1 330 ? -1.862 5.887 4.095 1.00 82.38 330 PHE A C 1
ATOM 2606 O O . PHE A 1 330 ? -1.892 6.726 3.196 1.00 82.38 330 PHE A O 1
ATOM 2613 N N . ASP A 1 331 ? -2.586 6.037 5.208 1.00 81.44 331 ASP A N 1
ATOM 2614 C CA . ASP A 1 331 ? -3.466 7.178 5.516 1.00 81.44 331 ASP A CA 1
ATOM 2615 C C . ASP A 1 331 ? -2.714 8.511 5.703 1.00 81.44 331 ASP A C 1
ATOM 2617 O O . ASP A 1 331 ? -3.313 9.579 5.592 1.00 81.44 331 ASP A O 1
ATOM 2621 N N . ALA A 1 332 ? -1.403 8.472 5.966 1.00 86.88 332 ALA A N 1
ATOM 2622 C CA . ALA A 1 332 ? -0.579 9.662 6.167 1.00 86.88 332 ALA A CA 1
ATOM 2623 C C . ALA A 1 332 ? -0.033 10.261 4.858 1.00 86.88 332 ALA A C 1
ATOM 2625 O O . ALA A 1 332 ? 0.460 11.390 4.881 1.00 86.88 332 ALA A O 1
ATOM 2626 N N . ILE A 1 333 ? -0.144 9.552 3.726 1.00 92.00 333 ILE A N 1
ATOM 2627 C CA . ILE A 1 333 ? 0.438 9.967 2.439 1.00 92.00 333 ILE A CA 1
ATOM 2628 C C . ILE A 1 333 ? -0.146 11.296 1.945 1.00 92.00 333 ILE A C 1
ATOM 2630 O O . ILE A 1 333 ? 0.610 12.229 1.679 1.00 92.00 333 ILE A O 1
ATOM 2634 N N . ILE A 1 334 ? -1.477 11.416 1.848 1.00 93.50 334 ILE A N 1
ATOM 2635 C CA . ILE A 1 334 ? -2.121 12.647 1.348 1.00 93.50 334 ILE A CA 1
ATOM 2636 C C . ILE A 1 334 ? -1.782 13.848 2.251 1.00 93.50 334 ILE A C 1
ATOM 2638 O O . ILE A 1 334 ? -1.256 14.832 1.729 1.00 93.50 334 ILE A O 1
ATOM 2642 N N . PRO A 1 335 ? -1.943 13.780 3.591 1.00 93.25 335 PRO A N 1
ATOM 2643 C CA . PRO A 1 335 ? -1.519 14.871 4.473 1.00 93.25 335 PRO A CA 1
ATOM 2644 C C . PRO A 1 335 ? -0.029 15.233 4.347 1.00 93.25 335 PRO A C 1
ATOM 2646 O O . PRO A 1 335 ? 0.353 16.404 4.453 1.00 93.25 335 PRO A O 1
ATOM 2649 N N . ALA A 1 336 ? 0.844 14.245 4.123 1.00 96.19 336 ALA A N 1
ATOM 2650 C CA . ALA A 1 336 ? 2.273 14.477 3.937 1.00 96.19 336 ALA A CA 1
ATOM 2651 C C . ALA A 1 336 ? 2.580 15.197 2.609 1.00 96.19 336 ALA A C 1
ATOM 2653 O O . ALA A 1 336 ? 3.442 16.080 2.592 1.00 96.19 336 ALA A O 1
ATOM 2654 N N . LEU A 1 337 ? 1.853 14.884 1.530 1.00 97.75 337 LEU A N 1
ATOM 2655 C CA . LEU A 1 337 ? 1.924 15.614 0.258 1.00 97.75 337 LEU A CA 1
ATOM 2656 C C . LEU A 1 337 ? 1.394 17.045 0.413 1.00 97.75 337 LEU A C 1
ATOM 2658 O O . LEU A 1 337 ? 2.053 18.003 0.015 1.00 97.75 337 LEU A O 1
ATOM 2662 N N . GLU A 1 338 ? 0.230 17.222 1.042 1.00 96.12 338 GLU A N 1
ATOM 2663 C CA . GLU A 1 338 ? -0.393 18.536 1.243 1.00 96.12 338 GLU A CA 1
ATOM 2664 C C . GLU A 1 338 ? 0.502 19.485 2.051 1.00 96.12 338 GLU A C 1
ATOM 2666 O O . GLU A 1 338 ? 0.720 20.638 1.656 1.00 96.12 338 GLU A O 1
ATOM 2671 N N . SER A 1 339 ? 1.078 18.982 3.146 1.00 96.00 339 SER A N 1
ATOM 2672 C CA . SER A 1 339 ? 2.010 19.730 4.000 1.00 96.00 339 SER A CA 1
ATOM 2673 C C . SER A 1 339 ? 3.379 19.972 3.356 1.00 96.00 339 SER A C 1
ATOM 2675 O O . SER A 1 339 ? 4.151 20.785 3.864 1.00 96.00 339 SER A O 1
ATOM 2677 N N . GLY A 1 340 ? 3.691 19.302 2.240 1.00 95.62 340 GLY A N 1
ATOM 2678 C CA . GLY A 1 340 ? 5.002 19.368 1.595 1.00 95.62 340 GLY A CA 1
ATOM 2679 C C . GLY A 1 340 ? 6.105 18.673 2.395 1.00 95.62 340 GLY A C 1
ATOM 2680 O O . GLY A 1 340 ? 7.280 19.008 2.230 1.00 95.62 340 GLY A O 1
ATOM 2681 N N . LYS A 1 341 ? 5.737 17.736 3.282 1.00 96.81 341 LYS A N 1
ATOM 2682 C CA . LYS A 1 341 ? 6.677 16.848 3.979 1.00 96.81 341 LYS A CA 1
ATOM 2683 C C . LYS A 1 341 ? 7.346 15.891 2.988 1.00 96.81 341 LYS A C 1
ATOM 2685 O O . LYS A 1 341 ? 8.543 15.659 3.108 1.00 96.81 341 LYS A O 1
ATOM 2690 N N . ILE A 1 342 ? 6.582 15.407 2.010 1.00 98.56 342 ILE A N 1
ATOM 2691 C CA . ILE A 1 342 ? 7.053 14.626 0.859 1.00 98.56 342 ILE A CA 1
ATOM 2692 C C . ILE A 1 342 ? 6.681 15.335 -0.446 1.00 98.56 342 ILE A C 1
ATOM 2694 O O . ILE A 1 342 ? 5.720 16.104 -0.486 1.00 98.56 342 ILE A O 1
ATOM 2698 N N . ASP A 1 343 ? 7.454 15.076 -1.496 1.00 98.50 343 ASP A N 1
ATOM 2699 C CA . ASP A 1 343 ? 7.237 15.604 -2.846 1.00 98.50 343 ASP A CA 1
ATOM 2700 C C . ASP A 1 343 ? 6.392 14.638 -3.689 1.00 98.50 343 ASP A C 1
ATOM 2702 O O . ASP A 1 343 ? 5.511 15.067 -4.435 1.00 98.50 343 ASP A O 1
ATOM 2706 N N . ILE A 1 344 ? 6.639 13.336 -3.520 1.00 98.56 344 ILE A N 1
ATOM 2707 C CA . ILE A 1 344 ? 5.942 12.230 -4.185 1.00 98.56 344 ILE A CA 1
ATOM 2708 C C . ILE A 1 344 ? 5.674 11.098 -3.190 1.00 98.56 344 ILE A C 1
ATOM 2710 O O . ILE A 1 344 ? 6.340 11.015 -2.154 1.00 98.56 344 ILE A O 1
ATOM 2714 N N . ALA A 1 345 ? 4.763 10.181 -3.515 1.00 98.06 345 ALA A N 1
ATOM 2715 C CA . ALA A 1 345 ? 4.684 8.896 -2.822 1.00 98.06 345 ALA A CA 1
ATOM 2716 C C . ALA A 1 345 ? 4.688 7.718 -3.798 1.00 98.06 345 ALA A C 1
ATOM 2718 O O . ALA A 1 345 ? 4.006 7.752 -4.817 1.00 98.06 345 ALA A O 1
ATOM 2719 N N . ILE A 1 346 ? 5.429 6.662 -3.468 1.00 97.69 346 ILE A N 1
ATOM 2720 C CA . ILE A 1 346 ? 5.420 5.393 -4.206 1.00 97.69 346 ILE A CA 1
ATOM 2721 C C . ILE A 1 346 ? 5.177 4.291 -3.175 1.00 97.69 346 ILE A C 1
ATOM 2723 O O . ILE A 1 346 ? 6.031 4.000 -2.334 1.00 97.69 346 ILE A O 1
ATOM 2727 N N . ALA A 1 347 ? 3.941 3.797 -3.159 1.00 93.44 347 ALA A N 1
ATOM 2728 C CA . ALA A 1 347 ? 3.428 2.883 -2.140 1.00 93.44 347 ALA A CA 1
ATOM 2729 C C . ALA A 1 347 ? 2.248 2.057 -2.680 1.00 93.44 347 ALA A C 1
ATOM 2731 O O . ALA A 1 347 ? 1.183 2.036 -2.060 1.00 93.44 347 ALA A O 1
ATOM 2732 N N . ASN A 1 348 ? 2.389 1.477 -3.878 1.00 91.56 348 ASN A N 1
ATOM 2733 C CA . ASN A 1 348 ? 1.314 0.788 -4.597 1.00 91.56 348 ASN A CA 1
ATOM 2734 C C . ASN A 1 348 ? 0.012 1.629 -4.609 1.00 91.56 348 ASN A C 1
ATOM 2736 O O . ASN A 1 348 ? -1.069 1.214 -4.177 1.00 91.56 348 ASN A O 1
ATOM 2740 N N . TYR A 1 349 ? 0.148 2.908 -4.974 1.00 91.69 349 TYR A N 1
ATOM 2741 C CA . TYR A 1 349 ? -0.895 3.905 -4.756 1.00 91.69 349 TYR A CA 1
ATOM 2742 C C . TYR A 1 349 ? -1.884 3.945 -5.926 1.00 91.69 349 TYR A C 1
ATOM 2744 O O . TYR A 1 349 ? -1.682 4.611 -6.939 1.00 91.69 349 TYR A O 1
ATOM 2752 N N . TYR A 1 350 ? -2.978 3.208 -5.770 1.00 90.69 350 TYR A N 1
ATOM 2753 C CA . TYR A 1 350 ? -4.030 3.112 -6.779 1.00 90.69 350 TYR A CA 1
ATOM 2754 C C . TYR A 1 350 ? -4.641 4.466 -7.163 1.00 90.69 350 TYR A C 1
ATOM 2756 O O . TYR A 1 350 ? -5.027 5.260 -6.291 1.00 90.69 350 TYR A O 1
ATOM 2764 N N . LEU A 1 351 ? -4.791 4.662 -8.470 1.00 92.31 351 LEU A N 1
ATOM 2765 C CA . LEU A 1 351 ? -5.402 5.815 -9.112 1.00 92.31 351 LEU A CA 1
ATOM 2766 C C . LEU A 1 351 ? -6.924 5.616 -9.154 1.00 92.31 351 LEU A C 1
ATOM 2768 O O . LEU A 1 351 ? -7.466 4.943 -10.026 1.00 92.31 351 LEU A O 1
ATOM 2772 N N . ILE A 1 352 ? -7.616 6.197 -8.174 1.00 89.94 352 ILE A N 1
ATOM 2773 C CA . ILE A 1 352 ? -9.083 6.186 -8.062 1.00 89.94 352 ILE A CA 1
ATOM 2774 C C . ILE A 1 352 ? -9.618 7.608 -7.886 1.00 89.94 352 ILE A C 1
ATOM 2776 O O . ILE A 1 352 ? -8.911 8.483 -7.380 1.00 89.94 352 ILE A O 1
ATOM 2780 N N . GLU A 1 353 ? -10.878 7.824 -8.264 1.00 88.31 353 GLU A N 1
ATOM 2781 C CA . GLU A 1 353 ? -11.518 9.146 -8.323 1.00 88.31 353 GLU A CA 1
ATOM 2782 C C . GLU A 1 353 ? -11.431 9.926 -6.999 1.00 88.31 353 GLU A C 1
ATOM 2784 O O . GLU A 1 353 ? -10.945 11.057 -6.984 1.00 88.31 353 GLU A O 1
ATOM 2789 N N . ASP A 1 354 ? -11.774 9.297 -5.871 1.00 87.56 354 ASP A N 1
ATOM 2790 C CA . ASP A 1 354 ? -11.743 9.934 -4.542 1.00 87.56 354 ASP A CA 1
ATOM 2791 C C . ASP A 1 354 ? -10.350 10.452 -4.145 1.00 87.56 354 ASP A C 1
ATOM 2793 O O . ASP A 1 354 ? -10.216 11.445 -3.421 1.00 87.56 354 ASP A O 1
ATOM 2797 N N . ARG A 1 355 ? -9.289 9.784 -4.614 1.00 90.31 355 ARG A N 1
ATOM 2798 C CA . ARG A 1 355 ? -7.901 10.198 -4.365 1.00 90.31 355 ARG A CA 1
ATOM 2799 C C . ARG A 1 355 ? -7.464 11.255 -5.370 1.00 90.31 355 ARG A C 1
ATOM 2801 O O . ARG A 1 355 ? -6.862 12.245 -4.968 1.00 90.31 355 ARG A O 1
ATOM 2808 N N . ALA A 1 356 ? -7.831 11.103 -6.642 1.00 92.38 356 ALA A N 1
ATOM 2809 C CA . ALA A 1 356 ? -7.567 12.097 -7.685 1.00 92.38 356 ALA A CA 1
ATOM 2810 C C . ALA A 1 356 ? -8.261 13.446 -7.397 1.00 92.38 356 ALA A C 1
ATOM 2812 O O . ALA A 1 356 ? -7.822 14.508 -7.838 1.00 92.38 356 ALA A O 1
ATOM 2813 N N . ALA A 1 357 ? -9.322 13.442 -6.585 1.00 93.88 357 ALA A N 1
ATOM 2814 C CA . ALA A 1 357 ? -9.928 14.664 -6.071 1.00 93.88 357 ALA A CA 1
ATOM 2815 C C . ALA A 1 357 ? -9.001 15.452 -5.118 1.00 93.88 357 ALA A C 1
ATOM 2817 O O . ALA A 1 357 ? -9.150 16.671 -5.013 1.00 93.88 357 ALA A O 1
ATOM 2818 N N . GLN A 1 358 ? -8.031 14.808 -4.463 1.00 94.56 358 GLN A N 1
ATOM 2819 C CA . GLN A 1 358 ? -7.172 15.396 -3.421 1.00 94.56 358 GLN A CA 1
ATOM 2820 C C . GLN A 1 358 ? -5.718 15.610 -3.867 1.00 94.56 358 GLN A C 1
ATOM 2822 O O . GLN A 1 358 ? -5.069 16.548 -3.409 1.00 94.56 358 GLN A O 1
ATOM 2827 N N . VAL A 1 359 ? -5.214 14.778 -4.777 1.00 97.06 359 VAL A N 1
ATOM 2828 C CA . VAL A 1 359 ? -3.837 14.805 -5.296 1.00 97.06 359 VAL A CA 1
ATOM 2829 C C . VAL A 1 359 ? -3.837 14.696 -6.817 1.00 97.06 359 VAL A C 1
ATOM 2831 O O . VAL A 1 359 ? -4.778 14.154 -7.393 1.00 97.06 359 VAL A O 1
ATOM 2834 N N . ASP A 1 360 ? -2.780 15.183 -7.463 1.00 98.00 360 ASP A N 1
ATOM 2835 C CA . ASP A 1 360 ? -2.566 14.918 -8.887 1.00 98.00 360 ASP A CA 1
ATOM 2836 C C . ASP A 1 360 ? -1.795 13.604 -9.045 1.00 98.00 360 ASP A C 1
ATOM 2838 O O . ASP A 1 360 ? -0.948 13.273 -8.217 1.00 98.00 360 ASP A O 1
ATOM 2842 N N . PHE A 1 361 ? -2.076 12.853 -10.106 1.00 98.19 361 PHE A N 1
ATOM 2843 C CA . PHE A 1 361 ? -1.420 11.576 -10.381 1.00 98.19 361 PHE A CA 1
ATOM 2844 C C . PHE A 1 361 ? -0.505 11.666 -11.595 1.00 98.19 361 PHE A C 1
ATOM 2846 O O . PHE A 1 361 ? -0.857 12.282 -12.603 1.00 98.19 361 PHE A O 1
ATOM 2853 N N . SER A 1 362 ? 0.642 10.991 -11.514 1.00 98.31 362 SER A N 1
ATOM 2854 C CA . SER A 1 362 ? 1.450 10.682 -12.691 1.00 98.31 362 SER A CA 1
ATOM 2855 C C . SER A 1 362 ? 0.695 9.795 -13.687 1.00 98.31 362 SER A C 1
ATOM 2857 O O . SER A 1 362 ? -0.337 9.199 -13.365 1.00 98.31 362 SER A O 1
ATOM 2859 N N . ILE A 1 363 ? 1.270 9.618 -14.879 1.00 97.38 363 ILE A N 1
ATOM 2860 C CA . ILE A 1 363 ? 0.925 8.483 -15.739 1.00 97.38 363 ILE A CA 1
ATOM 2861 C C . ILE A 1 363 ? 1.099 7.170 -14.956 1.00 97.38 363 ILE A C 1
ATOM 2863 O O . ILE A 1 363 ? 1.979 7.092 -14.084 1.00 97.38 363 ILE A O 1
ATOM 2867 N N . PRO A 1 364 ? 0.266 6.152 -15.221 1.00 97.06 364 PRO A N 1
ATOM 2868 C CA . PRO A 1 364 ? 0.367 4.895 -14.505 1.00 97.06 364 PRO A CA 1
ATOM 2869 C C . PRO A 1 364 ? 1.654 4.162 -14.885 1.00 97.06 364 PRO A C 1
ATOM 2871 O O . PRO A 1 364 ? 2.030 4.131 -16.056 1.00 97.06 364 PRO A O 1
ATOM 2874 N N . TYR A 1 365 ? 2.327 3.572 -13.897 1.00 95.69 365 TYR A N 1
ATOM 2875 C CA . TYR A 1 365 ? 3.564 2.810 -14.117 1.00 95.69 365 TYR A CA 1
ATOM 2876 C C . TYR A 1 365 ? 3.345 1.296 -14.080 1.00 95.69 365 TYR A C 1
ATOM 2878 O O . TYR A 1 365 ? 4.200 0.540 -14.534 1.00 95.69 365 TYR A O 1
ATOM 2886 N N . MET A 1 366 ? 2.204 0.846 -13.554 1.00 93.75 366 MET A N 1
ATOM 2887 C CA . MET A 1 366 ? 1.771 -0.546 -13.591 1.00 93.75 366 MET A CA 1
ATOM 2888 C C . MET A 1 366 ? 0.269 -0.651 -13.303 1.00 93.75 366 MET A C 1
ATOM 2890 O O . MET A 1 366 ? -0.370 0.315 -12.880 1.00 93.75 366 MET A O 1
ATOM 2894 N N . LYS A 1 367 ? -0.278 -1.850 -13.495 1.00 92.50 367 LYS A N 1
ATOM 2895 C CA . LYS A 1 367 ? -1.650 -2.199 -13.131 1.00 92.50 367 LYS A CA 1
ATOM 2896 C C . LYS A 1 367 ? -1.634 -3.195 -11.982 1.00 92.50 367 LYS A C 1
ATOM 2898 O O . LYS A 1 367 ? -0.826 -4.124 -11.998 1.00 92.50 367 LYS A O 1
ATOM 2903 N N . ALA A 1 368 ? -2.527 -3.019 -11.017 1.00 90.88 368 ALA A N 1
ATOM 2904 C CA . ALA A 1 368 ? -2.731 -4.001 -9.965 1.00 90.88 368 ALA A CA 1
ATOM 2905 C C . ALA A 1 368 ? -4.119 -4.613 -10.019 1.00 90.88 368 ALA A C 1
ATOM 2907 O O . ALA A 1 368 ? -5.109 -3.988 -10.395 1.00 90.88 368 ALA A O 1
ATOM 2908 N N . GLU A 1 369 ? -4.158 -5.863 -9.592 1.00 94.69 369 GLU A N 1
ATOM 2909 C CA . GLU A 1 369 ? -5.347 -6.688 -9.561 1.00 94.69 369 GLU A CA 1
ATOM 2910 C C . GLU A 1 369 ? -5.644 -7.031 -8.102 1.00 94.69 369 GLU A C 1
ATOM 2912 O O . GLU A 1 369 ? -4.772 -7.500 -7.365 1.00 94.69 369 GLU A O 1
ATOM 2917 N N . ILE A 1 370 ? -6.880 -6.807 -7.672 1.00 95.06 370 ILE A N 1
ATOM 2918 C CA . ILE A 1 370 ? -7.338 -7.146 -6.329 1.00 95.06 370 ILE A CA 1
ATOM 2919 C C . ILE A 1 370 ? -7.890 -8.565 -6.354 1.00 95.06 370 ILE A C 1
ATOM 2921 O O . ILE A 1 370 ? -8.782 -8.887 -7.136 1.00 95.06 370 ILE A O 1
ATOM 2925 N N . GLY A 1 371 ? -7.385 -9.418 -5.475 1.00 96.69 371 GLY A N 1
ATOM 2926 C CA . GLY A 1 371 ? -7.797 -10.810 -5.365 1.00 96.69 371 GLY A CA 1
ATOM 2927 C C . GLY A 1 371 ? -8.190 -11.175 -3.948 1.00 96.69 371 GLY A C 1
ATOM 2928 O O . GLY A 1 371 ? -8.206 -10.345 -3.040 1.00 96.69 371 GLY A O 1
ATOM 2929 N N . ALA A 1 372 ? -8.489 -12.454 -3.765 1.00 97.69 372 ALA A N 1
ATOM 2930 C CA . ALA A 1 372 ? -8.809 -13.020 -2.469 1.00 97.69 372 ALA A CA 1
ATOM 2931 C C . ALA A 1 372 ? -8.074 -14.345 -2.281 1.00 97.69 372 ALA A C 1
ATOM 2933 O O . ALA A 1 372 ? -8.009 -15.157 -3.208 1.00 97.69 372 ALA A O 1
ATOM 2934 N N . ILE A 1 373 ? -7.564 -14.584 -1.077 1.00 97.94 373 ILE A N 1
ATOM 2935 C CA . ILE A 1 373 ? -7.136 -15.915 -0.641 1.00 97.94 373 ILE A CA 1
ATOM 2936 C C . ILE A 1 373 ? -8.117 -16.473 0.384 1.00 97.94 373 ILE A C 1
ATOM 2938 O O . ILE A 1 373 ? -8.671 -15.736 1.200 1.00 97.94 373 ILE A O 1
ATOM 2942 N N . VAL A 1 374 ? -8.297 -17.788 0.354 1.00 97.38 374 VAL A N 1
ATOM 2943 C CA . VAL A 1 374 ? -9.095 -18.563 1.311 1.00 97.38 374 VAL A CA 1
ATOM 2944 C C . VAL A 1 374 ? -8.257 -19.709 1.867 1.00 97.38 374 VAL A C 1
ATOM 2946 O O . VAL A 1 374 ? -7.215 -20.050 1.301 1.00 97.38 374 VAL A O 1
ATOM 2949 N N . ARG A 1 375 ? -8.696 -20.337 2.960 1.00 95.25 375 ARG A N 1
ATOM 2950 C CA . ARG A 1 375 ? -8.115 -21.623 3.370 1.00 95.25 375 ARG A CA 1
ATOM 2951 C C . ARG A 1 375 ? -8.453 -22.706 2.347 1.00 95.25 375 ARG A C 1
ATOM 2953 O O . ARG A 1 375 ? -9.556 -22.721 1.807 1.00 95.25 375 ARG A O 1
ATOM 2960 N N . ARG A 1 376 ? -7.522 -23.628 2.095 1.00 92.56 376 ARG A N 1
ATOM 2961 C CA . ARG A 1 376 ? -7.723 -24.746 1.159 1.00 92.56 376 ARG A CA 1
ATOM 2962 C C . ARG A 1 376 ? -8.862 -25.667 1.573 1.00 92.56 376 ARG A C 1
ATOM 2964 O O . ARG A 1 376 ? -9.576 -26.142 0.703 1.00 92.56 376 ARG A O 1
ATOM 2971 N N . ASP A 1 377 ? -9.030 -25.900 2.871 1.00 87.56 377 ASP A N 1
ATOM 2972 C CA . ASP A 1 377 ? -10.109 -26.728 3.424 1.00 87.56 377 ASP A CA 1
ATOM 2973 C C . ASP A 1 377 ? -11.499 -26.085 3.284 1.00 87.56 377 ASP A C 1
ATOM 2975 O O . ASP A 1 377 ? -12.512 -26.779 3.308 1.00 87.56 377 ASP A O 1
ATOM 2979 N N . ALA A 1 378 ? -11.539 -24.766 3.105 1.00 78.44 378 ALA A N 1
ATOM 2980 C CA . ALA A 1 378 ? -12.746 -23.993 2.887 1.00 78.44 378 ALA A CA 1
ATOM 2981 C C . ALA A 1 378 ? -13.103 -23.844 1.399 1.00 78.44 378 ALA A C 1
ATOM 2983 O O . ALA A 1 378 ? -14.114 -23.211 1.117 1.00 78.44 378 ALA A O 1
ATOM 2984 N N . ARG A 1 379 ? -12.309 -24.372 0.454 1.00 69.56 379 ARG A N 1
ATOM 2985 C CA . ARG A 1 379 ? -12.551 -24.269 -0.998 1.00 69.56 379 ARG A CA 1
ATOM 2986 C C . ARG A 1 379 ? -13.401 -25.417 -1.558 1.00 69.56 379 ARG A C 1
ATOM 2988 O O . ARG A 1 379 ? -13.229 -26.573 -1.130 1.00 69.56 379 ARG A O 1
#